Protein AF-A0A1A7KG41-F1 (afdb_monomer)

Mean predicted aligned error: 8.56 Å

Secondary structure (DSSP, 8-state):
-HHHHHH---HHHHHHHTTTT---TTHHHHHHHHHHHHHHHHHTTSSPPPHHHHHHHTT-TTSHHHHHHHHHHHHHHTT---TT-HHHHHHHHHHHTT-HHHHHHHHHHHHTTSTT-GGGHHHHHHHHHHHHHHTT----SSS--GGGT--HHHHHHHTTTS-HHHHHHHHHHHHHHHHHTT----GGGGGGGGGGGGG---GGGTTHHHHHHHHHHTTSS-HHHHHHHHHHHHHH-TT--TTHHHHHHHTS-HHHHHHHHTTS-GGG----GGGS-HHHHTT--HHHHHHHHHHHHHH-TTSEEEGGGTHHHHTSTTHHHHHHHHHHHT-EEEEETT-THHHHTTTS-PEEEEE--SSTTTT---HHHHHHTTB--GGGHHHHHHTT--HHHHTT-B-TT-BBS--GGGGGGS-HHHHHHHHHHHHHHHHH-B-TTSSSBPB-TTHHHHHHHHHHHHS-HHHHHHHHHHHHHHHHHTT-------

Radius of gyration: 28.66 Å; Cα contacts (8 Å, |Δi|>4): 556; chains: 1; bounding box: 69×56×69 Å

Sequence (486 aa):
MLLYVRSNNPILLYNKVSNDNYSTDHFHIRLEGDVNKEEYFFSRNKKAITKTKIVKALKDRRYFSDYLKWIMENLFLHQKRYKGLEELSDSLDIFLDGFESKGAIKLAEFLDKYPDSYYYADWYLNDVKKNLIAAGHEVSNIEKNEYNYLSLEELILKNKETGSFNLGNKIHEYITLALHRKQKIDLASISLFWTKYYNRKDYTLYGLPKALKTIHTNNLLTLEECIFTITKIQNISEKGYRYLLGEFIELYQPSEIMPYIEKLNLSHLSLQWFLLPSKYINSFSDKLYNFAINQLLKVNRSGSIEIDEIRNGLLSTRLKDIELEFSIIKTKIRVEKSDNIIRELKNSKILFQVYVDKEKDRYKETSEERLNKGYIYPSDFDLIKERKISSIDAAKFADSESSSLVFTELFEMYEKEEVTVNFKEILYNAVIGKTWRGEYSFLLYYTSGHILYMIEKYRTKDEFEKAVKSFKKFIQLSLIDINWYR

Structure (mmCIF, N/CA/C/O backbone):
data_AF-A0A1A7KG41-F1
#
_entry.id   AF-A0A1A7KG41-F1
#
loop_
_atom_site.group_PDB
_atom_site.id
_atom_site.type_symbol
_atom_site.label_atom_id
_atom_site.label_alt_id
_atom_site.label_comp_id
_atom_site.label_asym_id
_atom_site.label_entity_id
_atom_site.label_seq_id
_atom_site.pdbx_PDB_ins_code
_atom_site.Cartn_x
_atom_site.Cartn_y
_atom_site.Cartn_z
_atom_site.occupancy
_atom_site.B_iso_or_equiv
_atom_site.auth_seq_id
_atom_site.auth_comp_id
_atom_site.auth_asym_id
_atom_site.auth_atom_id
_atom_site.pdbx_PDB_model_num
ATOM 1 N N . MET A 1 1 ? -13.740 -0.414 -27.783 1.00 48.62 1 MET A N 1
ATOM 2 C CA . MET A 1 1 ? -12.316 -0.729 -28.029 1.00 48.62 1 MET A CA 1
ATOM 3 C C . MET A 1 1 ? -12.152 -1.916 -28.981 1.00 48.62 1 MET A C 1
ATOM 5 O O . MET A 1 1 ? -11.698 -1.688 -30.088 1.00 48.62 1 MET A O 1
ATOM 9 N N . LEU A 1 2 ? -12.607 -3.132 -28.639 1.00 47.62 2 LEU A N 1
ATOM 10 C CA . LEU A 1 2 ? -12.466 -4.327 -29.503 1.00 47.62 2 LEU A CA 1
ATOM 11 C C . LEU A 1 2 ? -13.025 -4.152 -30.932 1.00 47.62 2 LEU A C 1
ATOM 13 O O . LEU A 1 2 ? -12.434 -4.621 -31.896 1.00 47.62 2 LEU A O 1
ATOM 17 N N . LEU A 1 3 ? -14.156 -3.454 -31.071 1.00 54.75 3 LEU A N 1
ATOM 18 C CA . LEU A 1 3 ? -14.755 -3.173 -32.376 1.00 54.75 3 LEU A CA 1
ATOM 19 C C . LEU A 1 3 ? -13.900 -2.203 -33.209 1.00 54.75 3 LEU A C 1
ATOM 21 O O . LEU A 1 3 ? -13.651 -2.488 -34.368 1.00 54.75 3 LEU A O 1
ATOM 25 N N . TYR A 1 4 ? -13.379 -1.129 -32.599 1.00 57.00 4 TYR A N 1
ATOM 26 C CA . TYR A 1 4 ? -12.436 -0.207 -33.247 1.00 57.00 4 TYR A CA 1
ATOM 27 C C . TYR A 1 4 ? -11.179 -0.941 -33.720 1.00 57.00 4 TYR A C 1
ATOM 29 O O . TYR A 1 4 ? -10.803 -0.803 -34.873 1.00 57.00 4 TYR A O 1
ATOM 37 N N . VAL A 1 5 ? -10.590 -1.794 -32.875 1.00 56.84 5 VAL A N 1
ATOM 38 C CA . VAL A 1 5 ? -9.418 -2.605 -33.254 1.00 56.84 5 VAL A CA 1
ATOM 39 C C . VAL A 1 5 ? -9.718 -3.499 -34.464 1.00 56.84 5 VAL A C 1
ATOM 41 O O . VAL A 1 5 ? -8.844 -3.737 -35.287 1.00 56.84 5 VAL A O 1
ATOM 44 N N . ARG A 1 6 ? -10.959 -3.981 -34.604 1.00 58.84 6 ARG A N 1
ATOM 45 C CA . ARG A 1 6 ? -11.372 -4.839 -35.724 1.00 58.84 6 ARG A CA 1
ATOM 46 C C . ARG A 1 6 ? -11.784 -4.082 -36.984 1.00 58.84 6 ARG A C 1
ATOM 48 O O . ARG A 1 6 ? -11.640 -4.628 -38.070 1.00 58.84 6 ARG A O 1
ATOM 55 N N . SER A 1 7 ? -12.346 -2.884 -36.853 1.00 70.44 7 SER A N 1
ATOM 56 C CA . SER A 1 7 ? -12.991 -2.171 -37.963 1.00 70.44 7 SER A CA 1
ATOM 57 C C . SER A 1 7 ? -12.326 -0.845 -38.325 1.00 70.44 7 SER A C 1
ATOM 59 O O . SER A 1 7 ? -12.788 -0.188 -39.253 1.00 70.44 7 SER A O 1
ATOM 61 N N . ASN A 1 8 ? -11.325 -0.410 -37.555 1.00 64.94 8 ASN A N 1
ATOM 62 C CA . ASN A 1 8 ? -10.710 0.919 -37.600 1.00 64.94 8 ASN A CA 1
ATOM 63 C C . ASN A 1 8 ? -11.732 2.076 -37.648 1.00 64.94 8 ASN A C 1
ATOM 65 O O . ASN A 1 8 ? -11.501 3.109 -38.267 1.00 64.94 8 ASN A O 1
ATOM 69 N N . ASN A 1 9 ? -12.912 1.881 -37.043 1.00 71.44 9 ASN A N 1
ATOM 70 C CA . ASN A 1 9 ? -14.021 2.834 -37.096 1.00 71.44 9 ASN A CA 1
ATOM 71 C C . ASN A 1 9 ? -14.277 3.410 -35.692 1.00 71.44 9 ASN A C 1
ATOM 73 O O . ASN A 1 9 ? -14.730 2.671 -34.808 1.00 71.44 9 ASN A O 1
ATOM 77 N N . PRO A 1 10 ? -14.005 4.706 -35.460 1.00 64.44 10 PRO A N 1
ATOM 78 C CA . PRO A 1 10 ? -14.152 5.317 -34.145 1.00 64.44 10 PRO A CA 1
ATOM 79 C C . PRO A 1 10 ? -15.591 5.760 -33.822 1.00 64.44 10 PRO A C 1
ATOM 81 O O . PRO A 1 10 ? -15.864 6.083 -32.670 1.00 64.44 10 PRO A O 1
ATOM 84 N N . ILE A 1 11 ? -16.539 5.717 -34.772 1.00 69.94 11 ILE A N 1
ATOM 85 C CA . ILE A 1 11 ? -17.923 6.226 -34.615 1.00 69.94 11 ILE A CA 1
ATOM 86 C C . ILE A 1 11 ? -18.626 5.649 -33.375 1.00 69.94 11 ILE A C 1
ATOM 88 O O . ILE A 1 11 ? -19.280 6.368 -32.625 1.00 69.94 11 ILE A O 1
ATOM 92 N N . LEU A 1 12 ? -18.447 4.356 -33.096 1.00 61.91 12 LEU A N 1
ATOM 93 C CA . LEU A 1 12 ? -19.073 3.708 -31.937 1.00 61.91 12 LEU A CA 1
ATOM 94 C C . LEU A 1 12 ? -18.364 3.988 -30.604 1.00 61.91 12 LEU A C 1
ATOM 96 O O . LEU A 1 12 ? -18.956 3.748 -29.555 1.00 61.91 12 LEU A O 1
ATOM 100 N N . LEU A 1 13 ? -17.123 4.486 -30.622 1.00 59.28 13 LEU A N 1
ATOM 101 C CA . LEU A 1 13 ? -16.454 4.988 -29.418 1.00 59.28 13 LEU A CA 1
ATOM 102 C C . LEU A 1 13 ? -17.025 6.349 -29.016 1.00 59.28 13 LEU A C 1
ATOM 104 O O . LEU A 1 13 ? -17.248 6.564 -27.833 1.00 59.28 13 LEU A O 1
ATOM 108 N N . TYR A 1 14 ? -17.335 7.212 -29.987 1.00 60.03 14 TYR A N 1
ATOM 109 C CA . TYR A 1 14 ? -17.980 8.504 -29.736 1.00 60.03 14 TYR A CA 1
ATOM 110 C C . TYR A 1 14 ? -19.397 8.342 -29.161 1.00 60.03 14 TYR A C 1
ATOM 112 O O . TYR A 1 14 ? -19.765 9.032 -28.216 1.00 60.03 14 TYR A O 1
ATOM 120 N N . ASN A 1 15 ? -20.162 7.364 -29.658 1.00 58.41 15 ASN A N 1
ATOM 121 C CA . ASN A 1 15 ? -21.561 7.168 -29.260 1.00 58.41 15 ASN A CA 1
ATOM 122 C C . ASN A 1 15 ? -21.764 6.489 -27.890 1.00 58.41 15 ASN A C 1
ATOM 124 O O . ASN A 1 15 ? -22.874 6.525 -27.367 1.00 58.41 15 ASN A O 1
ATOM 128 N N . LYS A 1 16 ? -20.752 5.815 -27.317 1.00 52.75 16 LYS A N 1
ATOM 129 C CA . LYS A 1 16 ? -20.927 4.998 -26.093 1.00 52.75 16 LYS A CA 1
ATOM 130 C C . LYS A 1 16 ? -20.561 5.693 -24.779 1.00 52.75 16 LYS A C 1
ATOM 132 O O . LYS A 1 16 ? -20.873 5.147 -23.730 1.00 52.75 16 LYS A O 1
ATOM 137 N N . VAL A 1 17 ? -19.894 6.843 -24.830 1.00 51.97 17 VAL A N 1
ATOM 138 C CA . VAL A 1 17 ? -19.374 7.567 -23.647 1.00 51.97 17 VAL A CA 1
ATOM 139 C C . VAL A 1 17 ? -19.817 9.032 -23.597 1.00 51.97 17 VAL A C 1
ATOM 141 O O . VAL A 1 17 ? -19.510 9.733 -22.637 1.00 51.97 17 VAL A O 1
ATOM 144 N N . SER A 1 18 ? -20.624 9.478 -24.567 1.00 47.78 18 SER A N 1
ATOM 145 C CA . SER A 1 18 ? -21.244 10.811 -24.578 1.00 47.78 18 SER A CA 1
ATOM 146 C C . SER A 1 18 ? -22.224 11.054 -23.419 1.00 47.78 18 SER A C 1
ATOM 148 O O . SER A 1 18 ? -22.650 12.188 -23.230 1.00 47.78 18 SER A O 1
ATOM 150 N N . ASN A 1 19 ? -22.577 10.019 -22.648 1.00 48.75 19 ASN A N 1
ATOM 151 C CA . ASN A 1 19 ? -23.476 10.123 -21.495 1.00 48.7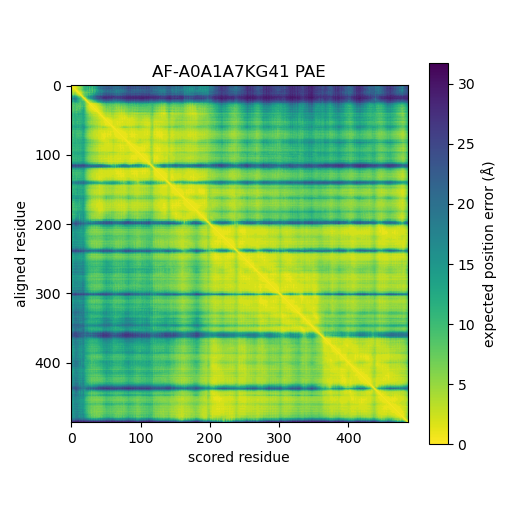5 19 ASN A CA 1
ATOM 152 C C . ASN A 1 19 ? -22.766 10.374 -20.147 1.00 48.75 19 ASN A C 1
ATOM 154 O O . ASN A 1 19 ? -23.457 10.688 -19.184 1.00 48.75 19 ASN A O 1
ATOM 158 N N . ASP A 1 20 ? -21.427 10.314 -20.070 1.00 48.47 20 ASP A N 1
ATOM 159 C CA . ASP A 1 20 ? -20.687 10.350 -18.788 1.00 48.47 20 ASP A CA 1
ATOM 160 C C . ASP A 1 20 ? -19.816 11.612 -18.581 1.00 48.47 20 ASP A C 1
ATOM 162 O O . ASP A 1 20 ? -18.862 11.592 -17.804 1.00 48.47 20 ASP A O 1
ATOM 166 N N . ASN A 1 21 ? -20.089 12.729 -19.273 1.00 52.84 21 ASN A N 1
ATOM 167 C CA . ASN A 1 21 ? -19.282 13.970 -19.212 1.00 52.84 21 ASN A CA 1
ATOM 168 C C . ASN A 1 21 ? -17.776 13.803 -19.550 1.00 52.84 21 ASN A C 1
ATOM 170 O O . ASN A 1 21 ? -16.983 14.722 -19.336 1.00 52.84 21 ASN A O 1
ATOM 174 N N . TYR A 1 22 ? -17.354 12.663 -20.109 1.00 51.22 22 TYR A N 1
ATOM 175 C CA . TYR A 1 22 ? -15.984 12.426 -20.570 1.00 51.22 22 TYR A CA 1
ATOM 176 C C . TYR A 1 22 ? -15.832 12.839 -22.043 1.00 51.22 22 TYR A C 1
ATOM 178 O O . TYR A 1 22 ? -16.388 12.198 -22.933 1.00 51.22 22 TYR A O 1
ATOM 186 N N . SER A 1 23 ? -15.037 13.880 -22.327 1.00 56.78 23 SER A N 1
ATOM 187 C CA . SER A 1 23 ? -14.670 14.229 -23.711 1.00 56.78 23 SER A CA 1
ATOM 188 C C . SER A 1 23 ? -13.804 13.125 -24.330 1.00 56.78 23 SER A C 1
ATOM 190 O O . SER A 1 23 ? -12.722 12.782 -23.840 1.00 56.78 23 SER A O 1
ATOM 192 N N . THR A 1 24 ? -14.281 12.576 -25.445 1.00 57.94 24 THR A N 1
ATOM 193 C CA . THR A 1 24 ? -13.564 11.611 -26.289 1.00 57.94 24 THR A CA 1
ATOM 194 C C . THR A 1 24 ? -12.746 12.261 -27.400 1.00 57.94 24 THR A C 1
ATOM 196 O O . THR A 1 24 ? -12.081 11.545 -28.151 1.00 57.94 24 THR A O 1
ATOM 199 N N . ASP A 1 25 ? -12.757 13.592 -27.505 1.00 63.34 25 ASP A N 1
ATOM 200 C CA . ASP A 1 25 ? -12.192 14.337 -28.642 1.00 63.34 25 ASP A CA 1
ATOM 201 C C . ASP A 1 25 ? -10.700 14.038 -28.846 1.00 63.34 25 ASP A C 1
ATOM 203 O O . ASP A 1 25 ? -10.197 13.994 -29.967 1.00 63.34 25 ASP A O 1
ATOM 207 N N . HIS A 1 26 ? -10.000 13.717 -27.755 1.00 65.94 26 HIS A N 1
ATOM 208 C CA . HIS A 1 26 ? -8.585 13.350 -27.763 1.00 65.94 26 HIS A CA 1
ATOM 209 C C . HIS A 1 26 ? -8.316 11.855 -27.544 1.00 65.94 26 HIS A C 1
ATOM 211 O O . HIS A 1 26 ? -7.155 11.458 -27.465 1.00 65.94 26 HIS A O 1
ATOM 217 N N . PHE A 1 27 ? -9.336 11.005 -27.380 1.00 70.62 27 PHE A N 1
ATOM 218 C CA . PHE A 1 27 ? -9.118 9.565 -27.175 1.00 70.62 27 PHE A CA 1
ATOM 219 C C . PHE A 1 27 ? -8.535 8.913 -28.431 1.00 70.62 27 PHE A C 1
ATOM 221 O O . PHE A 1 27 ? -7.506 8.250 -28.351 1.00 70.62 27 PHE A O 1
ATOM 228 N N . HIS A 1 28 ? -9.155 9.161 -29.587 1.00 71.25 28 HIS A N 1
ATOM 229 C CA . HIS A 1 28 ? -8.702 8.640 -30.877 1.00 71.25 28 HIS A CA 1
ATOM 230 C C . HIS A 1 28 ? -7.269 9.076 -31.202 1.00 71.25 28 HIS A C 1
ATOM 232 O O . HIS A 1 28 ? -6.418 8.235 -31.461 1.00 71.25 28 HIS A O 1
ATOM 238 N N . ILE A 1 29 ? -6.987 10.378 -31.093 1.00 76.25 29 ILE A N 1
ATOM 239 C CA . ILE A 1 29 ? -5.658 10.944 -31.371 1.00 76.25 29 ILE A CA 1
ATOM 240 C C . ILE A 1 29 ? -4.594 10.326 -30.450 1.00 76.25 29 ILE A C 1
ATOM 242 O O . ILE A 1 29 ? -3.487 10.028 -30.894 1.00 76.25 29 ILE A O 1
ATOM 246 N N . ARG A 1 30 ? -4.918 10.104 -29.167 1.00 77.94 30 ARG A N 1
ATOM 247 C CA . ARG A 1 30 ? -4.008 9.426 -28.231 1.00 77.94 30 ARG A CA 1
ATOM 248 C C . ARG A 1 30 ? -3.777 7.971 -28.620 1.00 77.94 30 ARG A C 1
ATOM 250 O O . ARG A 1 30 ? -2.630 7.551 -28.660 1.00 77.94 30 ARG A O 1
ATOM 257 N N . LEU A 1 31 ? -4.838 7.244 -28.964 1.00 77.75 31 LEU A N 1
ATOM 258 C CA . LEU A 1 31 ? -4.746 5.847 -29.378 1.00 77.75 31 LEU A CA 1
ATOM 259 C C . LEU A 1 31 ? -3.918 5.677 -30.658 1.00 77.75 31 LEU A C 1
ATOM 261 O O . LEU A 1 31 ? -3.052 4.812 -30.701 1.00 77.75 31 LEU A O 1
ATOM 265 N N . GLU A 1 32 ? -4.129 6.517 -31.674 1.00 78.38 32 GLU A N 1
ATOM 266 C CA . GLU A 1 32 ? -3.279 6.542 -32.872 1.00 78.38 32 GLU A CA 1
ATOM 267 C C . GLU A 1 32 ? -1.829 6.882 -32.524 1.00 78.38 32 GLU A C 1
ATOM 269 O O . GLU A 1 32 ? -0.902 6.256 -33.032 1.00 78.38 32 GLU A O 1
ATOM 274 N N . GLY A 1 33 ? -1.615 7.857 -31.637 1.00 82.69 33 GLY A N 1
ATOM 275 C CA . GLY A 1 33 ? -0.288 8.198 -31.136 1.00 82.69 33 GLY A CA 1
ATOM 276 C C . GLY A 1 33 ? 0.408 7.014 -30.464 1.00 82.69 33 GLY A C 1
ATOM 277 O O . GLY A 1 33 ? 1.597 6.805 -30.690 1.00 82.69 33 GLY A O 1
ATOM 278 N N . ASP A 1 34 ? -0.319 6.226 -29.678 1.00 80.00 34 ASP A N 1
ATOM 279 C CA . ASP A 1 34 ? 0.219 5.056 -28.990 1.00 80.00 34 ASP A CA 1
ATOM 280 C C . ASP A 1 34 ? 0.505 3.906 -29.966 1.00 80.00 34 ASP A C 1
ATOM 282 O O . ASP A 1 34 ? 1.599 3.350 -29.929 1.00 80.00 34 ASP A O 1
ATOM 286 N N . VAL A 1 35 ? -0.385 3.632 -30.930 1.00 79.81 35 VAL A N 1
ATOM 287 C CA . VAL A 1 35 ? -0.120 2.662 -32.014 1.00 79.81 35 VAL A CA 1
ATOM 288 C C . VAL A 1 35 ? 1.130 3.052 -32.805 1.00 79.81 35 VAL A C 1
ATOM 290 O O . VAL A 1 35 ? 2.019 2.228 -33.010 1.00 79.81 35 VAL A O 1
ATOM 293 N N . ASN A 1 36 ? 1.244 4.325 -33.193 1.00 82.38 36 ASN A N 1
ATOM 294 C CA . ASN A 1 36 ? 2.408 4.826 -33.921 1.00 82.38 36 ASN A CA 1
ATOM 295 C C . ASN A 1 36 ? 3.705 4.676 -33.109 1.00 82.38 36 ASN A C 1
ATOM 297 O O . ASN A 1 36 ? 4.752 4.382 -33.684 1.00 82.38 36 ASN A O 1
ATOM 301 N N . LYS A 1 37 ? 3.666 4.865 -31.783 1.00 83.81 37 LYS A N 1
ATOM 302 C CA . LYS A 1 37 ? 4.834 4.630 -30.917 1.00 83.81 37 LYS A CA 1
ATOM 303 C C . LYS A 1 37 ? 5.242 3.160 -30.913 1.00 83.81 37 LYS A C 1
ATOM 305 O O . LYS A 1 37 ? 6.433 2.897 -31.064 1.00 83.81 37 LYS A O 1
ATOM 310 N N . GLU A 1 38 ? 4.290 2.235 -30.795 1.00 83.19 38 GLU A N 1
ATOM 311 C CA . GLU A 1 38 ? 4.564 0.791 -30.816 1.00 83.19 38 GLU A CA 1
ATOM 312 C C . GLU A 1 38 ? 5.170 0.350 -32.159 1.00 83.19 38 GLU A C 1
ATOM 314 O O . GLU A 1 38 ? 6.193 -0.338 -32.199 1.00 83.19 38 GLU A O 1
ATOM 319 N N . GLU A 1 39 ? 4.614 0.813 -33.283 1.00 79.00 39 GLU A N 1
ATOM 320 C CA . GLU A 1 39 ? 5.159 0.524 -34.618 1.00 79.00 39 GLU A CA 1
ATOM 321 C C . GLU A 1 39 ? 6.550 1.148 -34.834 1.00 79.00 39 GLU A C 1
A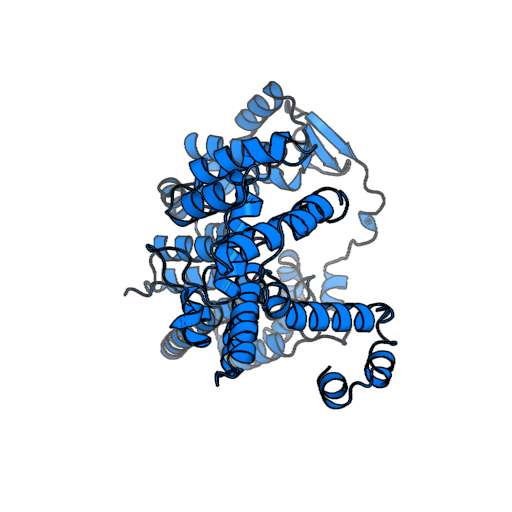TOM 323 O O . GLU A 1 39 ? 7.438 0.571 -35.485 1.00 79.00 39 GLU A O 1
ATOM 328 N N . TYR A 1 40 ? 6.769 2.342 -34.279 1.00 86.81 40 TYR A N 1
ATOM 329 C CA . TYR A 1 40 ? 8.032 3.057 -34.416 1.00 86.81 40 TYR A CA 1
ATOM 330 C C . TYR A 1 40 ? 9.130 2.524 -33.486 1.00 86.81 40 TYR A C 1
ATOM 332 O O . TYR A 1 40 ? 10.312 2.652 -33.817 1.00 86.81 40 TYR A O 1
ATOM 340 N N . PHE A 1 41 ? 8.774 1.885 -32.366 1.00 89.50 41 PHE A N 1
ATOM 341 C CA . PHE A 1 41 ? 9.707 1.443 -31.325 1.00 89.50 41 PHE A CA 1
ATOM 342 C C . PHE A 1 41 ? 10.880 0.621 -31.881 1.00 89.50 41 PHE A C 1
ATOM 344 O O . PHE A 1 41 ? 12.041 0.965 -31.658 1.00 89.50 41 PHE A O 1
ATOM 351 N N . PHE A 1 42 ? 10.598 -0.406 -32.689 1.00 89.62 42 PHE A N 1
ATOM 352 C CA . PHE A 1 42 ? 11.639 -1.228 -33.322 1.00 89.62 42 PHE A CA 1
ATOM 353 C C . PHE A 1 42 ? 12.196 -0.593 -34.601 1.00 89.62 42 PHE A C 1
ATOM 355 O O . PHE A 1 42 ? 13.395 -0.659 -34.887 1.00 89.62 42 PHE A O 1
ATOM 362 N N . SER A 1 43 ? 11.333 0.029 -35.408 1.00 89.81 43 SER A N 1
ATOM 363 C CA . SER A 1 43 ? 11.722 0.503 -36.739 1.00 89.81 43 SER A CA 1
ATOM 364 C C . SER A 1 43 ? 12.655 1.721 -36.699 1.00 89.81 43 SER A C 1
ATOM 366 O O . SER A 1 43 ? 13.513 1.852 -37.581 1.00 89.81 43 SER A O 1
ATOM 368 N N . ARG A 1 44 ? 12.587 2.549 -35.644 1.00 89.44 44 ARG A N 1
ATOM 369 C CA . ARG A 1 44 ? 13.459 3.723 -35.436 1.00 89.44 44 ARG A CA 1
ATOM 370 C C . ARG A 1 44 ? 14.947 3.394 -35.366 1.00 89.44 44 ARG A C 1
ATOM 372 O O . ARG A 1 44 ? 15.781 4.244 -35.682 1.00 89.44 44 ARG A O 1
ATOM 379 N N . ASN A 1 45 ? 15.276 2.162 -34.980 1.00 91.88 45 ASN A N 1
ATOM 380 C CA . ASN A 1 45 ? 16.642 1.677 -34.826 1.00 91.88 45 ASN A CA 1
ATOM 381 C C . ASN A 1 45 ? 17.073 0.708 -35.937 1.00 91.88 45 ASN A C 1
ATOM 383 O O . ASN A 1 45 ? 18.175 0.172 -35.891 1.00 91.88 45 ASN A O 1
ATOM 387 N N . LYS A 1 46 ? 16.270 0.527 -36.996 1.00 91.12 46 LYS A N 1
ATOM 388 C CA . LYS A 1 46 ? 16.569 -0.418 -38.088 1.00 91.12 46 LYS A CA 1
ATOM 389 C C . LYS A 1 46 ? 17.835 -0.076 -38.887 1.00 91.12 46 LYS A C 1
ATOM 391 O O . LYS A 1 46 ? 18.449 -0.960 -39.477 1.00 91.12 46 LYS A O 1
ATOM 396 N N . LYS A 1 47 ? 18.213 1.203 -38.955 1.00 94.12 47 LYS A N 1
ATOM 397 C CA . LYS A 1 47 ? 19.400 1.682 -39.683 1.00 94.12 47 LYS A CA 1
ATOM 398 C C . LYS A 1 47 ? 20.315 2.466 -38.751 1.00 94.12 47 LYS A C 1
ATOM 400 O O . LYS A 1 47 ? 19.824 3.202 -37.895 1.00 94.12 47 LYS A O 1
ATOM 405 N N . ALA A 1 48 ? 21.620 2.358 -38.993 1.00 95.06 48 ALA A N 1
ATOM 406 C CA . ALA A 1 48 ? 22.622 3.152 -38.299 1.00 95.06 48 ALA A CA 1
ATOM 407 C C . ALA A 1 48 ? 22.401 4.650 -38.556 1.00 95.06 48 ALA A C 1
ATOM 409 O O . ALA A 1 48 ? 22.261 5.097 -39.701 1.00 95.06 48 ALA A O 1
ATOM 410 N N . ILE A 1 49 ? 22.374 5.428 -37.481 1.00 95.56 49 ILE A N 1
ATOM 411 C CA . ILE A 1 49 ? 22.291 6.880 -37.516 1.00 95.56 49 ILE A CA 1
ATOM 412 C C . ILE A 1 49 ? 23.628 7.469 -37.975 1.00 95.56 49 ILE A C 1
ATOM 414 O O . ILE A 1 49 ? 24.694 7.008 -37.585 1.00 95.56 49 ILE A O 1
ATOM 418 N N . THR A 1 50 ? 23.592 8.507 -38.808 1.00 96.44 50 THR A N 1
ATOM 419 C CA . THR A 1 50 ? 24.810 9.192 -39.260 1.00 96.44 50 THR A CA 1
ATOM 420 C C . THR A 1 50 ? 25.219 10.292 -38.284 1.00 96.44 50 THR A C 1
ATOM 422 O O . THR A 1 50 ? 24.365 10.940 -37.675 1.00 96.44 50 THR A O 1
ATOM 425 N N . LYS A 1 51 ? 26.523 10.598 -38.211 1.00 95.31 51 LYS A N 1
ATOM 426 C CA . LYS A 1 51 ? 27.047 11.712 -37.399 1.00 95.31 51 LYS A CA 1
ATOM 427 C C . LYS A 1 51 ? 26.330 13.039 -37.683 1.00 95.31 51 LYS A C 1
ATOM 429 O O . LYS A 1 51 ? 25.962 13.751 -36.756 1.00 95.31 51 LYS A O 1
ATOM 434 N N . THR A 1 52 ? 26.073 13.354 -38.954 1.00 95.75 52 THR A N 1
ATOM 435 C CA . THR A 1 52 ? 25.348 14.574 -39.348 1.00 95.75 52 THR A CA 1
ATOM 436 C C . THR A 1 52 ? 23.932 14.609 -38.772 1.00 95.75 52 THR A C 1
ATOM 438 O O . THR A 1 52 ? 23.477 15.659 -38.320 1.00 95.75 52 THR A O 1
ATOM 441 N N . LYS A 1 53 ? 23.236 13.464 -38.750 1.00 95.81 53 LYS A N 1
ATOM 442 C CA . LYS A 1 53 ? 21.886 13.359 -38.185 1.00 95.81 53 LYS A CA 1
ATOM 443 C C . LYS A 1 53 ? 21.904 13.482 -36.659 1.00 95.81 53 LYS A C 1
ATOM 445 O O . LYS A 1 53 ? 21.045 14.182 -36.135 1.00 95.81 53 LYS A O 1
ATOM 450 N N . ILE A 1 54 ? 22.903 12.902 -35.982 1.00 95.31 54 ILE A N 1
ATOM 451 C CA . ILE A 1 54 ? 23.126 13.086 -34.535 1.00 95.31 54 ILE A CA 1
ATOM 452 C C . ILE A 1 54 ? 23.276 14.576 -34.206 1.00 95.31 54 ILE A C 1
ATOM 454 O O . ILE A 1 54 ? 22.499 15.123 -33.430 1.00 95.31 54 ILE A O 1
ATOM 458 N N . VAL A 1 55 ? 24.224 15.257 -34.858 1.00 93.25 55 VAL A N 1
ATOM 459 C CA . VAL A 1 55 ? 24.508 16.681 -34.605 1.00 93.25 55 VAL A CA 1
ATOM 460 C C . VAL A 1 55 ? 23.291 17.563 -34.897 1.00 93.25 55 VAL A C 1
ATOM 462 O O . VAL A 1 55 ? 23.081 18.563 -34.216 1.00 93.25 55 VAL A O 1
ATOM 465 N N . LYS A 1 56 ? 22.473 17.215 -35.900 1.00 94.69 56 LYS A N 1
ATOM 466 C CA . LYS A 1 56 ? 21.223 17.930 -36.184 1.00 94.69 56 LYS A CA 1
ATOM 467 C C . LYS A 1 56 ? 20.176 17.710 -35.086 1.00 94.69 56 LYS A C 1
ATOM 469 O O . LYS A 1 56 ? 19.552 18.679 -34.672 1.00 94.69 56 LYS A O 1
ATOM 474 N N . ALA A 1 57 ? 19.989 16.473 -34.631 1.00 92.75 57 ALA A N 1
ATOM 475 C CA . ALA A 1 57 ? 18.982 16.117 -33.631 1.00 92.75 57 ALA A CA 1
ATOM 476 C C . ALA A 1 57 ? 19.283 16.736 -32.256 1.00 92.75 57 ALA A C 1
ATOM 478 O O . ALA A 1 57 ? 18.392 17.296 -31.629 1.00 92.75 57 ALA A O 1
ATOM 479 N N . LEU A 1 58 ? 20.551 16.750 -31.838 1.00 90.94 58 LEU A N 1
ATOM 480 C CA . LEU A 1 58 ? 20.976 17.339 -30.559 1.00 90.94 58 LEU A CA 1
ATOM 481 C C . LEU A 1 58 ? 20.806 18.868 -30.483 1.00 90.94 58 LEU A C 1
ATOM 483 O O . LEU A 1 58 ? 20.878 19.443 -29.402 1.00 90.94 58 LEU A O 1
ATOM 487 N N . LYS A 1 59 ? 20.573 19.549 -31.614 1.00 90.00 59 LYS A N 1
ATOM 488 C CA . LYS A 1 59 ? 20.252 20.987 -31.633 1.00 90.00 59 LYS A CA 1
ATOM 489 C C . LYS A 1 59 ? 18.785 21.275 -31.312 1.00 90.00 59 LYS A C 1
ATOM 491 O O . LYS A 1 59 ? 18.452 22.421 -31.012 1.00 90.00 59 LYS A O 1
ATOM 496 N N . ASP A 1 60 ? 17.911 20.274 -31.394 1.00 89.12 60 ASP A N 1
ATOM 497 C CA . ASP A 1 60 ? 16.493 20.429 -31.092 1.00 89.12 60 ASP A CA 1
ATOM 498 C C . ASP A 1 60 ? 16.268 20.383 -29.579 1.00 89.12 60 ASP A C 1
ATOM 500 O O . ASP A 1 60 ? 16.150 19.320 -28.972 1.00 89.12 60 ASP A O 1
ATOM 504 N N . ARG A 1 61 ? 16.195 21.568 -28.965 1.00 84.56 61 ARG A N 1
ATOM 505 C CA . ARG A 1 61 ? 15.983 21.707 -27.519 1.00 84.56 61 ARG A CA 1
ATOM 506 C C . ARG A 1 61 ? 14.651 21.126 -27.049 1.00 84.56 61 ARG A C 1
ATOM 508 O O . ARG A 1 61 ? 14.552 20.734 -25.894 1.00 84.56 61 ARG A O 1
ATOM 515 N N . ARG A 1 62 ? 13.629 21.073 -27.912 1.00 86.31 62 ARG A N 1
ATOM 516 C CA . ARG A 1 62 ? 12.287 20.625 -27.519 1.00 86.31 62 ARG A CA 1
ATOM 517 C C . ARG A 1 62 ? 12.233 19.117 -27.303 1.00 86.31 62 ARG A C 1
ATOM 519 O O . ARG A 1 62 ? 11.531 18.664 -26.409 1.00 86.31 62 ARG A O 1
ATOM 526 N N . TYR A 1 63 ? 12.977 18.366 -28.110 1.00 87.81 63 TYR A N 1
ATOM 527 C CA . TYR A 1 63 ? 12.987 16.900 -28.104 1.00 87.81 63 TYR A CA 1
ATOM 528 C C . TYR A 1 63 ? 14.363 16.321 -27.752 1.00 87.81 63 TYR A C 1
ATOM 530 O O . TYR A 1 63 ? 14.648 15.164 -28.055 1.00 87.81 63 TYR A O 1
ATOM 538 N N . PHE A 1 64 ? 15.226 17.115 -27.110 1.00 89.69 64 PHE A N 1
ATOM 539 C CA . PHE A 1 64 ? 16.609 16.740 -26.808 1.00 89.69 64 PHE A CA 1
ATOM 540 C C . PHE A 1 64 ? 16.705 15.408 -26.052 1.00 89.69 64 PHE A C 1
ATOM 542 O O . PHE A 1 64 ? 17.450 14.530 -26.475 1.00 89.69 64 PHE A O 1
ATOM 549 N N . SER A 1 65 ? 15.911 15.238 -24.986 1.00 88.81 65 SER A N 1
ATOM 550 C CA . SER A 1 65 ? 15.864 14.005 -24.183 1.00 88.81 65 SER A CA 1
ATOM 551 C C . SER A 1 65 ? 15.555 12.778 -25.043 1.00 88.81 65 SER A C 1
ATOM 553 O O . SER A 1 65 ? 16.289 11.789 -25.019 1.00 88.81 65 SER A O 1
ATOM 555 N N . ASP A 1 66 ? 14.499 12.849 -25.856 1.00 89.38 66 ASP A N 1
ATOM 556 C CA . ASP A 1 66 ? 14.069 11.732 -26.698 1.00 89.38 66 ASP A CA 1
ATOM 557 C C . ASP A 1 66 ? 15.088 11.410 -27.790 1.00 89.38 66 ASP A C 1
ATOM 559 O O . ASP A 1 66 ? 15.375 10.237 -28.042 1.00 89.38 66 ASP A O 1
ATOM 563 N N . TYR A 1 67 ? 15.692 12.437 -28.395 1.00 93.25 67 TYR A N 1
ATOM 564 C CA . TYR A 1 67 ? 16.755 12.236 -29.369 1.00 93.25 67 TYR A CA 1
ATOM 565 C C . TYR A 1 67 ? 18.010 11.647 -28.743 1.00 93.25 67 TYR A C 1
ATOM 567 O O . TYR A 1 67 ? 18.587 10.749 -29.347 1.00 93.25 67 TYR A O 1
ATOM 575 N N . LEU A 1 68 ? 18.428 12.105 -27.563 1.00 94.38 68 LEU A N 1
ATOM 576 C CA . LEU A 1 68 ? 19.610 11.584 -26.882 1.00 94.38 68 LEU A CA 1
ATOM 577 C C . LEU A 1 68 ? 19.458 10.086 -26.593 1.00 94.38 68 LEU A C 1
ATOM 579 O O . LEU A 1 68 ? 20.330 9.310 -26.984 1.00 94.38 68 LEU A O 1
ATOM 583 N N . LYS A 1 69 ? 18.319 9.678 -26.013 1.00 94.38 69 LYS A N 1
ATOM 584 C CA . LYS A 1 69 ? 17.995 8.263 -25.761 1.00 94.38 69 LYS A CA 1
ATOM 585 C C . LYS A 1 69 ? 18.047 7.447 -27.056 1.00 94.38 69 LYS A C 1
ATOM 587 O O . LYS A 1 69 ? 18.787 6.471 -27.144 1.00 94.38 69 LYS A O 1
ATOM 592 N N . TRP A 1 70 ? 17.352 7.903 -28.102 1.00 94.88 70 TRP A N 1
ATOM 593 C CA . TRP A 1 70 ? 17.356 7.240 -29.411 1.00 94.88 70 TRP A CA 1
ATOM 594 C C . TRP A 1 70 ? 18.757 7.148 -30.038 1.00 94.88 70 TRP A C 1
ATOM 596 O O . TRP A 1 70 ? 19.109 6.116 -30.604 1.00 94.88 70 TRP A O 1
ATOM 606 N N . ILE A 1 71 ? 19.568 8.205 -29.947 1.00 96.38 71 ILE A N 1
ATOM 607 C CA . ILE A 1 71 ? 20.940 8.221 -30.465 1.00 96.38 71 ILE A CA 1
ATOM 608 C C . ILE A 1 71 ? 21.778 7.164 -29.746 1.00 96.38 71 ILE A C 1
ATOM 610 O O . ILE A 1 71 ? 22.419 6.361 -30.417 1.00 96.38 71 ILE A O 1
ATOM 614 N N . MET A 1 72 ? 21.766 7.149 -28.412 1.00 96.94 72 MET A N 1
ATOM 615 C CA . MET A 1 72 ? 22.558 6.211 -27.611 1.00 96.94 72 MET A CA 1
ATOM 616 C C . MET A 1 72 ? 22.140 4.758 -27.864 1.00 96.94 72 MET A C 1
ATOM 618 O O . MET A 1 72 ? 23.001 3.921 -28.131 1.00 96.94 72 MET A O 1
ATOM 622 N N . GLU A 1 73 ? 20.832 4.476 -27.904 1.00 96.19 73 GLU A N 1
ATOM 623 C CA . GLU A 1 73 ? 20.303 3.171 -28.322 1.00 96.19 73 GLU A CA 1
ATOM 624 C C . GLU A 1 73 ? 20.834 2.767 -29.703 1.00 96.19 73 GLU A C 1
ATOM 626 O O . GLU A 1 73 ? 21.325 1.657 -29.894 1.00 96.19 73 GLU A O 1
ATOM 631 N N . ASN A 1 74 ? 20.761 3.667 -30.686 1.00 96.75 74 ASN A N 1
ATOM 632 C CA . ASN A 1 74 ? 21.180 3.368 -32.049 1.00 96.75 74 ASN A CA 1
ATOM 633 C C . ASN A 1 74 ? 22.692 3.115 -32.151 1.00 96.75 74 ASN A C 1
ATOM 635 O O . ASN A 1 74 ? 23.116 2.196 -32.851 1.00 96.75 74 ASN A O 1
ATOM 639 N N . LEU A 1 75 ? 23.509 3.905 -31.448 1.00 96.38 75 LEU A N 1
ATOM 640 C CA . LEU A 1 75 ? 24.959 3.719 -31.409 1.00 96.38 75 LEU A CA 1
ATOM 641 C C . LEU A 1 75 ? 25.327 2.350 -30.829 1.00 96.38 7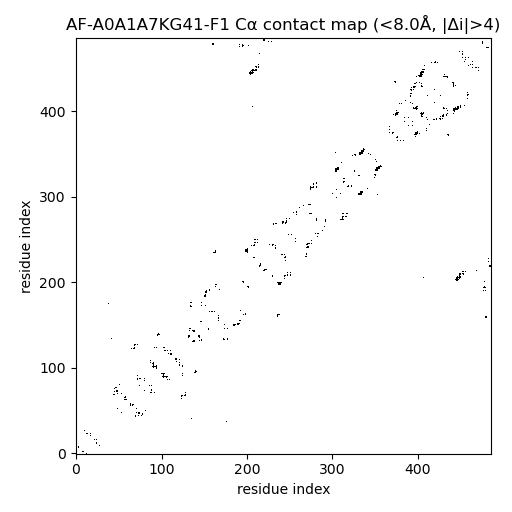5 LEU A C 1
ATOM 643 O O . LEU A 1 75 ? 26.158 1.660 -31.422 1.00 96.38 75 LEU A O 1
ATOM 647 N N . PHE A 1 76 ? 24.660 1.935 -29.748 1.00 95.06 76 PHE A N 1
ATOM 648 C CA . PHE A 1 76 ? 24.826 0.610 -29.149 1.00 95.06 76 PHE A CA 1
ATOM 649 C C . PHE A 1 76 ? 24.424 -0.508 -30.119 1.00 95.06 76 PHE A C 1
ATOM 651 O O . PHE A 1 76 ? 25.212 -1.404 -30.415 1.00 95.06 76 PHE A O 1
ATOM 658 N N . LEU A 1 77 ? 23.221 -0.432 -30.695 1.00 94.00 77 LEU A N 1
ATOM 659 C CA . LEU A 1 77 ? 22.688 -1.480 -31.573 1.00 94.00 77 LEU A CA 1
ATOM 660 C C . LEU A 1 77 ? 23.514 -1.686 -32.847 1.00 94.00 77 LEU A C 1
ATOM 662 O O . LEU A 1 77 ? 23.636 -2.808 -33.333 1.00 94.00 77 LEU A O 1
ATOM 666 N N . HIS A 1 78 ? 24.088 -0.610 -33.390 1.00 95.12 78 HIS A N 1
ATOM 667 C CA . HIS A 1 78 ? 24.899 -0.656 -34.612 1.00 95.12 78 HIS A CA 1
ATOM 668 C C . HIS A 1 78 ? 26.405 -0.700 -34.343 1.00 95.12 78 HIS A C 1
ATOM 670 O O . HIS A 1 78 ? 27.181 -0.648 -35.303 1.00 95.12 78 HIS A O 1
ATOM 676 N N . GLN A 1 79 ? 26.817 -0.771 -33.070 1.00 93.69 79 GLN A N 1
ATOM 677 C CA . GLN A 1 79 ? 28.219 -0.781 -32.639 1.00 93.69 79 GLN A CA 1
ATOM 678 C C . GLN A 1 79 ? 29.014 0.363 -33.295 1.00 93.69 79 GLN A C 1
ATOM 680 O O . GLN A 1 79 ? 30.089 0.182 -33.875 1.00 93.69 79 GLN A O 1
ATOM 685 N N . LYS A 1 80 ? 28.420 1.565 -33.296 1.00 94.75 80 LYS A N 1
ATOM 686 C CA . LYS A 1 80 ? 28.989 2.765 -33.919 1.00 94.75 80 LYS A CA 1
ATOM 687 C C . LYS A 1 80 ? 29.587 3.675 -32.865 1.00 94.75 80 LYS A C 1
ATOM 689 O O . LYS A 1 80 ? 28.941 4.024 -31.888 1.00 94.75 80 LYS A O 1
ATOM 694 N N . ARG A 1 81 ? 30.793 4.152 -33.163 1.00 94.94 81 ARG A N 1
ATOM 695 C CA . ARG A 1 81 ? 31.508 5.160 -32.385 1.00 94.94 81 ARG A CA 1
ATOM 696 C C . ARG A 1 81 ? 31.972 6.263 -33.328 1.00 94.94 81 ARG A C 1
ATOM 698 O O . ARG A 1 81 ? 32.617 5.985 -34.340 1.00 94.94 81 ARG A O 1
ATOM 705 N N . TYR A 1 82 ? 31.603 7.508 -33.040 1.00 94.44 82 TYR A N 1
ATOM 706 C CA . TYR A 1 82 ? 31.922 8.657 -33.888 1.00 94.44 82 TYR A CA 1
ATOM 707 C C . TYR A 1 82 ? 32.899 9.594 -33.193 1.00 94.44 82 TYR A C 1
ATOM 709 O O . TYR A 1 82 ? 32.681 9.970 -32.049 1.00 94.44 82 TYR A O 1
ATOM 717 N N . LYS A 1 83 ? 33.921 10.046 -33.931 1.00 92.62 83 LYS A N 1
ATOM 718 C CA . LYS A 1 83 ? 34.901 11.004 -33.412 1.00 92.62 83 LYS A CA 1
ATOM 719 C C . LYS A 1 83 ? 34.240 12.307 -32.945 1.00 92.62 83 LYS A C 1
ATOM 721 O O . LYS A 1 83 ? 33.530 12.927 -33.746 1.00 92.62 83 LYS A O 1
ATOM 726 N N . GLY A 1 84 ? 34.532 12.756 -31.730 1.00 89.44 84 GLY A N 1
ATOM 727 C CA . GLY A 1 84 ? 33.945 13.919 -31.054 1.00 89.44 84 GLY A CA 1
ATOM 728 C C . GLY A 1 84 ? 32.557 13.687 -30.437 1.00 89.44 84 GLY A C 1
ATOM 729 O O . GLY A 1 84 ? 31.862 14.665 -30.170 1.00 89.44 84 GLY A O 1
ATOM 730 N N . LEU A 1 85 ? 32.126 12.430 -30.317 1.00 93.38 85 LEU A N 1
ATOM 731 C CA . LEU A 1 85 ? 30.865 11.983 -29.703 1.00 93.38 85 LEU A CA 1
ATOM 732 C C . LEU A 1 85 ? 31.060 10.649 -28.951 1.00 93.38 85 LEU A C 1
ATOM 734 O O . LEU A 1 85 ? 30.096 9.922 -28.713 1.00 93.38 85 LEU A O 1
ATOM 738 N N . GLU A 1 86 ? 32.304 10.278 -28.647 1.00 94.81 86 GLU A N 1
ATOM 739 C CA . GLU A 1 86 ? 32.671 9.006 -28.029 1.00 94.81 86 GLU A CA 1
ATOM 740 C C . GLU A 1 86 ? 32.039 8.855 -26.646 1.00 94.81 86 GLU A C 1
ATOM 742 O O . GLU A 1 86 ? 31.663 7.750 -26.267 1.00 94.81 86 GLU A O 1
ATOM 747 N N . GLU A 1 87 ? 31.856 9.964 -25.926 1.00 94.81 87 GLU A N 1
ATOM 74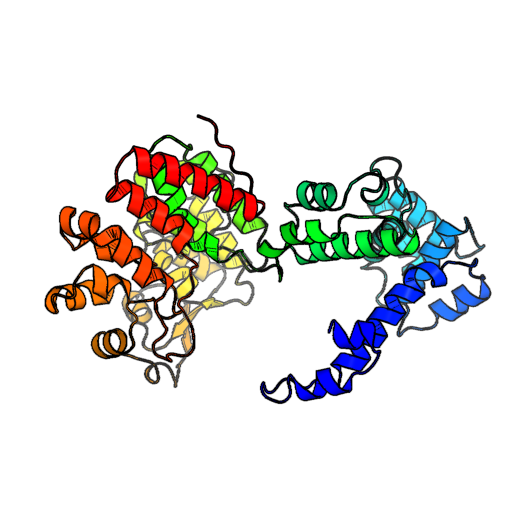8 C CA . GLU A 1 87 ? 31.251 9.996 -24.598 1.00 94.81 87 GLU A CA 1
ATOM 749 C C . GLU A 1 87 ? 29.844 9.375 -24.583 1.00 94.81 87 GLU A C 1
ATOM 751 O O . GLU A 1 87 ? 29.468 8.765 -23.587 1.00 94.81 87 GLU A O 1
ATOM 756 N N . LEU A 1 88 ? 29.088 9.454 -25.687 1.00 95.38 88 LEU A N 1
ATOM 757 C CA . LEU A 1 88 ? 27.747 8.863 -25.796 1.00 95.38 88 LEU A CA 1
ATOM 758 C C . LEU A 1 88 ? 27.759 7.329 -25.787 1.00 95.38 88 LEU A C 1
ATOM 760 O O . LEU A 1 88 ? 26.885 6.721 -25.180 1.00 95.38 88 LEU A O 1
ATOM 764 N N . SER A 1 89 ? 28.724 6.706 -26.467 1.00 95.44 89 SER A N 1
ATOM 765 C CA . SER A 1 89 ? 28.857 5.242 -26.495 1.00 95.44 89 SER A CA 1
ATOM 766 C C . SER A 1 89 ? 29.575 4.749 -25.245 1.00 95.44 89 SER A C 1
ATOM 768 O O . SER A 1 89 ? 29.077 3.877 -24.544 1.00 95.44 89 SER A O 1
ATOM 770 N N . ASP A 1 90 ? 30.706 5.377 -24.916 1.00 95.69 90 ASP A N 1
ATOM 771 C CA . ASP A 1 90 ? 31.554 4.952 -23.808 1.00 95.69 90 ASP A CA 1
ATOM 772 C C . ASP A 1 90 ? 30.826 5.029 -22.454 1.00 95.69 90 ASP A C 1
ATOM 774 O O . ASP A 1 90 ? 31.052 4.190 -21.587 1.00 95.69 90 ASP A O 1
ATOM 778 N N . SER A 1 91 ? 29.992 6.055 -22.235 1.00 96.38 91 SER A N 1
ATOM 779 C CA . SER A 1 91 ? 29.228 6.181 -20.984 1.00 96.38 91 SER A CA 1
ATOM 780 C C . SER A 1 91 ? 28.206 5.061 -20.820 1.00 96.38 91 SER A C 1
ATOM 782 O O . SER A 1 91 ? 28.056 4.540 -19.714 1.00 96.38 91 SER A O 1
ATOM 784 N N . LEU A 1 92 ? 27.543 4.672 -21.912 1.00 95.38 92 LEU A N 1
ATOM 785 C CA . LEU A 1 92 ? 26.574 3.587 -21.924 1.00 95.38 92 LEU A CA 1
ATOM 786 C C . LEU A 1 92 ? 27.247 2.239 -21.676 1.00 95.38 92 LEU A C 1
ATOM 788 O O . LEU A 1 92 ? 26.780 1.505 -20.814 1.00 95.38 92 LEU A O 1
ATOM 792 N N . ASP A 1 93 ? 28.356 1.945 -22.356 1.00 93.75 93 ASP A N 1
ATOM 793 C CA . ASP A 1 93 ? 29.091 0.688 -22.166 1.00 93.75 93 ASP A CA 1
ATOM 794 C C . ASP A 1 93 ? 29.538 0.531 -20.700 1.00 93.75 93 ASP A C 1
ATOM 796 O O . ASP A 1 93 ? 29.243 -0.473 -20.056 1.00 93.75 93 ASP A O 1
ATOM 800 N N . ILE A 1 94 ? 30.136 1.580 -20.116 1.00 94.25 94 ILE A N 1
ATOM 801 C CA . ILE A 1 94 ? 30.545 1.598 -18.699 1.00 94.25 94 ILE A CA 1
ATOM 802 C C . ILE A 1 94 ? 29.345 1.389 -17.763 1.00 94.25 94 ILE A C 1
ATOM 804 O O . ILE A 1 94 ? 29.450 0.676 -16.762 1.00 94.25 94 ILE A O 1
ATOM 808 N N . PHE A 1 95 ? 28.212 2.032 -18.059 1.00 94.00 95 PHE A N 1
ATOM 809 C CA . PHE A 1 95 ? 26.996 1.908 -17.258 1.00 94.00 95 PHE A CA 1
ATOM 810 C C . PHE A 1 95 ? 26.448 0.474 -17.291 1.00 94.00 95 PHE A C 1
ATOM 812 O O . PHE A 1 95 ? 26.110 -0.089 -16.250 1.00 94.00 95 PHE A O 1
ATOM 819 N N . LEU A 1 96 ? 26.397 -0.127 -18.479 1.00 92.12 96 LEU A N 1
ATOM 820 C CA . LEU A 1 96 ? 25.895 -1.478 -18.722 1.00 92.12 96 LEU A CA 1
ATOM 821 C C . LEU A 1 96 ? 26.800 -2.583 -18.142 1.00 92.12 96 LEU A C 1
ATOM 823 O O . LEU A 1 96 ? 26.292 -3.614 -17.691 1.00 92.12 96 LEU A O 1
ATOM 827 N N . ASP A 1 97 ? 28.105 -2.322 -18.037 1.00 90.94 97 ASP A N 1
ATOM 828 C CA . ASP A 1 97 ? 29.090 -3.178 -17.357 1.00 90.94 97 ASP A CA 1
ATOM 829 C C . ASP A 1 97 ? 28.982 -3.155 -15.816 1.00 90.94 97 ASP A C 1
ATOM 831 O O . ASP A 1 97 ? 29.754 -3.815 -15.119 1.00 90.94 97 ASP A O 1
ATOM 835 N N . GLY A 1 98 ? 28.019 -2.412 -15.259 1.00 89.44 98 GLY A N 1
ATOM 836 C CA . GLY A 1 98 ? 27.749 -2.346 -13.819 1.00 89.44 98 GLY A CA 1
ATOM 837 C C . GLY A 1 98 ? 28.460 -1.201 -13.095 1.00 89.44 98 GLY A C 1
ATOM 838 O O . GLY A 1 98 ? 28.353 -1.083 -11.874 1.00 89.44 98 GLY A O 1
ATOM 839 N N . PHE A 1 99 ? 29.153 -0.314 -13.816 1.00 92.19 99 PHE A N 1
ATOM 840 C CA . PHE A 1 99 ? 29.786 0.877 -13.244 1.00 92.19 99 PHE A CA 1
ATOM 841 C C . PHE A 1 99 ? 28.899 2.118 -13.406 1.00 92.19 99 PHE A C 1
ATOM 843 O O . PHE A 1 99 ? 29.336 3.148 -13.924 1.00 92.19 99 PHE A O 1
ATOM 850 N N . GLU A 1 100 ? 27.654 2.030 -12.930 1.00 92.12 100 GLU A N 1
ATOM 851 C CA . GLU A 1 100 ? 26.588 3.010 -13.189 1.00 92.12 100 GLU A CA 1
ATOM 852 C C . GLU A 1 100 ? 27.005 4.462 -12.893 1.00 92.12 100 GLU A C 1
ATOM 854 O O . GLU A 1 100 ? 26.899 5.331 -13.759 1.00 92.12 100 GLU A O 1
ATOM 859 N N . SER A 1 101 ? 27.578 4.733 -11.713 1.00 93.38 101 SER A N 1
ATOM 860 C CA . SER A 1 101 ? 28.017 6.089 -11.348 1.00 93.38 101 SER A CA 1
ATOM 861 C C . SER A 1 101 ? 29.129 6.623 -12.256 1.00 93.38 101 SER A C 1
ATOM 863 O O . SER A 1 101 ? 29.150 7.810 -12.566 1.00 93.38 101 SER A O 1
ATOM 865 N N . LYS A 1 102 ? 30.050 5.762 -12.715 1.00 94.88 102 LYS A N 1
ATOM 866 C CA . LYS A 1 102 ? 31.127 6.173 -13.632 1.00 94.88 102 LYS A CA 1
ATOM 867 C C . LYS A 1 102 ? 30.579 6.474 -15.024 1.00 94.88 102 LYS A C 1
ATOM 869 O O . LYS A 1 102 ? 31.006 7.447 -15.640 1.00 94.88 102 LYS A O 1
ATOM 874 N N . GLY A 1 103 ? 29.626 5.668 -15.495 1.00 94.88 103 GLY A N 1
ATOM 875 C CA . GLY A 1 103 ? 28.914 5.923 -16.745 1.00 94.88 103 GLY A CA 1
ATOM 876 C C . GLY A 1 103 ? 28.184 7.265 -16.702 1.00 94.88 103 GLY A C 1
ATOM 877 O O . GLY A 1 103 ? 28.356 8.086 -17.601 1.00 94.88 103 GLY A O 1
ATOM 878 N N . ALA A 1 104 ? 27.461 7.538 -15.611 1.00 94.38 104 ALA A N 1
ATOM 879 C CA . ALA A 1 104 ? 26.744 8.798 -15.415 1.00 94.38 104 ALA A CA 1
ATOM 880 C C . ALA A 1 104 ? 27.679 10.018 -15.393 1.00 94.38 104 ALA A C 1
ATOM 882 O O . ALA A 1 104 ? 27.402 10.999 -16.079 1.00 94.38 104 ALA A O 1
ATOM 883 N N . ILE A 1 105 ? 28.811 9.946 -14.680 1.00 93.69 105 ILE A N 1
ATOM 884 C CA . ILE A 1 105 ? 29.822 11.021 -14.671 1.00 93.69 105 ILE A CA 1
ATOM 885 C C . ILE A 1 105 ? 30.340 11.287 -16.089 1.00 93.69 105 ILE A C 1
ATOM 887 O O . ILE A 1 105 ? 30.405 12.436 -16.516 1.00 93.69 105 ILE A O 1
ATOM 891 N N . LYS A 1 106 ? 30.649 10.232 -16.852 1.00 94.81 106 LYS A N 1
ATOM 892 C CA . LYS A 1 106 ? 31.155 10.382 -18.220 1.00 94.81 106 LYS A CA 1
ATOM 893 C C . LYS A 1 106 ? 30.118 10.982 -19.172 1.00 94.81 106 LYS A C 1
ATOM 895 O O . LYS A 1 106 ? 30.467 11.776 -20.041 1.00 94.81 106 LYS A O 1
ATOM 900 N N . LEU A 1 107 ? 28.840 10.630 -19.017 1.00 95.12 107 LEU A N 1
ATOM 901 C CA . LEU A 1 107 ? 27.775 11.266 -19.791 1.00 95.12 107 LEU A CA 1
ATOM 902 C C . LEU A 1 107 ? 27.574 12.731 -19.373 1.00 95.12 107 LEU A C 1
ATOM 904 O O . LEU A 1 107 ? 27.308 13.568 -20.233 1.00 95.12 107 LEU A O 1
ATOM 908 N N . ALA A 1 108 ? 27.735 13.064 -18.089 1.00 92.12 108 ALA A N 1
ATOM 909 C CA . ALA A 1 108 ? 27.604 14.436 -17.602 1.00 92.12 108 ALA A CA 1
ATOM 910 C C . ALA A 1 108 ? 28.586 15.395 -18.301 1.00 92.12 108 ALA A C 1
ATOM 912 O O . ALA A 1 108 ? 28.164 16.455 -18.748 1.00 92.12 108 ALA A O 1
ATOM 913 N N . GLU A 1 109 ? 29.836 14.980 -18.539 1.00 90.31 109 GLU A N 1
ATOM 914 C CA . GLU A 1 109 ? 30.829 15.772 -19.296 1.00 90.31 109 GLU A CA 1
ATOM 915 C C . GLU A 1 109 ? 30.357 16.125 -20.721 1.00 90.31 109 GLU A C 1
ATOM 917 O O . GLU A 1 109 ? 30.658 17.191 -21.269 1.00 90.31 109 GLU A O 1
ATOM 922 N N . PHE A 1 110 ? 29.601 15.225 -21.355 1.00 91.31 110 PHE A N 1
ATOM 923 C CA . PHE A 1 110 ? 28.974 15.502 -22.643 1.00 91.31 110 PHE A CA 1
ATOM 924 C C . PHE A 1 110 ? 27.796 16.474 -22.499 1.00 91.31 110 PHE A C 1
ATOM 926 O O . PHE A 1 110 ? 27.631 17.375 -23.327 1.00 91.31 110 PHE A O 1
ATOM 933 N N . LEU A 1 111 ? 26.983 16.282 -21.460 1.00 91.12 111 LEU A N 1
ATOM 934 C CA . LEU A 1 111 ? 25.787 17.069 -21.173 1.00 91.12 111 LEU A CA 1
ATOM 935 C C . LEU A 1 111 ? 26.100 18.498 -20.724 1.00 91.12 111 LEU A C 1
ATOM 937 O O . LEU A 1 111 ? 25.306 19.383 -21.012 1.00 91.12 111 LEU A O 1
ATOM 941 N N . ASP A 1 112 ? 27.277 18.768 -20.158 1.00 87.19 112 ASP A N 1
ATOM 942 C CA . ASP A 1 112 ? 27.730 20.123 -19.796 1.00 87.19 112 ASP A CA 1
ATOM 943 C C . ASP A 1 112 ? 27.727 21.098 -20.986 1.00 87.19 112 ASP A C 1
ATOM 945 O O . ASP A 1 112 ? 27.627 22.316 -20.828 1.00 87.19 112 ASP A O 1
ATOM 949 N N . LYS A 1 113 ? 27.777 20.566 -22.213 1.00 85.69 113 LYS A N 1
ATOM 950 C CA . LYS A 1 113 ? 27.680 21.333 -23.464 1.00 85.69 113 LYS A CA 1
ATOM 951 C C . LYS A 1 113 ? 26.245 21.827 -23.742 1.00 85.69 113 LYS A C 1
ATOM 953 O O . LYS A 1 113 ? 26.046 22.606 -24.677 1.00 85.69 113 LYS A O 1
ATOM 958 N N . TYR A 1 114 ? 25.253 21.388 -22.959 1.00 82.44 114 TYR A N 1
ATOM 959 C CA . TYR A 1 114 ? 23.825 21.660 -23.128 1.00 82.44 114 TYR A CA 1
ATOM 960 C C . TYR A 1 114 ? 23.181 22.133 -21.803 1.00 82.44 114 TYR A C 1
ATOM 962 O O . TYR A 1 114 ? 23.275 21.446 -20.784 1.00 82.44 114 TYR A O 1
ATOM 970 N N . PRO A 1 115 ? 22.474 23.279 -21.792 1.00 68.81 115 PRO A N 1
ATOM 971 C CA . PRO A 1 115 ? 21.832 23.794 -20.580 1.00 68.81 115 PRO A CA 1
ATOM 972 C C . PRO A 1 115 ? 20.776 22.822 -20.023 1.00 68.81 115 PRO A C 1
ATOM 974 O O . PRO A 1 115 ? 20.110 22.125 -20.786 1.00 68.81 115 PRO A O 1
ATOM 977 N N . ASP A 1 116 ? 20.631 22.799 -18.694 1.00 62.00 116 ASP A N 1
ATOM 978 C CA . ASP A 1 116 ? 19.594 22.075 -17.933 1.00 62.00 116 ASP A CA 1
ATOM 979 C C . ASP A 1 116 ? 19.634 20.531 -17.995 1.00 62.00 116 ASP A C 1
ATOM 981 O O . ASP A 1 116 ? 18.652 19.873 -17.650 1.00 62.00 116 ASP A O 1
ATOM 985 N N . SER A 1 117 ? 20.757 19.925 -18.410 1.00 61.69 117 SER A N 1
ATOM 986 C CA . SER A 1 117 ? 20.794 18.485 -18.728 1.00 61.69 117 SER A CA 1
ATOM 987 C C . SER A 1 117 ? 21.681 17.589 -17.845 1.00 61.69 117 SER A C 1
ATOM 989 O O . SER A 1 117 ? 21.410 16.392 -17.764 1.00 61.69 117 SER A O 1
ATOM 991 N N . TYR A 1 118 ? 22.677 18.125 -17.129 1.00 59.00 118 TYR A N 1
ATOM 992 C CA . TYR A 1 118 ? 23.670 17.312 -16.401 1.00 59.00 118 TYR A CA 1
ATOM 993 C C . TYR A 1 118 ? 23.114 16.555 -15.183 1.00 59.00 118 TYR A C 1
ATOM 995 O O . TYR A 1 118 ? 23.591 15.466 -14.870 1.00 59.00 118 TYR A O 1
ATOM 1003 N N . TYR A 1 119 ? 22.069 17.076 -14.529 1.00 65.00 119 TYR A N 1
ATOM 1004 C CA . TYR A 1 119 ? 21.466 16.456 -13.339 1.00 65.00 119 TYR A CA 1
ATOM 1005 C C . TYR A 1 119 ? 20.721 15.139 -13.615 1.00 65.00 119 TYR A C 1
ATOM 1007 O O . TYR A 1 119 ? 20.240 14.520 -12.671 1.00 65.00 119 TYR A O 1
ATOM 1015 N N . TYR A 1 120 ? 20.612 14.722 -14.881 1.00 80.81 120 TYR A N 1
ATOM 1016 C CA . TYR A 1 120 ? 19.782 13.592 -15.309 1.00 80.81 120 TYR A CA 1
ATOM 1017 C C . TYR A 1 120 ? 20.562 12.523 -16.090 1.00 80.81 120 TYR A C 1
ATOM 1019 O O . TYR A 1 120 ? 19.961 11.700 -16.780 1.00 80.81 120 TYR A O 1
ATOM 1027 N N . ALA A 1 121 ? 21.900 12.535 -16.033 1.00 90.75 121 ALA A N 1
ATOM 1028 C CA . ALA A 1 121 ? 22.742 11.590 -16.773 1.00 90.75 121 ALA A CA 1
ATOM 1029 C C . ALA A 1 121 ? 22.415 10.119 -16.447 1.00 90.75 121 ALA A C 1
ATOM 1031 O O . ALA A 1 121 ? 22.299 9.283 -17.343 1.00 90.75 121 ALA A O 1
ATOM 1032 N N . ASP A 1 122 ? 22.212 9.820 -15.166 1.00 91.50 122 ASP A N 1
ATOM 1033 C CA . ASP A 1 122 ? 21.779 8.513 -14.675 1.00 91.50 122 ASP A CA 1
ATOM 1034 C C . ASP A 1 122 ? 20.394 8.128 -15.216 1.00 91.50 122 ASP A C 1
ATOM 1036 O O . ASP A 1 122 ? 20.188 6.988 -15.633 1.00 91.50 122 ASP A O 1
ATOM 1040 N N . TRP A 1 123 ? 19.460 9.082 -15.286 1.00 91.12 123 TRP A N 1
ATOM 1041 C CA . TRP A 1 123 ? 18.117 8.845 -15.819 1.00 91.12 123 TRP A CA 1
ATOM 1042 C C . TRP A 1 123 ? 18.161 8.502 -17.308 1.00 91.12 123 TRP A C 1
ATOM 1044 O O . TRP A 1 123 ? 17.524 7.534 -17.720 1.00 91.12 123 TRP A O 1
ATOM 1054 N N . TYR A 1 124 ? 18.956 9.225 -18.105 1.00 93.44 124 TYR A N 1
ATOM 1055 C CA . TYR A 1 124 ? 19.122 8.924 -19.531 1.00 93.44 124 TYR A CA 1
ATOM 1056 C C . TYR A 1 124 ? 19.702 7.528 -19.762 1.00 93.44 124 TYR A C 1
ATOM 1058 O O . TYR A 1 124 ? 19.170 6.772 -20.574 1.00 93.44 124 TYR A O 1
ATOM 1066 N N . LEU A 1 125 ? 20.764 7.168 -19.038 1.00 95.06 125 LEU A N 1
ATOM 1067 C CA . LEU A 1 125 ? 21.396 5.852 -19.154 1.00 95.06 125 LEU A CA 1
ATOM 1068 C C . LEU A 1 125 ? 20.443 4.727 -18.738 1.00 95.06 125 LEU A C 1
ATOM 1070 O O . LEU A 1 125 ? 20.350 3.710 -19.426 1.00 95.06 125 LEU A O 1
ATOM 1074 N N . ASN A 1 126 ? 19.685 4.928 -17.659 1.00 93.69 126 ASN A N 1
ATOM 1075 C CA . ASN A 1 126 ? 18.692 3.965 -17.198 1.00 93.69 126 ASN A CA 1
ATOM 1076 C C . ASN A 1 126 ? 17.541 3.789 -18.203 1.00 93.69 126 ASN A C 1
ATOM 1078 O O . ASN A 1 126 ? 17.121 2.663 -18.464 1.00 93.69 126 ASN A O 1
ATOM 1082 N N . ASP A 1 127 ? 17.053 4.874 -18.807 1.00 93.44 127 ASP A N 1
ATOM 1083 C CA . ASP A 1 127 ? 16.020 4.809 -19.846 1.00 93.44 127 ASP A CA 1
ATOM 1084 C C . ASP A 1 127 ? 16.523 4.084 -21.102 1.00 93.44 127 ASP A C 1
ATOM 1086 O O . ASP A 1 127 ? 15.812 3.247 -21.658 1.00 93.44 127 ASP A O 1
ATOM 1090 N N . VAL A 1 128 ? 17.766 4.342 -21.524 1.00 95.44 128 VAL A N 1
ATOM 1091 C CA . VAL A 1 128 ? 18.394 3.623 -22.645 1.00 95.44 128 VAL A CA 1
ATOM 1092 C C . VAL A 1 128 ? 18.538 2.134 -22.320 1.00 95.44 128 VAL A C 1
ATOM 1094 O O . VAL A 1 128 ? 18.141 1.299 -23.134 1.00 95.44 128 VAL A O 1
ATOM 1097 N N . LYS A 1 129 ? 19.024 1.781 -21.120 1.00 94.38 129 LYS A N 1
ATOM 1098 C CA . LYS A 1 129 ? 19.102 0.389 -20.641 1.00 94.38 129 LYS A CA 1
ATOM 1099 C C . LYS A 1 129 ? 17.732 -0.294 -20.711 1.00 94.38 129 LYS A C 1
ATOM 1101 O O . LYS A 1 129 ? 17.629 -1.383 -21.273 1.00 94.38 129 LYS A O 1
ATOM 1106 N N . LYS A 1 130 ? 16.676 0.349 -20.200 1.00 93.44 130 LYS A N 1
ATOM 1107 C CA . LYS A 1 130 ? 15.300 -0.178 -20.245 1.00 93.44 130 LYS A CA 1
ATOM 1108 C C . LYS A 1 130 ? 14.801 -0.374 -21.673 1.00 93.44 130 LYS A C 1
ATOM 1110 O O . LYS A 1 130 ? 14.293 -1.446 -21.977 1.00 93.44 130 LYS A O 1
ATOM 1115 N N . ASN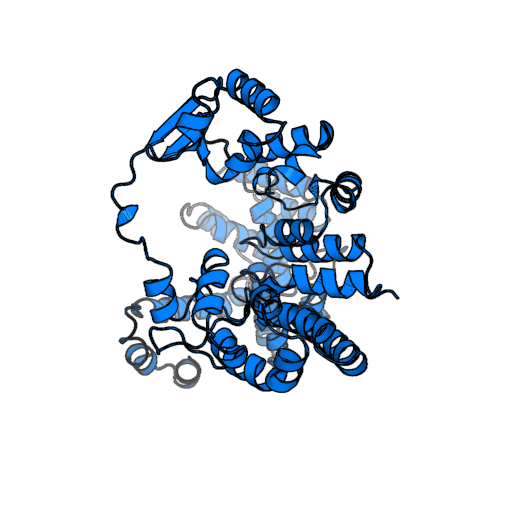 A 1 131 ? 15.003 0.599 -22.562 1.00 94.00 131 ASN A N 1
ATOM 1116 C CA . ASN A 1 131 ? 14.572 0.493 -23.958 1.00 94.00 131 ASN A CA 1
ATOM 1117 C C . ASN A 1 131 ? 15.289 -0.646 -24.699 1.00 94.00 131 ASN A C 1
ATOM 1119 O O . ASN A 1 131 ? 14.663 -1.374 -25.468 1.00 94.00 131 ASN A O 1
ATOM 1123 N N . LEU A 1 132 ? 16.586 -0.840 -24.451 1.00 94.62 132 LEU A N 1
ATOM 1124 C CA . LEU A 1 132 ? 17.347 -1.952 -25.021 1.00 94.62 132 LEU A CA 1
ATOM 1125 C C . LEU A 1 132 ? 16.859 -3.313 -24.488 1.00 94.62 132 LEU A C 1
ATOM 1127 O O . LEU A 1 132 ? 16.703 -4.254 -25.270 1.00 94.62 132 LEU A O 1
ATOM 1131 N N . ILE A 1 133 ? 16.552 -3.411 -23.189 1.00 94.56 133 ILE A N 1
ATOM 1132 C CA . ILE A 1 133 ? 15.938 -4.606 -22.587 1.00 94.56 133 ILE A CA 1
ATOM 1133 C C . ILE A 1 133 ? 14.555 -4.865 -23.201 1.00 94.56 133 ILE A C 1
ATOM 1135 O O . ILE A 1 133 ? 14.292 -5.980 -23.644 1.00 94.56 133 ILE A O 1
ATOM 1139 N N . ALA A 1 134 ? 13.696 -3.852 -23.315 1.00 94.06 134 ALA A N 1
ATOM 1140 C CA . ALA A 1 134 ? 12.376 -3.950 -23.947 1.00 94.06 134 ALA A CA 1
ATOM 1141 C C . ALA A 1 134 ? 12.445 -4.371 -25.424 1.00 94.06 134 ALA A C 1
ATOM 1143 O O . ALA A 1 134 ? 11.597 -5.120 -25.904 1.00 94.06 134 ALA A O 1
ATOM 1144 N N . ALA A 1 135 ? 13.502 -3.977 -26.137 1.00 92.81 135 ALA A N 1
ATOM 1145 C CA . ALA A 1 135 ? 13.785 -4.455 -27.490 1.00 92.81 135 ALA A CA 1
ATOM 1146 C C . ALA A 1 135 ? 14.344 -5.897 -27.542 1.00 92.81 135 ALA A C 1
ATOM 1148 O O . ALA A 1 135 ? 14.524 -6.459 -28.624 1.00 92.81 135 ALA A O 1
ATOM 1149 N N . GLY A 1 136 ? 14.572 -6.528 -26.387 1.00 93.50 136 GLY A N 1
ATOM 1150 C CA . GLY A 1 136 ? 14.975 -7.926 -26.257 1.00 93.50 136 GLY A CA 1
ATOM 1151 C C . GLY A 1 136 ? 16.484 -8.162 -26.248 1.00 93.50 136 GLY A C 1
ATOM 1152 O O . GLY A 1 136 ? 16.913 -9.303 -26.436 1.00 93.50 136 GLY A O 1
ATOM 1153 N N . HIS A 1 137 ? 17.292 -7.117 -26.057 1.00 92.56 137 HIS A N 1
ATOM 1154 C CA . HIS A 1 137 ? 18.748 -7.233 -26.012 1.00 92.56 137 HIS A CA 1
ATOM 1155 C C . HIS A 1 137 ? 19.242 -7.662 -24.629 1.00 92.56 137 HIS A C 1
ATOM 1157 O O . HIS A 1 137 ? 18.685 -7.270 -23.603 1.00 92.56 137 HIS A O 1
ATOM 1163 N N . GLU A 1 138 ? 20.313 -8.451 -24.617 1.00 90.88 138 GLU A N 1
ATOM 1164 C CA . GLU A 1 138 ? 21.108 -8.713 -23.419 1.00 90.88 138 GLU A CA 1
ATOM 1165 C C . GLU A 1 138 ? 22.082 -7.548 -23.249 1.00 90.88 138 GLU A C 1
ATOM 1167 O O . GLU A 1 138 ? 23.014 -7.387 -24.034 1.00 90.88 138 GLU A O 1
ATOM 1172 N N . VAL A 1 139 ? 21.803 -6.687 -22.274 1.00 85.81 139 VAL A N 1
ATOM 1173 C CA . VAL A 1 139 ? 22.555 -5.440 -22.061 1.00 85.81 139 VAL A CA 1
ATOM 1174 C C . VAL A 1 139 ? 23.532 -5.529 -20.900 1.00 85.81 139 VAL A C 1
ATOM 1176 O O . VAL A 1 139 ? 24.310 -4.613 -20.704 1.00 85.81 139 VAL A O 1
ATOM 1179 N N . SER A 1 140 ? 23.483 -6.596 -20.106 1.00 76.56 140 SER A N 1
ATOM 1180 C CA . SER A 1 140 ? 24.390 -6.813 -18.986 1.00 76.56 140 SER A CA 1
ATOM 1181 C C . SER A 1 140 ? 24.829 -8.267 -18.963 1.00 76.56 140 SER A C 1
ATOM 1183 O O . SER A 1 140 ? 24.028 -9.173 -19.176 1.00 76.56 140 SER A O 1
ATOM 1185 N N . ASN A 1 141 ? 26.100 -8.496 -18.642 1.00 69.19 141 ASN A N 1
ATOM 1186 C CA . ASN A 1 141 ? 26.615 -9.843 -18.393 1.00 69.19 141 ASN A CA 1
ATOM 1187 C C . ASN A 1 141 ? 26.203 -10.387 -17.010 1.00 69.19 141 ASN A C 1
ATOM 1189 O O . ASN A 1 141 ? 26.462 -11.551 -16.710 1.00 69.19 141 ASN A O 1
ATOM 1193 N N . ILE A 1 142 ? 25.588 -9.550 -16.167 1.00 70.31 142 ILE A N 1
ATOM 1194 C CA . ILE A 1 142 ? 25.188 -9.884 -14.795 1.00 70.31 142 ILE A CA 1
ATOM 1195 C C . ILE A 1 142 ? 23.724 -10.337 -14.760 1.00 70.31 142 ILE A C 1
ATOM 1197 O O . ILE A 1 142 ? 23.402 -11.363 -14.163 1.00 70.31 142 ILE A O 1
ATOM 1201 N N . GLU A 1 143 ? 22.837 -9.600 -15.430 1.00 78.31 143 GLU A N 1
ATOM 1202 C CA . GLU A 1 143 ? 21.398 -9.870 -15.445 1.00 78.31 143 GLU A CA 1
ATOM 1203 C C . GLU A 1 143 ? 20.923 -10.225 -16.851 1.00 78.31 143 GLU A C 1
ATOM 1205 O O . GLU A 1 143 ? 20.978 -9.402 -17.765 1.00 78.31 143 GLU A O 1
ATOM 1210 N N . LYS A 1 144 ? 20.402 -11.447 -17.003 1.00 88.25 144 LYS A N 1
ATOM 1211 C CA . LYS A 1 144 ? 19.747 -11.869 -18.243 1.00 88.25 144 LYS A CA 1
ATOM 1212 C C . LYS A 1 144 ? 18.415 -11.153 -18.417 1.00 88.25 144 LYS A C 1
ATOM 1214 O O . LYS A 1 144 ? 17.623 -11.073 -17.472 1.00 88.25 144 LYS A O 1
ATOM 1219 N N . ASN A 1 145 ? 18.122 -10.747 -19.643 1.00 93.06 145 ASN A N 1
ATOM 1220 C CA . ASN A 1 145 ? 16.864 -10.136 -20.025 1.00 93.06 145 ASN A CA 1
ATOM 1221 C C . ASN A 1 145 ? 15.700 -11.120 -19.840 1.00 93.06 145 ASN A C 1
ATOM 1223 O O . ASN A 1 145 ? 15.550 -12.103 -20.566 1.00 93.06 145 ASN A O 1
ATOM 1227 N N . GLU A 1 146 ? 14.857 -10.829 -18.853 1.00 94.19 146 GLU A N 1
ATOM 1228 C CA . GLU A 1 146 ? 13.707 -11.645 -18.452 1.00 94.19 146 GLU A CA 1
ATOM 1229 C C . GLU A 1 146 ? 12.748 -11.938 -19.610 1.00 94.19 146 GLU A C 1
ATOM 1231 O O . GLU A 1 146 ? 12.171 -13.023 -19.672 1.00 94.19 146 GLU A O 1
ATOM 1236 N N . TYR A 1 147 ? 12.625 -11.012 -20.565 1.00 95.44 147 TYR A N 1
ATOM 1237 C CA . TYR A 1 147 ? 11.730 -11.152 -21.713 1.00 95.44 147 TYR A CA 1
ATOM 1238 C C . TYR A 1 147 ? 12.182 -12.236 -22.702 1.00 95.44 147 TYR A C 1
ATOM 1240 O O . TYR A 1 147 ? 11.398 -12.662 -23.547 1.00 95.44 147 TYR A O 1
ATOM 1248 N N . ASN A 1 148 ? 13.436 -12.694 -22.612 1.00 94.06 148 ASN A N 1
ATOM 1249 C CA . ASN A 1 148 ? 13.986 -13.716 -23.500 1.00 94.06 148 ASN A CA 1
ATOM 1250 C C . ASN A 1 148 ? 13.764 -15.151 -23.004 1.00 94.06 148 ASN A C 1
ATOM 1252 O O . ASN A 1 148 ? 13.845 -16.071 -23.817 1.00 94.06 148 ASN A O 1
ATOM 1256 N N . TYR A 1 149 ? 13.513 -15.364 -21.708 1.00 92.94 149 TYR A N 1
ATOM 1257 C CA . TYR A 1 149 ? 13.460 -16.716 -21.133 1.00 92.94 149 TYR A CA 1
ATOM 1258 C C . TYR A 1 149 ? 12.272 -16.990 -20.206 1.00 92.94 149 TYR A C 1
ATOM 1260 O O . TYR A 1 149 ? 12.043 -18.155 -19.893 1.00 92.94 149 TYR A O 1
ATOM 1268 N N . LEU A 1 150 ? 11.520 -15.973 -19.774 1.00 96.69 150 LEU A N 1
ATOM 1269 C CA . LEU A 1 150 ? 10.301 -16.171 -18.987 1.00 96.69 150 LEU A CA 1
ATOM 1270 C C . LEU A 1 150 ? 9.054 -16.216 -19.879 1.00 96.69 150 LEU A C 1
ATOM 1272 O O . LEU A 1 150 ? 8.940 -15.508 -20.886 1.00 96.69 150 LEU A O 1
ATOM 1276 N N . SER A 1 151 ? 8.071 -17.011 -19.471 1.00 96.94 151 SER A N 1
ATOM 1277 C CA . SER A 1 151 ? 6.679 -16.837 -19.887 1.00 96.94 151 SER A CA 1
ATOM 1278 C C . SER A 1 151 ? 6.080 -15.562 -19.276 1.00 96.94 151 SER A C 1
ATOM 1280 O O . SER A 1 151 ? 6.609 -15.002 -18.314 1.00 96.94 151 SER A O 1
ATOM 1282 N N . LEU A 1 152 ? 4.947 -15.100 -19.816 1.00 96.06 152 LEU A N 1
ATOM 1283 C CA . LEU A 1 152 ? 4.244 -13.938 -19.267 1.00 96.06 152 LEU A CA 1
ATOM 1284 C C . LEU A 1 152 ? 3.815 -14.165 -17.807 1.00 96.06 152 LEU A C 1
ATOM 1286 O O . LEU A 1 152 ? 3.951 -13.266 -16.980 1.00 96.06 152 LEU A O 1
ATOM 1290 N N . GLU A 1 153 ? 3.343 -15.369 -17.481 1.00 95.19 153 GLU A N 1
ATOM 1291 C CA . GLU A 1 153 ? 3.013 -15.767 -16.110 1.00 95.19 153 GLU A CA 1
ATOM 1292 C C . GLU A 1 153 ? 4.232 -15.672 -15.183 1.00 95.19 153 GLU A C 1
ATOM 1294 O O . GLU A 1 153 ? 4.175 -14.992 -14.156 1.00 95.19 153 GLU A O 1
ATOM 1299 N N . GLU A 1 154 ? 5.357 -16.285 -15.560 1.00 96.44 154 GLU A N 1
ATOM 1300 C CA . GLU A 1 154 ? 6.578 -16.260 -14.748 1.00 96.44 154 GLU A CA 1
ATOM 1301 C C . GLU A 1 154 ? 7.127 -14.839 -14.583 1.00 96.44 154 GLU A C 1
ATOM 1303 O O . GLU A 1 154 ? 7.575 -14.482 -13.493 1.00 96.44 154 GLU A O 1
ATOM 1308 N N . LEU A 1 155 ? 7.054 -14.004 -15.627 1.00 95.75 155 LEU A N 1
ATOM 1309 C CA . LEU A 1 155 ? 7.452 -12.599 -15.560 1.00 95.75 155 LEU A CA 1
ATOM 1310 C C . LEU A 1 155 ? 6.631 -11.841 -14.509 1.00 95.75 155 LEU A C 1
ATOM 1312 O O . LEU A 1 155 ? 7.205 -11.112 -13.693 1.00 95.75 155 LEU A O 1
ATOM 1316 N N . ILE A 1 156 ? 5.305 -12.027 -14.513 1.00 92.75 156 ILE A N 1
ATOM 1317 C CA . ILE A 1 156 ? 4.389 -11.379 -13.566 1.00 92.75 156 ILE A CA 1
ATOM 1318 C C . ILE A 1 156 ? 4.665 -11.856 -12.139 1.00 92.75 156 ILE A C 1
ATOM 1320 O O . ILE A 1 156 ? 4.808 -11.032 -11.235 1.00 92.75 156 ILE A O 1
ATOM 1324 N N . LEU A 1 157 ? 4.785 -13.169 -11.934 1.00 91.25 157 LEU A N 1
ATOM 1325 C CA . LEU A 1 157 ? 5.017 -13.756 -10.614 1.00 91.25 157 LEU A CA 1
ATOM 1326 C C . LEU A 1 157 ? 6.391 -13.385 -10.044 1.00 91.25 157 LEU A C 1
ATOM 1328 O O . LEU A 1 157 ? 6.487 -13.070 -8.857 1.00 91.25 157 LEU A O 1
ATOM 1332 N N . LYS A 1 158 ? 7.442 -13.356 -10.875 1.00 92.50 158 LYS A N 1
ATOM 1333 C CA . LYS A 1 158 ? 8.791 -12.931 -10.468 1.00 92.50 158 LYS A CA 1
ATOM 1334 C C . LYS A 1 158 ? 8.820 -11.463 -10.041 1.00 92.50 158 LYS A C 1
ATOM 1336 O O . LYS A 1 158 ? 9.507 -11.113 -9.087 1.00 92.50 158 LYS A O 1
ATOM 1341 N N . ASN A 1 159 ? 8.051 -10.609 -10.716 1.00 89.50 159 ASN A N 1
ATOM 1342 C CA . ASN A 1 159 ? 8.019 -9.167 -10.473 1.00 89.50 159 ASN A CA 1
ATOM 1343 C C . ASN A 1 159 ? 6.842 -8.721 -9.579 1.00 89.50 159 ASN A C 1
ATOM 1345 O O . ASN A 1 159 ? 6.542 -7.529 -9.517 1.00 89.50 159 ASN A O 1
ATOM 1349 N N . LYS A 1 160 ? 6.178 -9.634 -8.861 1.00 85.62 160 LYS A N 1
ATOM 1350 C CA . LYS A 1 160 ? 4.938 -9.350 -8.114 1.00 85.62 160 LYS A CA 1
ATOM 1351 C C . LYS A 1 160 ? 5.052 -8.318 -6.987 1.00 85.62 160 LYS A C 1
ATOM 1353 O O . LYS A 1 160 ? 4.055 -7.701 -6.621 1.00 85.62 160 LYS A O 1
ATOM 1358 N N . GLU A 1 161 ? 6.250 -8.106 -6.456 1.00 82.50 161 GLU A N 1
ATOM 1359 C CA . GLU A 1 161 ? 6.526 -7.084 -5.434 1.00 82.50 161 GLU A CA 1
ATOM 1360 C C . GLU A 1 161 ? 6.629 -5.672 -6.037 1.00 82.50 161 GLU A C 1
ATOM 1362 O O . GLU A 1 161 ? 6.648 -4.670 -5.326 1.00 82.50 161 GLU A O 1
ATOM 1367 N N . THR A 1 162 ? 6.676 -5.577 -7.367 1.00 83.06 162 THR A N 1
ATOM 1368 C CA . THR A 1 162 ? 6.744 -4.310 -8.090 1.00 83.06 162 THR A CA 1
ATOM 1369 C C . THR A 1 162 ? 5.368 -3.643 -8.120 1.00 83.06 162 THR A C 1
ATOM 1371 O O . THR A 1 162 ? 4.345 -4.286 -8.378 1.00 83.06 162 THR A O 1
ATOM 1374 N N . GLY A 1 163 ? 5.341 -2.327 -7.895 1.00 78.44 163 GLY A N 1
ATOM 1375 C CA . GLY A 1 163 ? 4.134 -1.515 -8.052 1.00 78.44 163 GLY A CA 1
ATOM 1376 C C . GLY A 1 163 ? 3.541 -1.642 -9.459 1.00 78.44 163 GLY A C 1
ATOM 1377 O O . GLY A 1 163 ? 4.251 -1.861 -10.444 1.00 78.44 163 GLY A O 1
ATOM 1378 N N . SER A 1 164 ? 2.224 -1.504 -9.575 1.00 80.56 164 SER A N 1
ATOM 1379 C CA . SER A 1 164 ? 1.521 -1.880 -10.801 1.00 80.56 164 SER A CA 1
ATOM 1380 C C . SER A 1 164 ? 1.901 -1.056 -12.026 1.00 80.56 164 SER A C 1
ATOM 1382 O O . SER A 1 164 ? 1.814 -1.568 -13.131 1.00 80.56 164 SER A O 1
ATOM 1384 N N . PHE A 1 165 ? 2.320 0.203 -11.864 1.00 82.44 165 PHE A N 1
ATOM 1385 C CA . PHE A 1 165 ? 2.732 1.011 -13.014 1.00 82.44 165 PHE A CA 1
ATOM 1386 C C . PHE A 1 165 ? 3.986 0.425 -13.661 1.00 82.44 165 PHE A C 1
ATOM 1388 O O . PHE A 1 165 ? 4.035 0.228 -14.870 1.00 82.44 165 PHE A O 1
ATOM 1395 N N . ASN A 1 166 ? 4.963 0.053 -12.837 1.00 86.62 166 ASN A N 1
ATOM 1396 C CA . ASN A 1 166 ? 6.203 -0.554 -13.300 1.00 86.62 166 ASN A CA 1
ATOM 1397 C C . ASN A 1 166 ? 5.970 -1.983 -13.817 1.00 86.62 166 ASN A C 1
ATOM 1399 O O . ASN A 1 166 ? 6.494 -2.344 -14.868 1.00 86.62 166 ASN A O 1
ATOM 1403 N N . LEU A 1 167 ? 5.150 -2.783 -13.124 1.00 88.81 167 LEU A N 1
ATOM 1404 C CA . LEU A 1 167 ? 4.805 -4.132 -13.585 1.00 88.81 167 LEU A CA 1
ATOM 1405 C C . LEU A 1 167 ? 3.958 -4.103 -14.869 1.00 88.81 167 LEU A C 1
ATOM 1407 O O . LEU A 1 167 ? 4.188 -4.899 -15.771 1.00 88.81 167 LEU A O 1
ATOM 1411 N N . GLY A 1 168 ? 3.027 -3.158 -14.985 1.00 89.69 168 GLY A N 1
ATOM 1412 C CA . GLY A 1 168 ? 2.224 -2.931 -16.183 1.00 89.69 168 GLY A CA 1
ATOM 1413 C C . GLY A 1 168 ? 3.083 -2.554 -17.387 1.00 89.69 168 GLY A C 1
ATOM 1414 O O . GLY A 1 168 ? 2.889 -3.118 -18.459 1.00 89.69 168 GLY A O 1
ATOM 1415 N N . ASN A 1 169 ? 4.086 -1.689 -17.198 1.00 90.44 169 ASN A N 1
ATOM 1416 C CA . ASN A 1 169 ? 5.069 -1.380 -18.240 1.00 90.44 169 ASN A CA 1
ATOM 1417 C C . ASN A 1 169 ? 5.864 -2.628 -18.654 1.00 90.44 169 ASN A C 1
ATOM 1419 O O . ASN A 1 169 ? 5.955 -2.906 -19.844 1.00 90.44 169 ASN A O 1
ATOM 1423 N N . LYS A 1 170 ? 6.347 -3.437 -17.698 1.00 93.19 170 LYS A N 1
ATOM 1424 C CA . LYS A 1 170 ? 7.029 -4.712 -18.000 1.00 93.19 170 LYS A CA 1
ATOM 1425 C C . LYS A 1 170 ? 6.149 -5.677 -18.807 1.00 93.19 170 LYS A C 1
ATOM 1427 O O . LYS A 1 170 ? 6.616 -6.279 -19.769 1.00 93.19 170 LYS A O 1
ATOM 1432 N N . ILE A 1 171 ? 4.876 -5.827 -18.427 1.00 94.38 171 ILE A N 1
ATOM 1433 C CA . ILE A 1 171 ? 3.900 -6.658 -19.154 1.00 94.38 171 ILE A CA 1
ATOM 1434 C C . ILE A 1 171 ? 3.706 -6.126 -20.577 1.00 94.38 171 ILE A C 1
ATOM 1436 O O . ILE A 1 171 ? 3.695 -6.905 -21.527 1.00 94.38 171 ILE A O 1
ATOM 1440 N N . HIS A 1 172 ? 3.566 -4.808 -20.726 1.00 92.62 172 HIS A N 1
ATOM 1441 C CA . HIS A 1 172 ? 3.403 -4.172 -22.027 1.00 92.62 172 HIS A CA 1
ATOM 1442 C C . HIS A 1 172 ? 4.621 -4.419 -22.926 1.00 92.62 172 HIS A C 1
ATOM 1444 O O . HIS A 1 172 ? 4.459 -4.946 -24.022 1.00 92.62 172 HIS A O 1
ATOM 1450 N N . GLU A 1 173 ? 5.830 -4.151 -22.430 1.00 94.06 173 GLU A N 1
ATOM 1451 C CA . GLU A 1 173 ? 7.091 -4.383 -23.147 1.00 94.06 173 GLU A CA 1
ATOM 1452 C C . GLU A 1 173 ? 7.248 -5.850 -23.580 1.00 94.06 173 GLU A C 1
ATOM 1454 O O . GLU A 1 173 ? 7.621 -6.122 -24.723 1.00 94.06 173 GLU A O 1
ATOM 1459 N N . TYR A 1 174 ? 6.894 -6.805 -22.710 1.00 96.25 174 TYR A N 1
ATOM 1460 C CA . TYR A 1 174 ? 6.898 -8.232 -23.042 1.00 96.25 174 TYR A CA 1
ATOM 1461 C C . TYR A 1 174 ? 5.974 -8.554 -24.224 1.00 96.25 174 TYR A C 1
ATOM 1463 O O . TYR A 1 174 ? 6.369 -9.254 -25.159 1.00 96.25 174 TYR A O 1
ATOM 1471 N N . ILE A 1 175 ? 4.741 -8.036 -24.201 1.00 94.62 175 ILE A N 1
ATOM 1472 C CA . ILE A 1 175 ? 3.754 -8.254 -25.267 1.00 94.62 175 ILE A CA 1
ATOM 1473 C C . ILE A 1 175 ? 4.232 -7.608 -26.569 1.00 94.62 175 ILE A C 1
ATOM 1475 O O . ILE A 1 175 ? 4.181 -8.251 -27.619 1.00 94.62 175 ILE A O 1
ATOM 1479 N N . THR A 1 176 ? 4.746 -6.380 -26.507 1.00 92.06 176 THR A N 1
ATOM 1480 C CA . THR A 1 176 ? 5.314 -5.657 -27.652 1.00 92.06 176 THR A CA 1
ATOM 1481 C C . THR A 1 176 ? 6.450 -6.452 -28.302 1.00 92.06 176 THR A C 1
ATOM 1483 O O . THR A 1 176 ? 6.454 -6.653 -29.522 1.00 92.06 176 THR A O 1
ATOM 1486 N N . LEU A 1 177 ? 7.372 -6.999 -27.505 1.00 94.19 177 LEU A N 1
ATOM 1487 C CA . LEU A 1 177 ? 8.463 -7.838 -28.001 1.00 94.19 177 LEU A CA 1
ATOM 1488 C C . LEU A 1 177 ? 7.969 -9.161 -28.600 1.00 94.19 177 LEU A C 1
ATOM 1490 O O . LEU A 1 177 ? 8.431 -9.565 -29.672 1.00 94.19 177 LEU A O 1
ATOM 1494 N N . ALA A 1 178 ? 7.013 -9.827 -27.949 1.00 94.50 178 ALA A N 1
ATOM 1495 C CA . ALA A 1 178 ? 6.422 -11.065 -28.448 1.00 94.50 178 ALA A CA 1
ATOM 1496 C C . ALA A 1 178 ? 5.718 -10.854 -29.798 1.00 94.50 178 ALA A C 1
ATOM 1498 O O . ALA A 1 178 ? 5.917 -11.640 -30.728 1.00 94.50 178 ALA A O 1
ATOM 1499 N N . LEU A 1 179 ? 4.959 -9.761 -29.943 1.00 91.56 179 LEU A N 1
ATOM 1500 C CA . LEU A 1 179 ? 4.317 -9.374 -31.200 1.00 91.56 179 LEU A CA 1
ATOM 1501 C C . LEU A 1 179 ? 5.351 -9.115 -32.300 1.00 91.56 179 LEU A C 1
ATOM 1503 O O . LEU A 1 179 ? 5.217 -9.652 -33.402 1.00 91.56 179 LEU A O 1
ATOM 1507 N N . HIS A 1 180 ? 6.414 -8.365 -31.995 1.00 91.00 180 HIS A N 1
ATOM 1508 C CA . HIS A 1 180 ? 7.499 -8.097 -32.941 1.00 91.00 180 HIS A CA 1
ATOM 1509 C C . HIS A 1 180 ? 8.174 -9.382 -33.439 1.00 91.00 180 HIS A C 1
ATOM 1511 O O . HIS A 1 180 ? 8.413 -9.547 -34.637 1.00 91.00 180 HIS A O 1
ATOM 1517 N N . ARG A 1 181 ? 8.427 -10.325 -32.526 1.00 92.62 181 ARG A N 1
ATOM 1518 C CA . ARG A 1 181 ? 9.027 -11.635 -32.822 1.00 92.62 181 ARG A CA 1
ATOM 1519 C C . ARG A 1 181 ? 8.044 -12.641 -33.425 1.00 92.62 181 ARG A C 1
ATOM 1521 O O . ARG A 1 181 ? 8.466 -13.730 -33.806 1.00 92.62 181 ARG A O 1
ATOM 1528 N N . LYS A 1 182 ? 6.752 -12.301 -33.523 1.00 94.06 182 LYS A N 1
ATOM 1529 C CA . LYS A 1 182 ? 5.662 -13.224 -33.893 1.00 94.06 182 LYS A CA 1
ATOM 1530 C C . LYS A 1 182 ? 5.634 -14.478 -33.005 1.00 94.06 182 LYS A C 1
ATOM 1532 O O . LYS A 1 182 ? 5.333 -15.577 -33.468 1.00 94.06 182 LYS A O 1
ATOM 1537 N N . GLN A 1 183 ? 5.975 -14.309 -31.731 1.00 93.81 183 GLN A N 1
ATOM 1538 C CA . GLN A 1 183 ? 5.996 -15.370 -30.734 1.00 93.81 183 GLN A CA 1
ATOM 1539 C C . GLN A 1 183 ? 4.579 -15.654 -30.228 1.00 93.81 183 GLN A C 1
ATOM 1541 O O . GLN A 1 183 ? 3.800 -14.739 -29.960 1.00 93.81 183 GLN A O 1
ATOM 1546 N N . LYS A 1 184 ? 4.249 -16.937 -30.055 1.00 95.06 184 LYS A N 1
ATOM 1547 C CA . LYS A 1 184 ? 3.010 -17.347 -29.390 1.00 95.06 184 LYS A CA 1
ATOM 1548 C C . LYS A 1 184 ? 3.191 -17.233 -27.876 1.00 95.06 184 LYS A C 1
ATOM 1550 O O . LYS A 1 184 ? 4.103 -17.842 -27.325 1.00 95.06 184 LYS A O 1
ATOM 1555 N N . ILE A 1 185 ? 2.307 -16.485 -27.228 1.00 95.62 185 ILE A N 1
ATOM 1556 C CA . ILE A 1 185 ? 2.266 -16.313 -25.772 1.00 95.62 185 ILE A CA 1
ATOM 1557 C C . ILE A 1 185 ? 0.870 -16.656 -25.251 1.00 95.62 185 ILE A C 1
ATOM 1559 O O . ILE A 1 185 ? -0.106 -16.580 -26.003 1.00 95.62 185 ILE A O 1
ATOM 1563 N N . ASP A 1 186 ? 0.769 -17.010 -23.971 1.00 95.31 186 ASP A N 1
ATOM 1564 C CA . ASP A 1 186 ? -0.518 -17.048 -23.281 1.00 95.31 186 ASP A CA 1
ATOM 1565 C C . ASP A 1 186 ? -0.883 -15.637 -22.803 1.00 95.31 186 ASP A C 1
ATOM 1567 O O . ASP A 1 186 ? -0.381 -15.145 -21.795 1.00 95.31 186 ASP A O 1
ATOM 1571 N N . LEU A 1 187 ? -1.741 -14.954 -23.561 1.00 91.12 187 LEU A N 1
ATOM 1572 C CA . LEU A 1 187 ? -2.203 -13.613 -23.202 1.00 91.12 187 LEU A CA 1
ATOM 1573 C C . LEU A 1 187 ? -3.141 -13.635 -21.982 1.00 91.12 187 LEU A C 1
ATOM 1575 O O . LEU A 1 187 ? -3.280 -12.619 -21.301 1.00 91.12 187 LEU A O 1
ATOM 1579 N N . ALA A 1 188 ? -3.788 -14.771 -21.690 1.00 90.88 188 ALA A N 1
ATOM 1580 C CA . ALA A 1 188 ? -4.720 -14.867 -20.573 1.00 90.88 188 ALA A CA 1
ATOM 1581 C C . ALA A 1 188 ? -4.014 -14.682 -19.221 1.00 90.88 188 ALA A C 1
ATOM 1583 O O . ALA A 1 188 ? -4.639 -14.176 -18.290 1.00 90.88 188 ALA A O 1
ATOM 1584 N N . SER A 1 189 ? -2.706 -14.964 -19.134 1.00 92.06 189 SER A N 1
ATOM 1585 C CA . SER A 1 189 ? -1.894 -14.761 -17.925 1.00 92.06 189 SER A CA 1
ATOM 1586 C C . SER A 1 189 ? -1.898 -13.314 -17.407 1.00 92.06 189 SER A C 1
ATOM 1588 O O . SER A 1 189 ? -1.623 -13.092 -16.228 1.00 92.06 189 SER A O 1
ATOM 1590 N N . ILE A 1 190 ? -2.278 -12.319 -18.227 1.00 89.69 190 ILE A N 1
ATOM 1591 C CA . ILE A 1 190 ? -2.485 -10.927 -17.778 1.00 89.69 190 ILE A CA 1
ATOM 1592 C C . ILE A 1 190 ? -3.518 -10.843 -16.644 1.00 89.69 190 ILE A C 1
ATOM 1594 O O . ILE A 1 190 ? -3.458 -9.916 -15.838 1.00 89.69 190 ILE A O 1
ATOM 1598 N N . SER A 1 191 ? -4.437 -11.807 -16.510 1.00 86.31 191 SER A N 1
ATOM 1599 C CA . SER A 1 191 ? -5.412 -11.820 -15.413 1.00 86.31 191 SER A CA 1
ATOM 1600 C C . SER A 1 191 ? -4.762 -11.787 -14.025 1.00 86.31 191 SER A C 1
ATOM 1602 O O . SER A 1 191 ? -5.361 -11.251 -13.097 1.00 86.31 191 SER A O 1
ATOM 1604 N N . LEU A 1 192 ? -3.530 -12.293 -13.880 1.00 85.75 192 LEU A N 1
ATOM 1605 C CA . LEU A 1 192 ? -2.755 -12.220 -12.634 1.00 85.75 192 LEU A CA 1
ATOM 1606 C C . LEU A 1 192 ? -2.462 -10.775 -12.203 1.00 85.75 192 LEU A C 1
ATOM 1608 O O . LEU A 1 192 ? -2.324 -10.495 -11.019 1.00 85.75 192 LEU A O 1
ATOM 1612 N N . PHE A 1 193 ? -2.393 -9.843 -13.154 1.00 84.25 193 PHE A N 1
ATOM 1613 C CA . PHE A 1 193 ? -2.145 -8.425 -12.899 1.00 84.25 193 PHE A CA 1
ATOM 1614 C C . PHE A 1 193 ? -3.408 -7.650 -12.483 1.00 84.25 193 PHE A C 1
ATOM 1616 O O . PHE A 1 193 ? -3.303 -6.534 -11.974 1.00 84.25 193 PHE A O 1
ATOM 1623 N N . TRP A 1 194 ? -4.605 -8.223 -12.664 1.00 78.12 194 TRP A N 1
ATOM 1624 C CA . TRP A 1 194 ? -5.880 -7.533 -12.433 1.00 78.12 194 TRP A CA 1
ATOM 1625 C C . TRP A 1 194 ? -6.001 -6.945 -11.020 1.00 78.12 194 TRP A C 1
ATOM 1627 O O . TRP A 1 194 ? -6.453 -5.813 -10.856 1.00 78.12 194 TRP A O 1
ATOM 1637 N N . THR A 1 195 ? -5.522 -7.670 -10.006 1.00 73.25 195 THR A N 1
ATOM 1638 C CA . THR A 1 195 ? -5.568 -7.253 -8.593 1.00 73.25 195 THR A CA 1
ATOM 1639 C C . THR A 1 195 ? -4.624 -6.094 -8.259 1.00 73.25 195 THR A C 1
ATOM 1641 O O . THR A 1 195 ? -4.707 -5.531 -7.172 1.00 73.25 195 THR A O 1
ATOM 1644 N N . LYS A 1 196 ? -3.749 -5.688 -9.191 1.00 74.31 196 LYS A N 1
ATOM 1645 C CA . LYS A 1 196 ? -2.799 -4.582 -9.008 1.00 74.31 196 LYS A CA 1
ATOM 1646 C C . LYS A 1 196 ? -3.184 -3.293 -9.743 1.00 74.31 196 LYS A C 1
ATOM 1648 O O . LYS A 1 196 ? -2.505 -2.289 -9.560 1.00 74.31 196 LYS A O 1
ATOM 1653 N N . TYR A 1 197 ? -4.225 -3.285 -10.575 1.00 62.16 197 TYR A N 1
ATOM 1654 C CA . TYR A 1 197 ? -4.513 -2.175 -11.496 1.00 62.16 197 TYR A CA 1
ATOM 1655 C C . TYR A 1 197 ? -4.571 -0.781 -10.809 1.00 62.16 197 TYR A C 1
ATOM 1657 O O . TYR A 1 197 ? -5.102 -0.628 -9.711 1.00 62.16 197 TYR A O 1
ATOM 1665 N N . TYR A 1 198 ? -4.024 0.253 -11.474 1.00 57.88 198 TYR A N 1
ATOM 1666 C CA . TYR A 1 198 ? -3.874 1.662 -11.030 1.00 57.88 198 TYR A CA 1
ATOM 1667 C C . TYR A 1 198 ? -2.828 2.004 -9.955 1.00 57.88 198 TYR A C 1
ATOM 1669 O O . TYR A 1 198 ? -2.807 3.140 -9.486 1.00 57.88 198 TYR A O 1
ATOM 1677 N N . ASN A 1 199 ? -1.957 1.079 -9.555 1.00 56.84 199 ASN A N 1
ATOM 1678 C CA . ASN A 1 199 ? -0.931 1.272 -8.506 1.00 56.84 199 ASN A CA 1
ATOM 1679 C C . ASN A 1 199 ? -1.553 1.635 -7.151 1.00 56.84 199 ASN A C 1
ATOM 1681 O O . ASN A 1 199 ? -0.892 2.061 -6.203 1.00 56.84 199 ASN A O 1
ATOM 1685 N N . ARG A 1 200 ? -2.871 1.456 -7.082 1.00 58.38 200 ARG A N 1
ATOM 1686 C CA . ARG A 1 200 ? -3.697 1.632 -5.914 1.00 58.38 200 ARG A CA 1
ATOM 1687 C C . ARG A 1 200 ? -3.785 0.265 -5.249 1.00 58.38 200 ARG A C 1
ATOM 1689 O O . ARG A 1 200 ? -3.936 -0.749 -5.920 1.00 58.38 200 ARG A O 1
ATOM 1696 N N . LYS A 1 201 ? -3.652 0.285 -3.926 1.00 66.19 201 LYS A N 1
ATOM 1697 C CA . LYS A 1 201 ? -4.067 -0.750 -2.977 1.00 66.19 201 LYS A CA 1
ATOM 1698 C C . LYS A 1 201 ? -5.165 -1.679 -3.522 1.00 66.19 201 LYS A C 1
ATOM 1700 O O . LYS A 1 201 ? -6.182 -1.190 -4.005 1.00 66.19 201 LYS A O 1
ATOM 1705 N N . ASP A 1 202 ? -4.995 -2.992 -3.369 1.00 74.25 202 ASP A N 1
ATOM 1706 C CA . ASP A 1 202 ? -6.101 -3.953 -3.481 1.00 74.25 202 ASP A CA 1
ATOM 1707 C C . ASP A 1 202 ? -7.062 -3.753 -2.305 1.00 74.25 202 ASP A C 1
ATOM 1709 O O . ASP A 1 202 ? -6.924 -4.430 -1.290 1.00 74.25 202 ASP A O 1
ATOM 1713 N N . TYR A 1 203 ? -7.991 -2.800 -2.426 1.00 76.69 203 TYR A N 1
ATOM 1714 C CA . TYR A 1 203 ? -8.881 -2.321 -1.359 1.00 76.69 203 TYR A CA 1
ATOM 1715 C C . TYR A 1 203 ? -9.571 -3.434 -0.554 1.00 76.69 203 TYR A C 1
ATOM 1717 O O . TYR A 1 203 ? -9.991 -3.197 0.571 1.00 76.69 203 TYR A O 1
ATOM 1725 N N . THR A 1 204 ? -9.661 -4.655 -1.077 1.00 79.19 204 THR A N 1
ATOM 1726 C CA . THR A 1 204 ? -10.166 -5.816 -0.339 1.00 79.19 204 THR A CA 1
ATOM 1727 C C . THR A 1 204 ? -9.265 -6.271 0.821 1.00 79.19 204 THR A C 1
ATOM 1729 O O . THR A 1 204 ? -9.662 -7.141 1.594 1.00 79.19 204 THR A O 1
ATOM 1732 N N . LEU A 1 205 ? -8.072 -5.687 0.986 1.00 86.94 205 LEU A N 1
ATOM 1733 C CA . LEU A 1 205 ? -7.158 -5.930 2.109 1.00 86.94 205 LEU A CA 1
ATOM 1734 C C . LEU A 1 205 ? -7.398 -4.996 3.305 1.00 86.94 205 LEU A C 1
ATOM 1736 O O . LEU A 1 205 ? -6.656 -5.065 4.282 1.00 86.94 205 LEU A O 1
ATOM 1740 N N . TYR A 1 206 ? -8.419 -4.137 3.279 1.00 88.62 206 TYR A N 1
ATOM 1741 C CA . TYR A 1 206 ? -8.733 -3.285 4.430 1.00 88.62 206 TYR A CA 1
ATOM 1742 C C . TYR A 1 206 ? -9.125 -4.083 5.681 1.00 88.62 206 TYR A C 1
ATOM 1744 O O . TYR A 1 206 ? -8.796 -3.687 6.791 1.00 88.62 206 TYR A O 1
ATOM 1752 N N . GLY A 1 207 ? -9.730 -5.263 5.516 1.00 91.06 207 GLY A N 1
ATOM 1753 C CA . GLY A 1 207 ? -10.039 -6.168 6.632 1.00 91.06 207 GLY A CA 1
ATOM 1754 C C . GLY A 1 207 ? -8.843 -6.969 7.169 1.00 91.06 207 GLY A C 1
ATOM 1755 O O . GLY A 1 207 ? -9.012 -7.803 8.064 1.00 91.06 207 GLY A O 1
ATOM 1756 N N . LEU A 1 208 ? -7.639 -6.773 6.618 1.00 93.12 208 LEU A N 1
ATOM 1757 C CA . LEU A 1 208 ? -6.445 -7.546 6.964 1.00 93.12 208 LEU A CA 1
ATOM 1758 C C . LEU A 1 208 ? -6.060 -7.493 8.455 1.00 93.12 208 LEU A C 1
ATOM 1760 O O . LEU A 1 208 ? -5.687 -8.547 8.972 1.00 93.12 208 LEU A O 1
ATOM 1764 N N . PRO A 1 209 ? -6.150 -6.355 9.176 1.00 95.38 209 PRO A N 1
ATOM 1765 C CA . PRO A 1 209 ? -5.753 -6.289 10.579 1.00 95.38 209 PRO A CA 1
ATOM 1766 C C . PRO A 1 209 ? -6.506 -7.304 11.442 1.00 95.38 209 PRO A C 1
ATOM 1768 O O . PRO A 1 209 ? -5.888 -8.099 12.154 1.00 95.38 209 PRO A O 1
ATOM 1771 N N . LYS A 1 210 ? -7.838 -7.368 11.307 1.00 95.62 210 LYS A N 1
ATOM 1772 C CA . LYS A 1 210 ? -8.659 -8.355 12.024 1.00 95.62 210 LYS A CA 1
ATOM 1773 C C . LYS A 1 210 ? -8.376 -9.782 11.568 1.00 95.62 210 LYS A C 1
ATOM 1775 O O . LYS A 1 210 ? -8.309 -10.679 12.408 1.00 95.62 210 LYS A O 1
ATOM 1780 N N . ALA A 1 211 ? -8.148 -10.005 10.273 1.00 96.00 211 ALA A N 1
ATOM 1781 C CA . ALA A 1 211 ? -7.784 -11.327 9.764 1.00 96.00 211 ALA A CA 1
ATOM 1782 C C . ALA A 1 211 ? -6.481 -11.838 10.394 1.00 96.00 211 ALA A C 1
ATOM 1784 O O . ALA A 1 211 ? -6.445 -12.939 10.938 1.00 96.00 211 ALA A O 1
ATOM 1785 N N . LEU A 1 212 ? -5.425 -11.021 10.379 1.00 96.44 212 LEU A N 1
ATOM 1786 C CA . LEU A 1 212 ? -4.125 -11.375 10.946 1.00 96.44 212 LEU A CA 1
ATOM 1787 C C . LEU A 1 212 ? -4.191 -11.540 12.461 1.00 96.44 212 LEU A C 1
ATOM 1789 O O . LEU A 1 212 ? -3.602 -12.483 12.981 1.00 96.44 212 LEU A O 1
ATOM 1793 N N . LYS A 1 213 ? -4.965 -10.702 13.165 1.00 96.88 213 LYS A N 1
ATOM 1794 C CA . LYS A 1 213 ? -5.227 -10.894 14.597 1.00 96.88 213 LYS A CA 1
ATOM 1795 C C . LYS A 1 213 ? -5.853 -12.263 14.853 1.00 96.88 213 LYS A C 1
ATOM 1797 O O . LYS A 1 213 ? -5.363 -12.982 15.715 1.00 96.88 213 LYS A O 1
ATOM 1802 N N . THR A 1 214 ? -6.875 -12.630 14.080 1.00 96.56 214 THR A N 1
ATOM 1803 C CA . THR A 1 214 ? -7.585 -13.919 14.187 1.00 96.56 214 THR A CA 1
ATOM 1804 C C . THR A 1 214 ? -6.653 -15.104 13.921 1.00 96.56 214 THR A C 1
ATOM 1806 O O . THR A 1 214 ? -6.673 -16.108 14.628 1.00 96.56 214 THR A O 1
ATOM 1809 N N . ILE A 1 215 ? -5.797 -14.991 12.906 1.00 95.88 215 ILE A N 1
ATOM 1810 C CA . ILE A 1 215 ? -4.806 -16.014 12.554 1.00 95.88 215 ILE A CA 1
ATOM 1811 C C . ILE A 1 215 ? -3.750 -16.149 13.664 1.00 95.88 215 ILE A C 1
ATOM 1813 O O . ILE A 1 215 ? -3.413 -17.264 14.065 1.00 95.88 215 ILE A O 1
ATOM 1817 N N . HIS A 1 216 ? -3.264 -15.025 14.195 1.00 95.69 216 HIS A N 1
ATOM 1818 C CA . HIS A 1 216 ? -2.302 -14.984 15.293 1.00 95.69 216 HIS A CA 1
ATOM 1819 C C . HIS A 1 216 ? -2.863 -15.595 16.581 1.00 95.69 216 HIS A C 1
ATOM 1821 O O . HIS A 1 216 ? -2.204 -16.427 17.199 1.00 95.69 216 HIS A O 1
ATOM 1827 N N . THR A 1 217 ? -4.087 -15.234 16.986 1.00 95.50 217 THR A N 1
ATOM 1828 C CA . THR A 1 217 ? -4.722 -15.795 18.194 1.00 95.50 217 THR A CA 1
ATOM 1829 C C . THR A 1 217 ? -4.952 -17.300 18.088 1.00 95.50 217 THR A C 1
ATOM 1831 O O . THR A 1 217 ? -4.957 -17.990 19.103 1.00 95.50 217 THR A O 1
ATOM 1834 N N . ASN A 1 218 ? -5.060 -17.821 16.865 1.00 95.44 218 ASN A N 1
ATOM 1835 C CA . ASN A 1 218 ? -5.153 -19.248 16.575 1.00 95.44 218 ASN A CA 1
ATOM 1836 C C . ASN A 1 218 ? -3.783 -19.925 16.346 1.00 95.44 218 ASN A C 1
ATOM 1838 O O . ASN A 1 218 ? -3.734 -21.072 15.909 1.00 95.44 218 ASN A O 1
ATOM 1842 N N . ASN A 1 219 ? -2.668 -19.255 16.670 1.00 94.19 219 ASN A N 1
ATOM 1843 C CA . ASN A 1 219 ? -1.289 -19.763 16.574 1.00 94.19 219 ASN A CA 1
ATOM 1844 C C . ASN A 1 219 ? -0.831 -20.174 15.162 1.00 94.19 219 ASN A C 1
ATOM 1846 O O . ASN A 1 219 ? 0.134 -20.928 15.025 1.00 94.19 219 ASN A O 1
ATOM 1850 N N . LEU A 1 220 ? -1.501 -19.672 14.123 1.00 93.94 220 LEU A N 1
ATOM 1851 C CA . LEU A 1 220 ? -1.199 -19.978 12.721 1.00 93.94 220 LEU A CA 1
ATOM 1852 C C . LEU A 1 220 ? -0.127 -19.057 12.120 1.00 93.94 220 LEU A C 1
ATOM 1854 O O . LEU A 1 220 ? 0.447 -19.390 11.087 1.00 93.94 220 LEU A O 1
ATOM 1858 N N . LEU A 1 221 ? 0.103 -17.900 12.745 1.00 94.19 221 LEU A N 1
ATOM 1859 C CA . LEU A 1 221 ? 1.197 -16.974 12.459 1.00 94.19 221 LEU A CA 1
ATOM 1860 C C . LEU A 1 221 ? 1.695 -16.370 13.769 1.00 94.19 221 LEU A C 1
ATOM 1862 O O . LEU A 1 221 ? 0.931 -16.172 14.716 1.00 94.19 221 LEU A O 1
ATOM 1866 N N . THR A 1 222 ? 2.974 -16.030 13.806 1.00 93.06 222 THR A N 1
ATOM 1867 C CA . THR A 1 222 ? 3.561 -15.212 14.866 1.00 93.06 222 THR A CA 1
ATOM 1868 C C . THR A 1 222 ? 3.202 -13.735 14.691 1.00 93.06 222 THR A C 1
ATOM 1870 O O . THR A 1 222 ? 2.798 -13.282 13.615 1.00 93.06 222 THR A O 1
ATOM 1873 N N . LEU A 1 223 ? 3.366 -12.951 15.760 1.00 93.06 223 LEU A N 1
ATOM 1874 C CA . LEU A 1 223 ? 3.166 -11.502 15.705 1.00 93.06 223 LEU A CA 1
ATOM 1875 C C . LEU A 1 223 ? 4.131 -10.828 14.710 1.00 93.06 223 LEU A C 1
ATOM 1877 O O . LEU A 1 223 ? 3.733 -9.894 14.014 1.00 93.06 223 LEU A O 1
ATOM 1881 N N . GLU A 1 224 ? 5.360 -11.347 14.593 1.00 91.88 224 GLU A N 1
ATOM 1882 C CA . GLU A 1 224 ? 6.363 -10.892 13.621 1.00 91.88 224 GLU A CA 1
ATOM 1883 C C . GLU A 1 224 ? 5.860 -11.008 12.190 1.00 91.88 224 GLU A C 1
ATOM 1885 O O . GLU A 1 224 ? 5.870 -10.041 11.432 1.00 91.88 224 GLU A O 1
ATOM 1890 N N . GLU A 1 225 ? 5.381 -12.201 11.839 1.00 92.50 225 GLU A N 1
ATOM 1891 C CA . GLU A 1 225 ? 4.918 -12.524 10.494 1.00 92.50 225 GLU A CA 1
ATOM 1892 C C . GLU A 1 225 ? 3.701 -11.679 10.118 1.00 92.50 225 GLU A C 1
ATOM 1894 O O . GLU A 1 225 ? 3.589 -11.236 8.972 1.00 92.50 225 GLU A O 1
ATOM 1899 N N . CYS A 1 226 ? 2.825 -11.383 11.082 1.00 94.38 226 CYS A N 1
ATOM 1900 C CA . CYS A 1 226 ? 1.693 -10.482 10.878 1.00 94.38 226 CYS A CA 1
ATOM 1901 C C . CYS A 1 226 ? 2.158 -9.053 10.553 1.00 94.38 226 CYS A C 1
ATOM 1903 O O . CYS A 1 226 ? 1.734 -8.480 9.547 1.00 94.38 226 CYS A O 1
ATOM 1905 N N . ILE A 1 227 ? 3.064 -8.484 11.356 1.00 93.38 227 ILE A N 1
ATOM 1906 C CA . ILE A 1 227 ? 3.572 -7.117 11.147 1.00 93.38 227 ILE A CA 1
ATOM 1907 C C . ILE A 1 227 ? 4.373 -7.022 9.844 1.00 93.38 227 ILE A C 1
ATOM 1909 O O . ILE A 1 227 ? 4.211 -6.060 9.086 1.00 93.38 227 ILE A O 1
ATOM 1913 N N . PHE A 1 228 ? 5.193 -8.031 9.540 1.00 90.38 228 PHE A N 1
ATOM 1914 C CA . PHE A 1 228 ? 5.948 -8.100 8.291 1.00 90.38 228 PHE A CA 1
ATOM 1915 C C . PHE A 1 228 ? 5.018 -8.160 7.075 1.00 90.38 228 PHE A C 1
ATOM 1917 O O . PHE A 1 228 ? 5.229 -7.434 6.103 1.00 90.38 228 PHE A O 1
ATOM 1924 N N . THR A 1 229 ? 3.946 -8.953 7.152 1.00 90.50 229 THR A N 1
ATOM 1925 C CA . THR A 1 229 ? 2.919 -9.032 6.103 1.00 90.50 229 THR A CA 1
ATOM 1926 C C . THR A 1 229 ? 2.272 -7.670 5.849 1.00 90.50 229 THR A C 1
ATOM 1928 O O . THR A 1 229 ? 2.206 -7.228 4.702 1.00 90.50 229 THR A O 1
ATOM 1931 N N . ILE A 1 230 ? 1.841 -6.968 6.904 1.00 91.94 230 ILE A N 1
ATOM 1932 C CA . ILE A 1 230 ? 1.248 -5.626 6.780 1.00 91.94 230 ILE A CA 1
ATOM 1933 C C . ILE A 1 230 ? 2.248 -4.652 6.150 1.00 91.94 230 ILE A C 1
ATOM 1935 O O . ILE A 1 230 ? 1.910 -3.945 5.201 1.00 91.94 230 ILE A O 1
ATOM 1939 N N . THR A 1 231 ? 3.489 -4.656 6.634 1.00 88.94 231 THR A N 1
ATOM 1940 C CA . THR A 1 231 ? 4.557 -3.772 6.147 1.00 88.94 231 THR A CA 1
ATOM 1941 C C . THR A 1 231 ? 4.835 -3.999 4.660 1.00 88.94 231 THR A C 1
ATOM 1943 O O . THR A 1 231 ? 4.927 -3.050 3.880 1.00 88.94 231 THR A O 1
ATOM 1946 N N . LYS A 1 232 ? 4.907 -5.264 4.236 1.00 85.88 232 LYS A N 1
ATOM 1947 C CA . LYS A 1 232 ? 5.081 -5.651 2.833 1.00 85.88 232 LYS A CA 1
ATOM 1948 C C . LYS A 1 232 ? 3.962 -5.085 1.954 1.00 85.88 232 LYS A C 1
ATOM 1950 O O . LYS A 1 232 ? 4.231 -4.456 0.935 1.00 85.88 232 LYS A O 1
ATOM 1955 N N . ILE A 1 233 ? 2.712 -5.232 2.386 1.00 85.50 233 ILE A N 1
ATOM 1956 C CA . ILE A 1 233 ? 1.531 -4.722 1.675 1.00 85.50 233 ILE A CA 1
ATOM 1957 C C . ILE A 1 233 ? 1.532 -3.192 1.596 1.00 85.50 233 ILE A C 1
ATOM 1959 O O . ILE A 1 233 ? 1.225 -2.621 0.546 1.00 85.50 233 ILE A O 1
ATOM 1963 N N . GLN A 1 234 ? 1.913 -2.516 2.681 1.00 86.00 234 GLN A N 1
ATOM 1964 C CA . GLN A 1 234 ? 2.063 -1.062 2.707 1.00 86.00 234 GLN A CA 1
ATOM 1965 C C . GLN A 1 234 ? 3.113 -0.573 1.700 1.00 86.00 234 GLN A C 1
ATOM 1967 O O . GLN A 1 234 ? 2.855 0.416 1.014 1.00 86.00 234 GLN A O 1
ATOM 1972 N N . ASN A 1 235 ? 4.238 -1.281 1.558 1.00 81.44 235 ASN A N 1
ATOM 1973 C CA . ASN A 1 235 ? 5.342 -0.901 0.667 1.00 81.44 235 ASN A CA 1
ATOM 1974 C C . ASN A 1 235 ? 5.035 -1.083 -0.829 1.00 81.44 235 ASN A C 1
ATOM 1976 O O . ASN A 1 235 ? 5.574 -0.348 -1.652 1.00 81.44 235 ASN A O 1
ATOM 1980 N N . ILE A 1 236 ? 4.155 -2.022 -1.194 1.00 77.31 236 ILE A N 1
ATOM 1981 C CA . ILE A 1 236 ? 3.736 -2.232 -2.594 1.00 77.31 236 ILE A CA 1
ATOM 1982 C C . ILE A 1 236 ? 2.765 -1.126 -3.065 1.00 77.31 236 ILE A C 1
ATOM 1984 O O . ILE A 1 236 ? 2.670 -0.843 -4.260 1.00 77.31 236 ILE A O 1
ATOM 1988 N N . SER A 1 237 ? 2.023 -0.494 -2.149 1.00 73.56 237 SER A N 1
ATOM 1989 C CA . SER A 1 237 ? 0.943 0.450 -2.473 1.00 73.56 237 SER A CA 1
ATOM 1990 C C . SER A 1 237 ? 1.408 1.914 -2.495 1.00 73.56 237 SER A C 1
ATOM 1992 O O . SER A 1 237 ? 1.696 2.489 -1.448 1.00 73.56 237 SER A O 1
ATOM 1994 N N . GLU A 1 238 ? 1.303 2.591 -3.645 1.00 64.88 238 GLU A N 1
ATOM 1995 C CA . GLU A 1 238 ? 1.660 4.017 -3.802 1.00 64.88 238 GLU A CA 1
ATOM 1996 C C . GLU A 1 238 ? 0.845 4.948 -2.889 1.00 64.88 238 GLU A C 1
ATOM 1998 O O . GLU A 1 238 ? 1.383 5.850 -2.247 1.00 64.88 238 GLU A O 1
ATOM 2003 N N . LYS A 1 239 ? -0.470 4.713 -2.788 1.00 61.25 239 LYS A N 1
ATOM 2004 C CA . LYS A 1 239 ? -1.377 5.528 -1.956 1.00 61.25 239 LYS A CA 1
ATOM 2005 C C . LYS A 1 239 ? -1.496 5.056 -0.507 1.00 61.25 239 LYS A C 1
ATOM 2007 O O . LYS A 1 239 ? -2.340 5.572 0.214 1.00 61.25 239 LYS A O 1
ATOM 2012 N N . GLY A 1 240 ? -0.634 4.126 -0.090 1.00 58.56 240 GLY A N 1
ATOM 2013 C CA . GLY A 1 240 ? -0.394 3.779 1.306 1.00 58.56 240 GLY A CA 1
ATOM 2014 C C . GLY A 1 240 ? -1.593 3.220 2.075 1.00 58.56 240 GLY A C 1
ATOM 2015 O O . GLY A 1 240 ? -2.505 3.931 2.488 1.00 58.56 240 GLY A O 1
ATOM 2016 N N . TYR A 1 241 ? -1.493 1.948 2.426 1.00 71.00 241 TYR A N 1
ATOM 2017 C CA . TYR A 1 241 ? -2.206 1.331 3.543 1.00 71.00 241 TYR A CA 1
ATOM 2018 C C . TYR A 1 241 ? -1.755 1.887 4.908 1.00 71.00 241 TYR A C 1
ATOM 2020 O O . TYR A 1 241 ? -1.527 1.133 5.847 1.00 71.00 241 TYR A O 1
ATOM 2028 N N . ARG A 1 242 ? -1.561 3.207 5.031 1.00 75.62 242 ARG A N 1
ATOM 2029 C CA . ARG A 1 242 ? -0.862 3.847 6.163 1.00 75.62 242 ARG A CA 1
ATOM 2030 C C . ARG A 1 242 ? -1.511 3.542 7.514 1.00 75.62 242 ARG A C 1
ATOM 2032 O O . ARG A 1 242 ? -0.816 3.497 8.520 1.00 75.62 242 ARG A O 1
ATOM 2039 N N . TYR A 1 243 ? -2.814 3.275 7.500 1.00 84.94 243 TYR A N 1
ATOM 2040 C CA . TYR A 1 243 ? -3.606 2.963 8.684 1.00 84.94 243 TYR A CA 1
ATOM 2041 C C . TYR A 1 243 ? -3.564 1.483 9.091 1.00 84.94 243 TYR A C 1
ATOM 2043 O O . TYR A 1 243 ? -3.752 1.210 10.267 1.00 84.94 243 TYR A O 1
ATOM 2051 N N . LEU A 1 244 ? -3.244 0.534 8.191 1.00 91.62 244 LEU A N 1
ATOM 2052 C CA . LEU A 1 244 ? -3.351 -0.908 8.490 1.00 91.62 244 LEU A CA 1
ATOM 2053 C C . LEU A 1 244 ? -2.533 -1.334 9.710 1.00 91.62 244 LEU A C 1
ATOM 2055 O O . LEU A 1 244 ? -3.007 -2.116 10.530 1.00 91.62 244 LEU A O 1
ATOM 2059 N N . LEU A 1 245 ? -1.296 -0.842 9.828 1.00 94.31 245 LEU A N 1
ATOM 2060 C CA . LEU A 1 245 ? -0.456 -1.180 10.974 1.00 94.31 245 LEU A CA 1
ATOM 2061 C C . LEU A 1 245 ? -0.991 -0.545 12.266 1.00 94.31 245 LEU A C 1
ATOM 2063 O O . LEU A 1 245 ? -0.928 -1.181 13.311 1.00 94.31 245 LEU A O 1
ATOM 2067 N N . GLY A 1 246 ? -1.551 0.666 12.191 1.00 94.75 246 GLY A N 1
ATOM 2068 C CA . GLY A 1 246 ? -2.192 1.326 13.331 1.00 94.75 246 GLY A CA 1
ATOM 2069 C C . GLY A 1 246 ? -3.424 0.561 13.803 1.00 94.75 246 GLY A C 1
ATOM 2070 O O . GLY A 1 246 ? -3.486 0.161 14.960 1.00 94.75 246 GLY A O 1
ATOM 2071 N N . GLU A 1 247 ? -4.327 0.237 12.876 1.00 93.69 247 GLU A N 1
ATOM 2072 C CA . GLU A 1 247 ? -5.511 -0.589 13.135 1.00 93.69 247 GLU A CA 1
ATOM 2073 C C . GLU A 1 247 ? -5.130 -1.947 13.736 1.00 93.69 247 GLU A C 1
ATOM 2075 O O . GLU A 1 247 ? -5.747 -2.391 14.698 1.00 93.69 247 GLU A O 1
ATOM 2080 N N . PHE A 1 248 ? -4.080 -2.601 13.227 1.00 96.50 248 PHE A N 1
ATOM 2081 C CA . PHE A 1 248 ? -3.600 -3.869 13.781 1.00 96.50 248 PHE A CA 1
ATOM 2082 C C . PHE A 1 248 ? -3.045 -3.720 15.200 1.00 96.50 248 PHE A C 1
ATOM 2084 O O . PHE A 1 248 ? -3.324 -4.563 16.051 1.00 96.50 248 PHE A O 1
ATOM 2091 N N . ILE A 1 249 ? -2.289 -2.650 15.470 1.00 96.81 249 ILE A N 1
ATOM 2092 C CA . ILE A 1 249 ? -1.761 -2.348 16.806 1.00 96.81 249 ILE A CA 1
ATOM 2093 C C . ILE A 1 249 ? -2.899 -2.153 17.813 1.00 96.81 249 ILE A C 1
ATOM 2095 O O . ILE A 1 249 ? -2.828 -2.654 18.937 1.00 96.81 249 ILE A O 1
ATOM 2099 N N . GLU A 1 250 ? -3.972 -1.481 17.397 1.00 95.81 250 GLU A N 1
ATOM 2100 C CA . GLU A 1 250 ? -5.131 -1.193 18.241 1.00 95.81 250 GLU A CA 1
ATOM 2101 C C . GLU A 1 250 ? -5.934 -2.443 18.648 1.00 95.81 250 GLU A C 1
ATOM 2103 O O . GLU A 1 250 ? -6.654 -2.412 19.647 1.00 95.81 250 GLU A O 1
ATOM 2108 N N . LEU A 1 251 ? -5.739 -3.579 17.964 1.00 95.62 251 LEU A N 1
ATOM 2109 C CA . LEU A 1 251 ? -6.321 -4.881 18.330 1.00 95.62 251 LEU A CA 1
ATOM 2110 C C . LEU A 1 251 ? -5.599 -5.583 19.501 1.00 95.62 251 LEU A C 1
ATOM 2112 O O . LEU A 1 251 ? -5.951 -6.713 19.862 1.00 95.62 251 LEU A O 1
ATOM 2116 N N . TYR A 1 252 ? -4.567 -4.970 20.083 1.00 97.00 252 TYR A N 1
ATOM 2117 C CA . TYR A 1 252 ? -3.809 -5.488 21.229 1.00 97.00 252 TYR A CA 1
ATOM 2118 C C . TYR A 1 252 ? -3.743 -4.454 22.350 1.00 97.00 252 TYR A C 1
ATOM 2120 O O . TYR A 1 252 ? -3.890 -3.251 22.119 1.00 97.00 252 TYR A O 1
ATOM 2128 N N . GLN A 1 253 ? -3.478 -4.902 23.579 1.00 95.81 253 GLN A N 1
ATOM 2129 C CA . GLN A 1 253 ? -3.200 -3.964 24.664 1.00 95.81 253 GLN A CA 1
ATOM 2130 C C . GLN A 1 253 ? -1.824 -3.304 24.465 1.00 95.81 253 GLN A C 1
ATOM 2132 O O . GLN A 1 253 ? -0.888 -3.979 24.023 1.00 95.81 253 GLN A O 1
ATOM 2137 N N . PRO A 1 254 ? -1.646 -2.012 24.818 1.00 96.12 254 PRO A N 1
ATOM 2138 C CA . PRO A 1 254 ? -0.364 -1.323 24.651 1.00 96.12 254 PRO A CA 1
ATOM 2139 C C . PRO A 1 254 ? 0.815 -2.071 25.289 1.00 96.12 254 PRO A C 1
ATOM 2141 O O . PRO A 1 254 ? 1.879 -2.183 24.683 1.00 96.12 254 PRO A O 1
ATOM 2144 N N . SER A 1 255 ? 0.599 -2.651 26.473 1.00 94.19 255 SER A N 1
ATOM 2145 C CA . SER A 1 255 ? 1.603 -3.424 27.215 1.00 94.19 255 SER A CA 1
ATOM 2146 C C . SER A 1 255 ? 2.055 -4.706 26.511 1.00 94.19 255 SER A C 1
ATOM 2148 O O . SER A 1 255 ? 3.139 -5.201 26.804 1.00 94.19 255 SER A O 1
ATOM 2150 N N . GLU A 1 256 ? 1.246 -5.247 25.599 1.00 93.31 256 GLU A N 1
ATOM 2151 C CA . GLU A 1 256 ? 1.551 -6.464 24.843 1.00 93.31 256 GLU A CA 1
ATOM 2152 C C . GLU A 1 256 ? 2.322 -6.142 23.559 1.00 93.31 256 GLU A C 1
ATOM 2154 O O . GLU A 1 256 ? 3.336 -6.773 23.264 1.00 93.31 256 GLU A O 1
ATOM 2159 N N . ILE A 1 257 ? 1.849 -5.157 22.788 1.00 95.69 257 ILE A N 1
ATOM 2160 C CA . ILE A 1 257 ? 2.337 -4.924 21.422 1.00 95.69 257 ILE A CA 1
ATOM 2161 C C . ILE A 1 257 ? 3.464 -3.895 21.329 1.00 95.69 257 ILE A C 1
ATOM 2163 O O . ILE A 1 257 ? 4.385 -4.077 20.533 1.00 95.69 257 ILE A O 1
ATOM 2167 N N . MET A 1 258 ? 3.453 -2.840 22.150 1.00 94.75 258 MET A N 1
ATOM 2168 C CA . MET A 1 258 ? 4.456 -1.772 22.045 1.00 94.75 258 MET A CA 1
ATOM 2169 C C . MET A 1 258 ? 5.886 -2.266 22.319 1.00 94.75 258 MET A C 1
ATOM 2171 O O . MET A 1 258 ? 6.767 -1.962 21.510 1.00 94.75 258 MET A O 1
ATOM 2175 N N . PRO A 1 259 ? 6.148 -3.108 23.346 1.00 92.44 259 PRO A N 1
ATOM 2176 C CA . PRO A 1 259 ? 7.486 -3.663 23.567 1.00 92.44 259 PRO A CA 1
ATOM 2177 C C . PRO A 1 259 ? 7.987 -4.533 22.410 1.00 92.44 259 PRO A C 1
ATOM 2179 O O . PRO A 1 259 ? 9.193 -4.708 22.243 1.00 92.44 259 PRO A O 1
ATOM 2182 N N . TYR A 1 260 ? 7.071 -5.116 21.633 1.00 92.25 260 TYR A N 1
ATOM 2183 C CA . TYR A 1 260 ? 7.408 -5.899 20.453 1.00 92.25 260 TYR A CA 1
ATOM 2184 C C . TYR A 1 260 ? 7.764 -4.988 19.270 1.00 92.25 260 TYR A C 1
ATOM 2186 O O . TYR A 1 260 ? 8.823 -5.153 18.668 1.00 92.25 260 TYR A O 1
ATOM 2194 N N . ILE A 1 261 ? 6.936 -3.972 18.998 1.00 93.19 261 ILE A N 1
ATOM 2195 C CA . ILE A 1 261 ? 7.162 -2.980 17.934 1.00 93.19 261 ILE A CA 1
ATOM 2196 C C . ILE A 1 261 ? 8.514 -2.274 18.097 1.00 93.19 261 ILE A C 1
ATOM 2198 O O . ILE A 1 261 ? 9.241 -2.110 17.121 1.00 93.19 261 ILE A O 1
ATOM 2202 N N . GLU A 1 262 ? 8.898 -1.907 19.322 1.00 91.88 262 GLU A N 1
ATOM 2203 C CA . GLU A 1 262 ? 10.160 -1.197 19.578 1.00 91.88 262 GLU A CA 1
ATOM 2204 C C . GLU A 1 262 ? 11.431 -2.024 19.319 1.00 91.88 262 GLU A C 1
ATOM 2206 O O . GLU A 1 262 ? 12.515 -1.454 19.132 1.00 91.88 262 GLU A O 1
ATOM 2211 N N . LYS A 1 263 ? 11.309 -3.358 19.295 1.00 92.12 263 LYS A N 1
ATOM 2212 C CA . LYS A 1 263 ? 12.408 -4.272 18.944 1.00 92.12 263 LYS A CA 1
ATOM 2213 C C . LYS A 1 263 ? 12.615 -4.378 17.435 1.00 92.12 263 LYS A C 1
ATOM 2215 O O . LYS A 1 263 ? 13.698 -4.772 17.007 1.00 92.12 263 LYS A O 1
ATOM 2220 N N . LEU A 1 264 ? 11.606 -4.029 16.639 1.00 92.00 264 LEU A N 1
ATOM 2221 C CA . LEU A 1 264 ? 11.692 -4.042 15.185 1.00 92.00 264 LEU A CA 1
ATOM 2222 C C . LEU A 1 264 ? 12.487 -2.839 14.668 1.00 92.00 264 LEU A C 1
ATOM 2224 O O . LEU A 1 264 ? 12.702 -1.836 15.357 1.00 92.00 264 LEU A O 1
ATOM 2228 N N . ASN A 1 265 ? 12.903 -2.917 13.404 1.00 91.19 265 ASN A N 1
ATOM 2229 C CA . ASN A 1 265 ? 13.485 -1.765 12.737 1.00 91.19 265 ASN A CA 1
ATOM 2230 C C . ASN A 1 265 ? 12.392 -0.742 12.395 1.00 91.19 265 ASN A C 1
ATOM 2232 O O . ASN A 1 265 ? 11.698 -0.874 11.388 1.00 91.19 265 ASN A O 1
ATOM 2236 N N . LEU A 1 266 ? 12.273 0.299 13.222 1.00 91.00 266 LEU A N 1
ATOM 2237 C CA . LEU A 1 266 ? 11.256 1.344 13.083 1.00 91.00 266 LEU A CA 1
ATOM 2238 C C . LEU A 1 266 ? 11.268 2.026 11.706 1.00 91.00 266 LEU A C 1
ATOM 2240 O O . LEU A 1 266 ? 10.214 2.441 11.233 1.00 91.00 266 LEU A O 1
ATOM 2244 N N . SER A 1 267 ? 12.425 2.117 11.033 1.00 88.81 267 SER A N 1
ATOM 2245 C CA . SER A 1 267 ? 12.517 2.725 9.696 1.00 88.81 267 SER A CA 1
ATOM 2246 C C . SER A 1 267 ? 11.851 1.897 8.598 1.00 88.81 267 SER A C 1
ATOM 2248 O O . SER A 1 267 ? 11.551 2.437 7.536 1.00 88.81 267 SER A O 1
ATOM 2250 N N . HIS A 1 268 ? 11.609 0.609 8.850 1.00 88.06 268 HIS A N 1
ATOM 2251 C CA . HIS A 1 268 ? 10.889 -0.269 7.935 1.00 88.06 268 HIS A CA 1
ATOM 2252 C C . HIS A 1 268 ? 9.372 -0.217 8.154 1.00 88.06 268 HIS A C 1
ATOM 2254 O O . HIS A 1 268 ? 8.636 -0.702 7.303 1.00 88.06 268 HIS A O 1
ATOM 2260 N N . LEU A 1 269 ? 8.892 0.362 9.261 1.00 90.31 269 LEU A N 1
ATOM 2261 C CA . LEU A 1 269 ? 7.469 0.415 9.588 1.00 90.31 269 LEU A CA 1
ATOM 2262 C C . LEU A 1 269 ? 6.818 1.667 8.992 1.00 90.31 269 LEU A C 1
ATOM 2264 O O . LEU A 1 269 ? 7.288 2.789 9.193 1.00 90.31 269 LEU A O 1
ATOM 2268 N N . SER A 1 270 ? 5.691 1.485 8.302 1.00 87.62 270 SER A N 1
ATOM 2269 C CA . SER A 1 270 ? 4.870 2.591 7.809 1.00 87.62 270 SER A CA 1
ATOM 2270 C C . SER A 1 270 ? 3.725 2.855 8.786 1.00 87.62 270 SER A C 1
ATOM 2272 O O . SER A 1 270 ? 2.683 2.201 8.739 1.00 87.62 270 SER A O 1
ATOM 2274 N N . LEU A 1 271 ? 3.934 3.798 9.707 1.00 90.06 271 LEU A N 1
ATOM 2275 C CA . LEU A 1 271 ? 2.954 4.147 10.732 1.00 90.06 271 LEU A CA 1
ATOM 2276 C C . LEU A 1 271 ? 2.927 5.651 10.999 1.00 90.06 271 LEU A C 1
ATOM 2278 O O . LEU A 1 271 ? 3.966 6.292 11.163 1.00 90.06 271 LEU A O 1
ATOM 2282 N N . GLN A 1 272 ? 1.721 6.206 11.090 1.00 90.81 272 GLN A N 1
ATOM 2283 C CA . GLN A 1 272 ? 1.503 7.557 11.598 1.00 90.81 272 GLN A CA 1
ATOM 2284 C C . GLN A 1 272 ? 1.389 7.491 13.125 1.00 90.81 272 GLN A C 1
ATOM 2286 O O . GLN A 1 272 ? 0.305 7.370 13.682 1.00 90.81 272 GLN A O 1
ATOM 2291 N N . TRP A 1 273 ? 2.538 7.522 13.801 1.00 94.69 273 TRP A N 1
ATOM 2292 C CA . TRP A 1 273 ? 2.673 7.228 15.234 1.00 94.69 273 TRP A CA 1
ATOM 2293 C C . TRP A 1 273 ? 1.732 8.016 16.150 1.00 94.69 273 TRP A C 1
ATOM 2295 O O . TRP A 1 273 ? 1.204 7.453 17.103 1.00 94.69 273 TRP A O 1
ATOM 2305 N N . PHE A 1 274 ? 1.499 9.297 15.859 1.00 96.06 274 PHE A N 1
ATOM 2306 C CA . PHE A 1 274 ? 0.638 10.158 16.674 1.00 96.06 274 PHE A CA 1
ATOM 2307 C C . PHE A 1 274 ? -0.852 10.083 16.317 1.00 96.06 274 PHE A C 1
ATOM 2309 O O . PHE A 1 274 ? -1.652 10.751 16.967 1.00 96.06 274 PHE A O 1
ATOM 2316 N N . LEU A 1 275 ? -1.235 9.252 15.339 1.00 95.00 275 LEU A N 1
ATOM 2317 C CA . LEU A 1 275 ? -2.634 8.868 15.131 1.00 95.00 275 LEU A CA 1
ATOM 2318 C C . LEU A 1 275 ? -3.066 7.720 16.042 1.00 95.00 275 LEU A C 1
ATOM 2320 O O . LEU A 1 275 ? -4.261 7.559 16.265 1.00 95.00 275 LEU A O 1
ATOM 2324 N N . LEU A 1 276 ? -2.124 6.965 16.620 1.00 96.19 276 LEU A N 1
ATOM 2325 C CA . LEU A 1 276 ? -2.465 5.969 17.633 1.00 96.19 276 LEU A CA 1
ATOM 2326 C C . LEU A 1 276 ? -3.170 6.643 18.825 1.00 96.19 276 LEU A C 1
ATOM 2328 O O . LEU A 1 276 ? -2.815 7.769 19.186 1.00 96.19 276 LEU A O 1
ATOM 2332 N N . PRO A 1 277 ? -4.121 5.972 19.493 1.00 96.50 277 PRO A N 1
ATOM 2333 C CA . PRO A 1 277 ? -4.748 6.501 20.697 1.00 96.50 277 PRO A CA 1
ATOM 2334 C C . PRO A 1 277 ? -3.720 6.828 21.786 1.00 96.50 277 PRO A C 1
ATOM 2336 O O . PRO A 1 277 ? -2.726 6.114 21.953 1.00 96.50 277 PRO A O 1
ATOM 2339 N N . SER A 1 278 ? -3.988 7.856 22.601 1.00 96.81 278 SER A N 1
ATOM 2340 C CA . SER A 1 278 ? -3.040 8.352 23.613 1.00 96.81 278 SER A CA 1
ATOM 2341 C C . SER A 1 278 ? -2.538 7.264 24.568 1.00 96.81 278 SER A C 1
ATOM 2343 O O . SER A 1 278 ? -1.383 7.306 24.972 1.00 96.81 278 SER A O 1
ATOM 2345 N N . LYS A 1 279 ? -3.340 6.228 24.866 1.00 96.94 279 LYS A N 1
ATOM 2346 C CA . LYS A 1 279 ? -2.910 5.080 25.689 1.00 96.94 279 LYS A CA 1
ATOM 2347 C C . LYS A 1 279 ? -1.682 4.338 25.126 1.00 96.94 279 LYS A C 1
ATOM 2349 O O . LYS A 1 279 ? -0.868 3.853 25.907 1.00 96.94 279 LYS A O 1
ATOM 2354 N N . TYR A 1 280 ? -1.522 4.276 23.801 1.00 97.69 280 TYR A N 1
ATOM 2355 C CA . TYR A 1 280 ? -0.341 3.690 23.153 1.00 97.69 280 TYR A CA 1
ATOM 2356 C C . TYR A 1 280 ? 0.831 4.668 23.151 1.00 97.69 280 TYR A C 1
ATOM 2358 O O . TYR A 1 280 ? 1.947 4.280 23.484 1.00 97.69 280 TYR A O 1
ATOM 2366 N N . ILE A 1 281 ? 0.570 5.945 22.849 1.00 97.62 281 ILE A N 1
ATOM 2367 C CA . ILE A 1 281 ? 1.594 7.003 22.855 1.00 97.62 281 ILE A CA 1
ATOM 2368 C C . ILE A 1 281 ? 2.218 7.150 24.248 1.00 97.62 281 ILE A C 1
ATOM 2370 O O . ILE A 1 281 ? 3.429 7.312 24.377 1.00 97.62 281 ILE A O 1
ATOM 2374 N N . ASN A 1 282 ? 1.412 6.991 25.301 1.00 97.06 282 ASN A N 1
ATOM 2375 C CA . ASN A 1 282 ? 1.870 6.990 26.690 1.00 97.06 282 ASN A CA 1
ATOM 2376 C C . ASN A 1 282 ? 2.897 5.887 26.992 1.00 97.06 282 ASN A C 1
ATOM 2378 O O . ASN A 1 282 ? 3.626 5.994 27.973 1.00 97.06 282 ASN A O 1
ATOM 2382 N N . SER A 1 283 ? 2.940 4.831 26.173 1.00 96.06 283 SER A N 1
ATOM 2383 C CA . SER A 1 283 ? 3.863 3.701 26.312 1.00 96.06 283 SER A CA 1
ATOM 2384 C C . SER A 1 283 ? 5.119 3.840 25.446 1.00 96.06 283 SER A C 1
ATOM 2386 O O . SER A 1 283 ? 5.948 2.936 25.460 1.00 96.06 283 SER A O 1
ATOM 2388 N N . PHE A 1 284 ? 5.276 4.928 24.681 1.00 96.12 284 PHE A N 1
ATOM 2389 C CA . PHE A 1 284 ? 6.476 5.139 23.869 1.00 96.12 284 PHE A CA 1
ATOM 2390 C C . PHE A 1 284 ? 7.701 5.250 24.768 1.00 96.12 284 PHE A C 1
ATOM 2392 O O . PHE A 1 284 ? 7.707 6.063 25.694 1.00 96.12 284 PHE A O 1
ATOM 2399 N N . SER A 1 285 ? 8.770 4.522 24.454 1.00 95.19 285 SER A N 1
ATOM 2400 C CA . SER A 1 285 ? 10.097 4.866 24.961 1.00 95.19 285 SER A CA 1
ATOM 2401 C C . SER A 1 285 ? 10.600 6.171 24.345 1.00 95.19 285 SER A C 1
ATOM 2403 O O . SER A 1 285 ? 10.112 6.620 23.305 1.00 95.19 285 SER A O 1
ATOM 2405 N N . ASP A 1 286 ? 11.624 6.778 24.946 1.00 95.75 286 ASP A N 1
ATOM 2406 C CA . ASP A 1 286 ? 12.223 8.003 24.401 1.00 95.75 286 ASP A CA 1
ATOM 24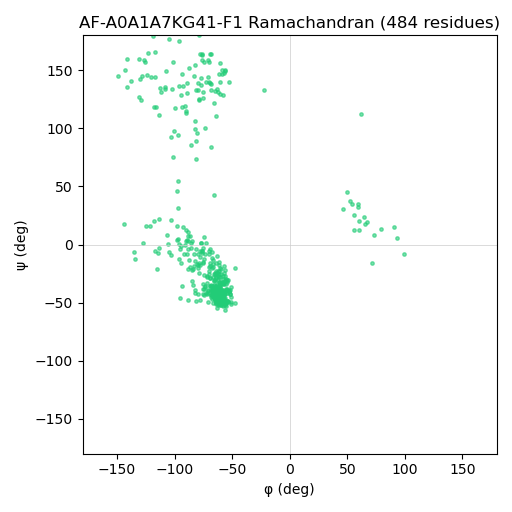07 C C . ASP A 1 286 ? 12.790 7.774 22.994 1.00 95.75 286 ASP A C 1
ATOM 2409 O O . ASP A 1 286 ? 12.683 8.634 22.123 1.00 95.75 286 ASP A O 1
ATOM 2413 N N . LYS A 1 287 ? 13.324 6.573 22.728 1.00 94.81 287 LYS A N 1
ATOM 2414 C CA . LYS A 1 287 ? 13.776 6.166 21.391 1.00 94.81 287 LYS A CA 1
ATOM 2415 C C . LYS A 1 287 ? 12.626 6.215 20.384 1.00 94.81 287 LYS A C 1
ATOM 2417 O O . LYS A 1 287 ? 12.794 6.777 19.300 1.00 94.81 287 LYS A O 1
ATOM 2422 N N . LEU A 1 288 ? 11.480 5.621 20.723 1.00 95.94 288 LEU A N 1
ATOM 2423 C CA . LEU A 1 288 ? 10.327 5.586 19.830 1.00 95.94 288 LEU A CA 1
ATOM 2424 C C . LEU A 1 288 ? 9.715 6.978 19.645 1.00 95.94 288 LEU A C 1
ATOM 2426 O O . LEU A 1 288 ? 9.444 7.374 18.513 1.00 95.94 288 LEU A O 1
ATOM 2430 N N . TYR A 1 289 ? 9.564 7.741 20.728 1.00 97.19 289 TYR A N 1
ATOM 2431 C CA . TYR A 1 289 ? 9.105 9.127 20.676 1.00 97.19 289 TYR A CA 1
ATOM 2432 C C . TYR A 1 289 ? 9.978 9.976 19.740 1.00 97.19 289 TYR A C 1
ATOM 2434 O O . TYR A 1 289 ? 9.461 10.609 18.818 1.00 97.19 289 TYR A O 1
ATOM 2442 N N . ASN A 1 290 ? 11.303 9.915 19.904 1.00 96.00 290 ASN A N 1
ATOM 2443 C CA . ASN A 1 290 ? 12.246 10.655 19.067 1.00 96.00 290 ASN A CA 1
ATOM 2444 C C . ASN A 1 290 ? 12.160 10.234 17.594 1.00 96.00 290 ASN A C 1
ATOM 2446 O O . ASN A 1 290 ? 12.258 11.069 16.695 1.00 96.00 290 ASN A O 1
ATOM 2450 N N . PHE A 1 291 ? 11.950 8.947 17.308 1.00 96.31 291 PHE A N 1
ATOM 2451 C CA . PHE A 1 291 ? 11.708 8.494 15.940 1.00 96.31 291 PHE A CA 1
ATOM 2452 C C . PHE A 1 291 ? 10.396 9.068 15.377 1.00 96.31 291 PHE A C 1
ATOM 2454 O O . PHE A 1 291 ? 10.384 9.622 14.276 1.00 96.31 291 PHE A O 1
ATOM 2461 N N . ALA A 1 292 ? 9.307 8.977 16.143 1.00 95.94 292 ALA A N 1
ATOM 2462 C CA . ALA A 1 292 ? 7.977 9.428 15.754 1.00 95.94 292 ALA A CA 1
ATOM 2463 C C . ALA A 1 292 ? 7.922 10.939 15.474 1.00 95.94 292 ALA A C 1
ATOM 2465 O O . ALA A 1 292 ? 7.403 11.350 14.432 1.00 95.94 292 ALA A O 1
ATOM 2466 N N . ILE A 1 293 ? 8.493 11.766 16.357 1.00 95.81 293 ILE A N 1
ATOM 2467 C CA . ILE A 1 293 ? 8.493 13.229 16.203 1.00 95.81 293 ILE A CA 1
ATOM 2468 C C . ILE A 1 293 ? 9.321 13.667 14.992 1.00 95.81 293 ILE A C 1
ATOM 2470 O O . ILE A 1 293 ? 8.866 14.489 14.198 1.00 95.81 293 ILE A O 1
ATOM 2474 N N . ASN A 1 294 ? 10.476 13.038 14.757 1.00 94.19 294 ASN A N 1
ATOM 2475 C CA . ASN A 1 294 ? 11.303 13.322 13.585 1.00 94.19 294 ASN A CA 1
ATOM 2476 C C . ASN A 1 294 ? 10.593 12.968 12.272 1.00 94.19 294 ASN A C 1
ATOM 2478 O O . ASN A 1 294 ? 10.702 13.711 11.294 1.00 94.19 294 ASN A O 1
ATOM 2482 N N . GLN A 1 295 ? 9.842 11.863 12.236 1.00 93.12 295 GLN A N 1
ATOM 2483 C CA . GLN A 1 295 ? 9.034 11.506 11.066 1.00 93.12 295 GLN A CA 1
ATOM 2484 C C . GLN A 1 295 ? 7.925 12.534 10.814 1.00 93.12 295 GLN A C 1
ATOM 2486 O O . GLN A 1 295 ? 7.787 13.006 9.685 1.00 93.12 295 GLN A O 1
ATOM 2491 N N . LEU A 1 296 ? 7.189 12.936 11.856 1.00 93.75 296 LEU A N 1
ATOM 2492 C CA . LEU A 1 296 ? 6.135 13.949 11.749 1.00 93.75 296 LEU A CA 1
ATOM 2493 C C . LEU A 1 296 ? 6.673 15.273 11.183 1.00 93.75 296 LEU A C 1
ATOM 2495 O O . LEU A 1 296 ? 6.104 15.831 10.243 1.00 93.75 296 LEU A O 1
ATOM 2499 N N . LEU A 1 297 ? 7.806 15.744 11.709 1.00 91.88 297 LEU A N 1
ATOM 2500 C CA . LEU A 1 297 ? 8.451 16.984 11.269 1.00 91.88 297 LEU A CA 1
ATOM 2501 C C . LEU A 1 297 ? 9.022 16.882 9.849 1.00 91.88 297 LEU A C 1
ATOM 2503 O O . LEU A 1 297 ? 8.974 17.847 9.086 1.00 91.88 297 LEU A O 1
ATOM 2507 N N . LYS A 1 298 ? 9.526 15.707 9.453 1.00 90.19 298 LYS A N 1
ATOM 2508 C CA . LYS A 1 298 ? 10.024 15.466 8.092 1.00 90.19 298 LYS A CA 1
ATOM 2509 C C . LYS A 1 298 ? 8.910 15.539 7.048 1.00 90.19 298 LYS A C 1
ATOM 2511 O O . LYS A 1 298 ? 9.183 15.980 5.931 1.00 90.19 298 LYS A O 1
ATOM 2516 N N . VAL A 1 299 ? 7.698 15.100 7.388 1.00 86.00 299 VAL A N 1
ATOM 2517 C CA . VAL A 1 299 ? 6.523 15.187 6.506 1.00 86.00 299 VAL A CA 1
ATOM 2518 C C . VAL A 1 299 ? 5.996 16.624 6.448 1.00 86.00 299 VAL A C 1
ATOM 2520 O O . VAL A 1 299 ? 5.673 17.114 5.370 1.00 86.00 299 VAL A O 1
ATOM 2523 N N . ASN A 1 300 ? 6.022 17.342 7.572 1.00 86.50 300 ASN A N 1
ATOM 2524 C CA . ASN A 1 300 ? 5.495 18.702 7.706 1.00 86.50 300 ASN A CA 1
ATOM 2525 C C . ASN A 1 300 ? 6.568 19.803 7.588 1.00 86.50 300 ASN A C 1
ATOM 2527 O O . ASN A 1 300 ? 6.601 20.766 8.357 1.00 86.50 300 ASN A O 1
ATOM 2531 N N . ARG A 1 301 ? 7.443 19.702 6.577 1.00 79.19 301 ARG A N 1
ATOM 2532 C CA . ARG A 1 301 ? 8.504 20.703 6.311 1.00 79.19 301 ARG A CA 1
ATOM 2533 C C . ARG A 1 301 ? 7.976 22.104 5.986 1.00 79.19 301 ARG A C 1
ATOM 2535 O O . ARG A 1 301 ? 8.734 23.065 6.061 1.00 79.19 301 ARG A O 1
ATOM 2542 N N . SER A 1 302 ? 6.699 22.222 5.622 1.00 68.81 302 SER A N 1
ATOM 2543 C CA . SER A 1 302 ? 6.009 23.482 5.319 1.00 68.81 302 SER A CA 1
ATOM 2544 C C . SER A 1 302 ? 5.765 24.371 6.550 1.00 68.81 302 SER A C 1
ATOM 2546 O O . SER A 1 302 ? 5.340 25.512 6.389 1.00 68.81 302 SER A O 1
ATOM 2548 N N . GLY A 1 303 ? 6.073 23.893 7.764 1.00 76.50 303 GLY A N 1
ATOM 2549 C CA . GLY A 1 303 ? 6.163 24.709 8.984 1.00 76.50 303 GLY A CA 1
ATOM 2550 C C . GLY A 1 303 ? 4.930 24.675 9.896 1.00 76.50 303 GLY A C 1
ATOM 2551 O O . GLY A 1 303 ? 4.998 25.160 11.029 1.00 76.50 303 GLY A O 1
ATOM 2552 N N . SER A 1 304 ? 3.828 24.068 9.450 1.00 89.69 304 SER A N 1
ATOM 2553 C CA . SER A 1 304 ? 2.644 23.806 10.276 1.00 89.69 304 SER A CA 1
ATOM 2554 C C . SER A 1 304 ? 2.228 22.343 10.196 1.00 89.69 304 SER A C 1
ATOM 2556 O O . SER A 1 304 ? 2.314 21.752 9.124 1.00 89.69 304 SER A O 1
ATOM 2558 N N . ILE A 1 305 ? 1.731 21.798 11.303 1.00 94.62 305 ILE A N 1
ATOM 2559 C CA . ILE A 1 305 ? 1.168 20.444 11.397 1.00 94.62 305 ILE A CA 1
ATOM 2560 C C . ILE A 1 305 ? -0.350 20.558 11.551 1.00 94.62 305 ILE A C 1
ATOM 2562 O O . ILE A 1 305 ? -0.815 21.369 12.354 1.00 94.62 305 ILE A O 1
ATOM 2566 N N . GLU A 1 306 ? -1.124 19.772 10.804 1.00 94.50 306 GLU A N 1
ATOM 2567 C CA . GLU A 1 306 ? -2.582 19.713 10.987 1.00 94.50 306 GLU A CA 1
ATOM 2568 C C . GLU A 1 306 ? -2.918 19.049 12.329 1.00 94.50 306 GLU A C 1
ATOM 2570 O O . GLU A 1 306 ? -2.305 18.049 12.706 1.00 94.50 306 GLU A O 1
ATOM 2575 N N . ILE A 1 307 ? -3.894 19.594 13.064 1.00 95.00 307 ILE A N 1
ATOM 2576 C CA . ILE A 1 307 ? -4.248 19.104 14.406 1.00 95.00 307 ILE A CA 1
ATOM 2577 C C . ILE A 1 307 ? -4.518 17.596 14.432 1.00 95.00 307 ILE A C 1
ATOM 2579 O O . ILE A 1 307 ? -4.069 16.910 15.350 1.00 95.00 307 ILE A O 1
ATOM 2583 N N . ASP A 1 308 ? -5.184 17.067 13.408 1.00 92.81 308 ASP A N 1
ATOM 2584 C CA . ASP A 1 308 ? -5.566 15.658 13.360 1.00 92.81 308 ASP A CA 1
ATOM 2585 C C . ASP A 1 308 ? -4.358 14.721 13.246 1.00 92.81 308 ASP A C 1
ATOM 2587 O O . ASP A 1 308 ? -4.463 13.568 13.640 1.00 92.81 308 ASP A O 1
ATOM 2591 N N . GLU A 1 309 ? -3.188 15.207 12.814 1.00 94.25 309 GLU A N 1
ATOM 2592 C CA . GLU A 1 309 ? -1.959 14.406 12.750 1.00 94.25 309 GLU A CA 1
ATOM 2593 C C . GLU A 1 309 ? -1.251 14.243 14.105 1.00 94.25 309 GLU A C 1
ATOM 2595 O O . GLU A 1 309 ? -0.392 13.371 14.240 1.00 94.25 309 GLU A O 1
ATOM 2600 N N . ILE A 1 310 ? -1.568 15.082 15.100 1.00 96.06 310 ILE A N 1
ATOM 2601 C CA . ILE A 1 310 ? -0.823 15.154 16.372 1.00 96.06 310 ILE A CA 1
ATOM 2602 C C . ILE A 1 310 ? -1.709 15.207 17.621 1.00 96.06 310 ILE A C 1
ATOM 2604 O O . ILE A 1 310 ? -1.191 15.114 18.736 1.00 96.06 310 ILE A O 1
ATOM 2608 N N . ARG A 1 311 ? -3.037 15.315 17.471 1.00 97.00 311 ARG A N 1
ATOM 2609 C CA . ARG A 1 311 ? -3.998 15.464 18.579 1.00 97.00 311 ARG A CA 1
ATOM 2610 C C . ARG A 1 311 ? -3.760 14.461 19.704 1.00 97.00 311 ARG A C 1
ATOM 2612 O O . ARG A 1 311 ? -3.630 14.869 20.856 1.00 97.00 311 ARG A O 1
ATOM 2619 N N . ASN A 1 312 ? -3.647 13.171 19.386 1.00 97.44 312 ASN A N 1
ATOM 2620 C CA . ASN A 1 312 ? -3.475 12.143 20.415 1.00 97.44 312 ASN A CA 1
ATOM 2621 C C . ASN A 1 312 ? -2.138 12.287 21.153 1.00 97.44 312 ASN A C 1
ATOM 2623 O O . ASN A 1 312 ? -2.075 11.984 22.344 1.00 97.44 312 ASN A O 1
ATOM 2627 N N . GLY A 1 313 ? -1.096 12.791 20.481 1.00 97.25 313 GLY A N 1
ATOM 2628 C CA . GLY A 1 313 ? 0.187 13.129 21.096 1.00 97.25 313 GLY A CA 1
ATOM 2629 C C . GLY A 1 313 ? 0.074 14.294 22.077 1.00 97.25 313 GLY A C 1
ATOM 2630 O O . GLY A 1 313 ? 0.589 14.205 23.190 1.00 97.25 313 GLY A O 1
ATOM 2631 N N . LEU A 1 314 ? -0.667 15.344 21.720 1.00 97.06 314 LEU A N 1
ATOM 2632 C CA . LEU A 1 314 ? -0.916 16.481 22.614 1.00 97.06 314 LEU A CA 1
ATOM 2633 C C . LEU A 1 314 ? -1.761 16.110 23.842 1.00 97.06 314 LEU A C 1
ATOM 2635 O O . LEU A 1 314 ? -1.631 16.736 24.888 1.00 97.06 314 LEU A O 1
ATOM 2639 N N . LEU A 1 315 ? -2.616 15.095 23.717 1.00 96.38 315 LEU A N 1
ATOM 2640 C CA . LEU A 1 315 ? -3.435 14.559 24.810 1.00 96.38 315 LEU A CA 1
ATOM 2641 C C . LEU A 1 315 ? -2.745 13.421 25.587 1.00 96.38 315 LEU A C 1
ATOM 2643 O O . LEU A 1 315 ? -3.342 12.823 26.481 1.00 96.38 315 LEU A O 1
ATOM 2647 N N . SER A 1 316 ? -1.496 13.099 25.244 1.00 97.12 316 SER A N 1
ATOM 2648 C CA . SER A 1 316 ? -0.711 12.037 25.879 1.00 97.12 316 SER A CA 1
ATOM 2649 C C . SER A 1 316 ? 0.219 12.571 26.974 1.00 97.12 316 SER A C 1
ATOM 2651 O O . SER A 1 316 ? 0.411 13.778 27.138 1.00 97.12 316 SER A O 1
ATOM 2653 N N . THR A 1 317 ? 0.892 11.660 27.678 1.00 96.50 317 THR A N 1
ATOM 2654 C CA . THR A 1 317 ? 1.975 11.985 28.619 1.00 96.50 317 THR A CA 1
ATOM 2655 C C . THR A 1 317 ? 3.172 12.668 27.946 1.00 96.50 317 THR A C 1
ATOM 2657 O O . THR A 1 317 ? 3.978 13.282 28.640 1.00 96.50 317 THR A O 1
ATOM 2660 N N . ARG A 1 318 ? 3.269 12.631 26.607 1.00 96.88 318 ARG A N 1
ATOM 2661 C CA . ARG A 1 318 ? 4.326 13.275 25.807 1.00 96.88 318 ARG A CA 1
ATOM 2662 C C . ARG A 1 318 ? 4.062 14.747 25.477 1.00 96.88 318 ARG A C 1
ATOM 2664 O O . ARG A 1 318 ? 4.885 15.364 24.808 1.00 96.88 318 ARG A O 1
ATOM 2671 N N . LEU A 1 319 ? 2.968 15.351 25.961 1.00 96.50 319 LEU A N 1
ATOM 2672 C CA . LEU A 1 319 ? 2.652 16.767 25.709 1.00 96.50 319 LEU A CA 1
ATOM 2673 C C . LEU A 1 319 ? 3.828 17.705 26.024 1.00 96.50 319 LEU A C 1
ATOM 2675 O O . LEU A 1 319 ? 4.121 18.596 25.234 1.00 96.50 319 LEU A O 1
ATOM 2679 N N . LYS A 1 320 ? 4.505 17.520 27.166 1.00 95.81 320 LYS A N 1
ATOM 2680 C CA . LYS A 1 320 ? 5.609 18.403 27.582 1.00 95.81 320 LYS A CA 1
ATOM 2681 C C . LYS A 1 320 ? 6.831 18.288 26.674 1.00 95.81 320 LYS A C 1
ATOM 2683 O O . LYS A 1 320 ? 7.454 19.307 26.382 1.00 95.81 320 LYS A O 1
ATOM 2688 N N . ASP A 1 321 ? 7.116 17.083 26.192 1.00 96.31 321 ASP A N 1
ATOM 2689 C CA . ASP A 1 321 ? 8.186 16.842 25.226 1.00 96.31 321 ASP A CA 1
ATOM 2690 C C . ASP A 1 321 ? 7.846 17.516 23.887 1.00 96.31 321 ASP A C 1
ATOM 2692 O O . ASP A 1 321 ? 8.673 18.227 23.317 1.00 96.31 321 ASP A O 1
ATOM 2696 N N . ILE A 1 322 ? 6.596 17.384 23.425 1.00 96.56 322 ILE A N 1
ATOM 2697 C CA . ILE A 1 322 ? 6.120 18.009 22.181 1.00 96.56 322 ILE A CA 1
ATOM 2698 C C . ILE A 1 322 ? 6.135 19.541 22.292 1.00 96.56 322 ILE A C 1
ATOM 2700 O O . ILE A 1 322 ? 6.575 20.224 21.368 1.00 96.56 322 ILE A O 1
ATOM 2704 N N . GLU A 1 323 ? 5.685 20.094 23.424 1.00 95.44 323 GLU A N 1
ATOM 2705 C CA . GLU A 1 323 ? 5.744 21.531 23.718 1.00 95.44 323 GLU A CA 1
ATOM 2706 C C . GLU A 1 323 ? 7.175 22.067 23.616 1.00 95.44 323 GLU A C 1
ATOM 2708 O O . GLU A 1 323 ? 7.392 23.126 23.021 1.00 95.44 323 GLU A O 1
ATOM 2713 N N . LEU A 1 324 ? 8.143 21.353 24.201 1.00 94.56 324 LEU A N 1
ATOM 2714 C CA . LEU A 1 324 ? 9.547 21.741 24.167 1.00 94.56 324 LEU A CA 1
ATOM 2715 C C . LEU A 1 324 ? 10.074 21.743 22.731 1.00 94.56 324 LEU A C 1
ATOM 2717 O O . LEU A 1 324 ? 10.551 22.782 22.272 1.00 94.56 324 LEU A O 1
ATOM 2721 N N . GLU A 1 325 ? 9.923 20.629 22.015 1.00 93.62 325 GLU A N 1
ATOM 2722 C CA . GLU A 1 325 ? 10.376 20.487 20.629 1.00 93.62 325 GLU A CA 1
ATOM 2723 C C . GLU A 1 325 ? 9.788 21.586 19.741 1.00 93.62 325 GLU A C 1
ATOM 2725 O O . GLU A 1 325 ? 10.525 22.354 19.119 1.00 93.62 325 GLU A O 1
ATOM 2730 N N . PHE A 1 326 ? 8.461 21.751 19.750 1.00 93.81 326 PHE A N 1
ATOM 2731 C CA . PHE A 1 326 ? 7.786 22.732 18.895 1.00 93.81 326 PHE A CA 1
ATOM 2732 C C . PHE A 1 326 ? 8.161 24.170 19.254 1.00 93.81 326 PHE A C 1
ATOM 2734 O O . PHE A 1 326 ? 8.211 25.019 18.362 1.00 93.81 326 PHE A O 1
ATOM 2741 N N . SER A 1 327 ? 8.477 24.457 20.521 1.00 91.06 327 SER A N 1
ATOM 2742 C CA . SER A 1 327 ? 8.952 25.782 20.928 1.00 91.06 327 SER A CA 1
ATOM 2743 C C . SER A 1 327 ? 10.340 26.116 20.368 1.00 91.06 327 SER A C 1
ATOM 2745 O O . SER A 1 327 ? 10.578 27.265 19.988 1.00 91.06 327 SER A O 1
ATOM 2747 N N . ILE A 1 328 ? 11.229 25.122 20.254 1.00 90.56 328 ILE A N 1
ATOM 2748 C CA . ILE A 1 328 ? 12.595 25.291 19.740 1.00 90.56 328 ILE A CA 1
ATOM 2749 C C . ILE A 1 328 ? 12.560 25.565 18.235 1.00 90.56 328 ILE A C 1
ATOM 2751 O O . ILE A 1 328 ? 13.146 26.539 17.761 1.00 90.56 328 ILE A O 1
ATOM 2755 N N . ILE A 1 329 ? 11.830 24.739 17.483 1.00 89.81 329 ILE A N 1
ATOM 2756 C CA . ILE A 1 329 ? 11.763 24.831 16.014 1.00 89.81 329 ILE A CA 1
ATOM 2757 C C . ILE A 1 329 ? 10.668 25.783 15.507 1.00 89.81 329 ILE A C 1
ATOM 2759 O O . ILE A 1 329 ? 10.572 26.032 14.307 1.00 89.81 329 ILE A O 1
ATOM 2763 N N . LYS A 1 330 ? 9.860 26.347 16.417 1.00 89.62 330 LYS A N 1
ATOM 2764 C CA . LYS A 1 330 ? 8.752 27.281 16.144 1.00 89.62 330 LYS A CA 1
ATOM 2765 C C . LYS A 1 330 ? 7.656 26.709 15.232 1.00 89.62 330 LYS A C 1
ATOM 2767 O O . LYS A 1 330 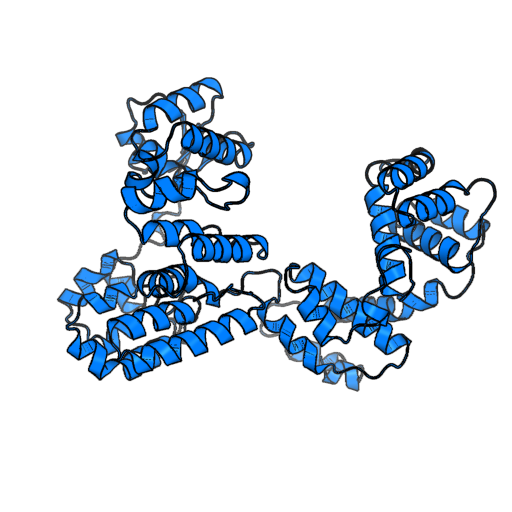? 7.024 27.456 14.479 1.00 89.62 330 LYS A O 1
ATOM 2772 N N . THR A 1 331 ? 7.409 25.404 15.315 1.00 92.75 331 THR A N 1
ATOM 2773 C CA . THR A 1 331 ? 6.325 24.738 14.580 1.00 92.75 331 THR A CA 1
ATOM 2774 C C . THR A 1 331 ? 4.966 25.150 15.135 1.00 92.75 331 THR A C 1
ATOM 2776 O O . THR A 1 331 ? 4.780 25.262 16.348 1.00 92.75 331 THR A O 1
ATOM 2779 N N . LYS A 1 332 ? 4.002 25.374 14.239 1.00 94.12 332 LYS A N 1
ATOM 2780 C CA . LYS A 1 332 ? 2.623 25.728 14.598 1.00 94.12 332 LYS A CA 1
ATOM 2781 C C . LYS A 1 332 ? 1.675 24.568 14.337 1.00 94.12 332 LYS A C 1
ATOM 2783 O O . LYS A 1 332 ? 1.867 23.814 13.388 1.00 94.12 332 LYS A O 1
ATOM 2788 N N . ILE A 1 333 ? 0.615 24.474 15.129 1.00 95.94 333 ILE A N 1
ATOM 2789 C CA . ILE A 1 333 ? -0.469 23.516 14.905 1.00 95.94 333 ILE A CA 1
ATOM 2790 C C . ILE A 1 333 ? -1.627 24.240 14.236 1.00 95.94 333 ILE A C 1
ATOM 2792 O O . ILE A 1 333 ? -2.188 25.184 14.799 1.00 95.94 333 ILE A O 1
ATOM 2796 N N . ARG A 1 334 ? -1.968 23.823 13.021 1.00 95.50 334 ARG A N 1
ATOM 2797 C CA . ARG A 1 334 ? -3.119 24.341 12.296 1.00 95.50 334 ARG A CA 1
ATOM 2798 C C . ARG A 1 334 ? -4.386 23.685 12.829 1.00 95.50 334 ARG A C 1
ATOM 2800 O O . ARG A 1 334 ? -4.483 22.466 12.903 1.00 95.50 334 ARG A O 1
ATOM 2807 N N . VAL A 1 335 ? -5.340 24.512 13.243 1.00 95.50 335 VAL A N 1
ATOM 2808 C CA . VAL A 1 335 ? -6.535 24.059 13.962 1.00 95.50 335 VAL A CA 1
ATOM 2809 C C . VAL A 1 335 ? -7.722 24.967 13.659 1.00 95.50 335 VAL A C 1
ATOM 2811 O O . VAL A 1 335 ? -7.565 26.175 13.468 1.00 95.50 335 VAL A O 1
ATOM 2814 N N . GLU A 1 336 ? -8.918 24.394 13.592 1.00 93.75 336 GLU A N 1
ATOM 2815 C CA . GLU A 1 336 ? -10.143 25.163 13.396 1.00 93.75 336 GLU A CA 1
ATOM 2816 C C . GLU A 1 336 ? -10.557 25.854 14.709 1.00 93.75 336 GLU A C 1
ATOM 2818 O O . GLU A 1 336 ? -10.384 25.318 15.801 1.00 93.75 336 GLU A O 1
ATOM 2823 N N . LYS A 1 337 ? -11.089 27.076 14.625 1.00 92.06 337 LYS A N 1
ATOM 2824 C CA . LYS A 1 337 ? -11.380 27.933 15.784 1.00 92.06 337 LYS A CA 1
ATOM 2825 C C . LYS A 1 337 ? -12.322 27.305 16.816 1.00 92.06 337 LYS A C 1
ATOM 2827 O O . LYS A 1 337 ? -12.186 27.615 17.999 1.00 92.06 337 LYS A O 1
ATOM 2832 N N . SER A 1 338 ? -13.288 26.491 16.391 1.00 90.06 338 SER A N 1
ATOM 2833 C CA . SER A 1 338 ? -14.242 25.828 17.291 1.00 90.06 338 SER A CA 1
ATOM 2834 C C . SER A 1 338 ? -13.702 24.553 17.947 1.00 90.06 338 SER A C 1
ATOM 2836 O O . SER A 1 338 ? -14.391 23.975 18.787 1.00 90.06 338 SER A O 1
ATOM 2838 N N . ASP A 1 339 ? -12.489 24.115 17.602 1.00 92.06 339 ASP A N 1
ATOM 2839 C CA . ASP A 1 339 ? -11.891 22.912 18.174 1.00 92.06 339 ASP A CA 1
ATOM 2840 C C . ASP A 1 339 ? -11.627 23.055 19.683 1.00 92.06 339 ASP A C 1
ATOM 2842 O O . ASP A 1 339 ? -11.049 24.043 20.154 1.00 92.06 339 ASP A O 1
ATOM 2846 N N . ASN A 1 340 ? -12.037 22.050 20.460 1.00 93.88 340 ASN A N 1
ATOM 2847 C CA . ASN A 1 340 ? -11.894 22.039 21.915 1.00 93.88 340 ASN A CA 1
ATOM 2848 C C . ASN A 1 340 ? -10.431 22.018 22.369 1.00 93.88 340 ASN A C 1
ATOM 2850 O O . ASN A 1 340 ? -10.140 22.529 23.454 1.00 93.88 340 ASN A O 1
ATOM 2854 N N . ILE A 1 341 ? -9.507 21.517 21.540 1.00 94.50 341 ILE A N 1
ATOM 2855 C CA . ILE A 1 341 ? -8.091 21.409 21.903 1.00 94.50 341 ILE A CA 1
ATOM 2856 C C . ILE A 1 341 ? -7.476 22.770 22.256 1.00 94.50 341 ILE A C 1
ATOM 2858 O O . ILE A 1 341 ? -6.631 22.863 23.143 1.00 94.50 341 ILE A O 1
ATOM 2862 N N . ILE A 1 342 ? -7.943 23.856 21.626 1.00 93.62 342 ILE A N 1
ATOM 2863 C CA . ILE A 1 342 ? -7.467 25.220 21.900 1.00 93.62 342 ILE A CA 1
ATOM 2864 C C . ILE A 1 342 ? -7.758 25.598 23.358 1.00 93.62 342 ILE A C 1
ATOM 2866 O O . ILE A 1 342 ? -6.949 26.251 24.020 1.00 93.62 342 ILE A O 1
ATOM 2870 N N . ARG A 1 343 ? -8.922 25.185 23.874 1.00 93.12 343 ARG A N 1
ATOM 2871 C CA . ARG A 1 343 ? -9.307 25.415 25.269 1.00 93.12 343 ARG A CA 1
ATOM 2872 C C . ARG A 1 343 ? -8.547 24.497 26.216 1.00 93.12 343 ARG A C 1
ATOM 2874 O O . ARG A 1 343 ? -8.089 24.972 27.252 1.00 93.12 343 ARG A O 1
ATOM 2881 N N . GLU A 1 344 ? -8.419 23.221 25.866 1.00 93.94 344 GLU A N 1
ATOM 2882 C CA . GLU A 1 344 ? -7.715 22.215 26.674 1.00 93.94 344 GLU A CA 1
ATOM 2883 C C . GLU A 1 344 ? -6.236 22.573 26.857 1.00 93.94 344 GLU A C 1
ATOM 2885 O O . GLU A 1 344 ? -5.689 22.441 27.950 1.00 93.94 344 GLU A O 1
ATOM 2890 N N . LEU A 1 345 ? -5.612 23.135 25.820 1.00 93.81 345 LEU A N 1
ATOM 2891 C CA . LEU A 1 345 ? -4.199 23.502 25.799 1.00 93.81 345 LEU A CA 1
ATOM 2892 C C . LEU A 1 345 ? -3.959 25.007 25.985 1.00 93.81 345 LEU A C 1
ATOM 2894 O O . LEU A 1 345 ? -2.883 25.503 25.653 1.00 93.81 345 LEU A O 1
ATOM 2898 N N . LYS A 1 346 ? -4.912 25.750 26.563 1.00 89.06 346 LYS A N 1
ATOM 2899 C CA . LYS A 1 346 ? -4.798 27.209 26.768 1.00 89.06 346 LYS A CA 1
ATOM 2900 C C . LYS A 1 346 ? -3.549 27.625 27.561 1.00 89.06 346 LYS A C 1
ATOM 2902 O O . LYS A 1 346 ? -3.018 28.708 27.338 1.00 89.06 346 LYS A O 1
ATOM 2907 N N . ASN A 1 347 ? -3.091 26.773 28.480 1.00 88.88 347 ASN A N 1
ATOM 2908 C CA . ASN A 1 347 ? -1.910 27.014 29.318 1.00 88.88 347 ASN A CA 1
ATOM 2909 C C . ASN A 1 347 ? -0.632 26.341 28.775 1.00 88.88 347 ASN A C 1
ATOM 2911 O O . ASN A 1 347 ? 0.399 26.346 29.449 1.00 88.88 347 ASN A O 1
ATOM 2915 N N . SER A 1 348 ? -0.703 25.722 27.594 1.00 91.19 348 SER A N 1
ATOM 2916 C CA . SER A 1 348 ? 0.451 25.120 26.922 1.00 91.19 348 SER A CA 1
ATOM 2917 C C . SER A 1 348 ? 1.321 26.184 26.250 1.00 91.19 348 SER A C 1
ATOM 2919 O O . SER A 1 348 ? 0.887 27.312 26.010 1.00 91.19 348 SER A O 1
ATOM 2921 N N . LYS A 1 349 ? 2.553 25.811 25.891 1.00 90.94 349 LYS A N 1
ATOM 2922 C CA . LYS A 1 349 ? 3.427 26.632 25.031 1.00 90.94 349 LYS A CA 1
ATOM 2923 C C . LYS A 1 349 ? 3.199 26.386 23.533 1.00 90.94 349 LYS A C 1
ATOM 2925 O O . LYS A 1 349 ? 3.964 26.890 22.712 1.00 90.94 349 LYS A O 1
ATOM 2930 N N . ILE A 1 350 ? 2.181 25.605 23.172 1.00 94.31 350 ILE A N 1
ATOM 2931 C CA . ILE A 1 350 ? 1.880 25.273 21.780 1.00 94.31 350 ILE A CA 1
ATOM 2932 C C . ILE A 1 350 ? 1.399 26.520 21.039 1.00 94.31 350 ILE A C 1
ATOM 2934 O O . ILE A 1 350 ? 0.522 27.253 21.496 1.00 94.31 350 ILE A O 1
ATOM 2938 N N . LEU A 1 351 ? 1.965 26.743 19.855 1.00 93.56 351 LEU A N 1
ATOM 2939 C CA . LEU A 1 351 ? 1.552 27.817 18.964 1.00 93.56 351 LEU A CA 1
ATOM 2940 C C . LEU A 1 351 ? 0.470 27.308 18.013 1.00 93.56 351 LEU A C 1
ATOM 2942 O O . LEU A 1 351 ? 0.722 26.423 17.197 1.00 93.56 351 LEU A O 1
ATOM 2946 N N . PHE A 1 352 ? -0.717 27.904 18.073 1.00 94.62 352 PHE A N 1
ATOM 2947 C CA . PHE A 1 352 ? -1.814 27.575 17.164 1.00 94.62 352 PHE A CA 1
ATOM 2948 C C . PHE A 1 352 ? -1.885 28.538 15.977 1.00 94.62 352 PHE A C 1
ATOM 2950 O O . PHE A 1 352 ? -1.806 29.758 16.128 1.00 94.62 352 PHE A O 1
ATOM 2957 N N . GLN A 1 353 ? -2.096 27.982 14.787 1.00 94.75 353 GLN A N 1
ATOM 2958 C CA . GLN A 1 353 ? -2.506 28.698 13.587 1.00 94.75 353 GLN A CA 1
ATOM 2959 C C . GLN A 1 353 ? -3.997 28.439 13.360 1.00 94.75 353 GLN A C 1
ATOM 2961 O O . GLN A 1 353 ? -4.395 27.453 12.741 1.00 94.75 353 GLN A O 1
ATOM 2966 N N . VAL A 1 354 ? -4.821 29.330 13.904 1.00 94.19 354 VAL A N 1
ATOM 2967 C CA . VAL A 1 354 ? -6.275 29.164 13.913 1.00 94.19 354 VAL A CA 1
ATOM 2968 C C . VAL A 1 354 ? -6.884 29.562 12.566 1.00 94.19 354 VAL A C 1
ATOM 2970 O O . VAL A 1 354 ? -6.586 30.639 12.049 1.00 94.19 354 VAL A O 1
ATOM 2973 N N . TYR A 1 355 ? -7.771 28.727 12.023 1.00 93.06 355 TYR A N 1
ATOM 2974 C CA . TYR A 1 355 ? -8.590 29.042 10.846 1.00 93.06 355 TYR A CA 1
ATOM 2975 C C . TYR A 1 355 ? -10.090 28.896 11.140 1.00 93.06 355 TYR A C 1
ATOM 2977 O O . TYR A 1 355 ? -10.484 28.322 12.152 1.00 93.06 355 TYR A O 1
ATOM 2985 N N . VAL A 1 356 ? -10.936 29.448 10.267 1.00 90.19 356 VAL A N 1
ATOM 2986 C CA . VAL A 1 356 ? -12.400 29.325 10.350 1.00 90.19 356 VAL A CA 1
ATOM 2987 C C . VAL A 1 356 ? -12.884 28.610 9.101 1.00 90.19 356 VAL A C 1
ATOM 2989 O O . VAL A 1 356 ? -12.708 29.123 7.995 1.00 90.19 356 VAL A O 1
ATOM 2992 N N . ASP A 1 357 ? -13.496 27.445 9.284 1.00 82.81 357 ASP A N 1
ATOM 2993 C CA . ASP A 1 357 ? -14.175 26.730 8.211 1.00 82.81 357 ASP A CA 1
ATOM 2994 C C . ASP A 1 357 ? -15.644 27.168 8.149 1.00 82.81 357 ASP A C 1
ATOM 2996 O O . ASP A 1 357 ? -16.415 26.959 9.084 1.00 82.81 357 ASP A O 1
ATOM 3000 N N . LYS A 1 358 ? -16.024 27.812 7.043 1.00 78.19 358 LYS A N 1
ATOM 3001 C CA . LYS A 1 358 ? -17.378 28.343 6.830 1.00 78.19 358 LYS A CA 1
ATOM 3002 C C . LYS A 1 358 ? -18.383 27.272 6.389 1.00 78.19 358 LYS A C 1
ATOM 3004 O O . LYS A 1 358 ? -19.569 27.582 6.294 1.00 78.19 358 LYS A O 1
ATOM 3009 N N . GLU A 1 359 ? -17.936 26.054 6.082 1.00 75.31 359 GLU A N 1
ATOM 3010 C CA . GLU A 1 359 ? -18.794 24.976 5.573 1.00 75.31 359 GLU A CA 1
ATOM 3011 C C . GLU A 1 359 ? -18.939 23.793 6.539 1.00 75.31 359 GLU A C 1
ATOM 3013 O O . GLU A 1 359 ? -19.741 22.899 6.275 1.00 75.31 359 GLU A O 1
ATOM 3018 N N . LYS A 1 360 ? -18.248 23.822 7.687 1.00 69.00 360 LYS A N 1
ATOM 3019 C CA . LYS A 1 360 ? -18.195 22.730 8.677 1.00 69.00 360 LYS A CA 1
ATOM 3020 C C . LYS A 1 360 ? -19.568 22.196 9.106 1.00 69.00 360 LYS A C 1
ATOM 3022 O O . LYS A 1 360 ? -19.723 20.998 9.323 1.00 69.00 360 LYS A O 1
ATOM 3027 N N . ASP A 1 361 ? -20.570 23.067 9.216 1.00 67.06 361 ASP A N 1
ATOM 3028 C CA . ASP A 1 361 ? -21.916 22.684 9.663 1.00 67.06 361 ASP A CA 1
ATOM 3029 C C . ASP A 1 361 ? -22.859 22.256 8.524 1.00 67.06 361 ASP A C 1
ATOM 3031 O O . ASP A 1 361 ? -23.937 21.740 8.804 1.00 67.06 361 ASP A O 1
ATOM 3035 N N . ARG A 1 362 ? -22.480 22.407 7.242 1.00 66.25 362 ARG A N 1
ATOM 3036 C CA . ARG A 1 362 ? -23.362 22.047 6.109 1.00 66.25 362 ARG A CA 1
ATOM 3037 C C . ARG A 1 362 ? -23.580 20.543 5.940 1.00 66.25 362 ARG A C 1
ATOM 3039 O O . ARG A 1 362 ? -24.532 20.154 5.273 1.00 66.25 362 ARG A O 1
ATOM 3046 N N . TYR A 1 363 ? -22.708 19.722 6.519 1.00 67.88 363 TYR A N 1
ATOM 3047 C CA . TYR A 1 363 ? -22.704 18.267 6.341 1.00 67.88 363 TYR A CA 1
ATOM 3048 C C . TYR A 1 363 ? -22.851 17.502 7.663 1.00 67.88 363 TYR A C 1
ATOM 3050 O O . TYR A 1 363 ? -22.555 16.312 7.722 1.00 67.88 363 TYR A O 1
ATOM 3058 N N . LYS A 1 364 ? -23.276 18.168 8.747 1.00 76.00 364 LYS A N 1
ATOM 3059 C CA . LYS A 1 364 ? -23.556 17.474 10.007 1.00 76.00 364 LYS A CA 1
ATOM 3060 C C . LYS A 1 364 ? -24.872 16.724 9.905 1.00 76.00 364 LYS A C 1
ATOM 3062 O O . LYS A 1 364 ? -25.907 17.316 9.624 1.00 76.00 364 LYS A O 1
ATOM 3067 N N . GLU A 1 365 ? -24.809 15.438 10.206 1.00 83.81 365 GLU A N 1
ATOM 3068 C CA . GLU A 1 365 ? -25.964 14.553 10.247 1.00 83.81 365 GLU A CA 1
ATOM 3069 C C . GLU A 1 365 ? -26.092 13.960 11.647 1.00 83.81 365 GLU A C 1
ATOM 3071 O O . GLU A 1 365 ? -25.102 13.667 12.325 1.00 83.81 365 GLU A O 1
ATOM 3076 N N . THR A 1 366 ? -27.325 13.781 12.088 1.00 90.00 366 THR A N 1
ATOM 3077 C CA . THR A 1 366 ? -27.671 13.052 13.307 1.00 90.00 366 THR A CA 1
ATOM 3078 C C . THR A 1 366 ? -27.555 11.543 13.078 1.00 90.00 366 THR A C 1
ATOM 3080 O O . THR A 1 366 ? -27.619 11.073 11.943 1.00 90.00 366 THR A O 1
ATOM 3083 N N . SER A 1 367 ? -27.407 10.756 14.149 1.00 89.19 367 SER A N 1
ATOM 3084 C CA . SER A 1 367 ? -27.445 9.284 14.066 1.00 89.19 367 SER A CA 1
ATOM 3085 C C . SER A 1 367 ? -28.713 8.788 13.372 1.00 89.19 367 SER A C 1
ATOM 3087 O O . SER A 1 367 ? -28.658 7.898 12.533 1.00 89.19 367 SER A O 1
ATOM 3089 N N . GLU A 1 368 ? -29.843 9.433 13.655 1.00 90.88 368 GLU A N 1
ATOM 3090 C CA . GLU A 1 368 ? -31.134 9.129 13.047 1.00 90.88 368 GLU A CA 1
ATOM 3091 C C . GLU A 1 368 ? -31.125 9.303 11.523 1.00 90.88 368 GLU A C 1
ATOM 3093 O O . GLU A 1 368 ? -31.544 8.416 10.780 1.00 90.88 368 GLU A O 1
ATOM 3098 N N . GLU A 1 369 ? -30.615 10.437 11.040 1.00 90.62 369 GLU A N 1
ATOM 3099 C CA . GLU A 1 369 ? -30.502 10.710 9.607 1.00 90.62 369 GLU A CA 1
ATOM 3100 C C . GLU A 1 369 ? -29.571 9.714 8.914 1.00 90.62 369 GLU A C 1
ATOM 3102 O O . GLU A 1 369 ? -29.891 9.261 7.815 1.00 90.62 369 GLU A O 1
ATOM 3107 N N . ARG A 1 370 ? -28.462 9.330 9.560 1.00 90.69 370 ARG A N 1
ATOM 3108 C CA . ARG A 1 370 ? -27.532 8.320 9.031 1.00 90.69 370 ARG A CA 1
ATOM 3109 C C . ARG A 1 370 ? -28.181 6.946 8.906 1.00 90.69 370 ARG A C 1
ATOM 3111 O O . ARG A 1 370 ? -28.147 6.358 7.826 1.00 90.69 370 ARG A O 1
ATOM 3118 N N . LEU A 1 371 ? -28.845 6.477 9.966 1.00 90.31 371 LEU A N 1
ATOM 3119 C CA . LEU A 1 371 ? -29.552 5.192 9.970 1.00 90.31 371 LEU A CA 1
ATOM 3120 C C . LEU A 1 371 ? -30.617 5.139 8.868 1.00 90.31 371 LEU A C 1
ATOM 3122 O O . LEU A 1 371 ? -30.702 4.152 8.139 1.00 90.31 371 LEU A O 1
ATOM 3126 N N . ASN A 1 372 ? -31.388 6.217 8.697 1.00 88.06 372 ASN A N 1
ATOM 3127 C CA . ASN A 1 372 ? -32.396 6.318 7.636 1.00 88.06 372 ASN A CA 1
ATOM 3128 C C . ASN A 1 372 ? -31.777 6.333 6.228 1.00 88.06 372 ASN A C 1
ATOM 3130 O O . ASN A 1 372 ? -32.412 5.912 5.262 1.00 88.06 372 ASN A O 1
ATOM 3134 N N . LYS A 1 373 ? -30.520 6.768 6.112 1.00 88.12 373 LYS A N 1
ATOM 3135 C CA . LYS A 1 373 ? -29.691 6.669 4.907 1.00 88.12 373 LYS A CA 1
ATOM 3136 C C . LYS A 1 373 ? -28.832 5.396 4.879 1.00 88.12 373 LYS A C 1
ATOM 3138 O O . LYS A 1 373 ? -27.901 5.314 4.090 1.00 88.12 373 LYS A O 1
ATOM 3143 N N . GLY A 1 374 ? -29.097 4.392 5.710 1.00 88.19 374 GLY A N 1
ATOM 3144 C CA . GLY A 1 374 ? -28.460 3.079 5.587 1.00 88.19 374 GLY A CA 1
ATOM 3145 C C . GLY A 1 374 ? -26.949 3.029 5.865 1.00 88.19 374 GLY A C 1
ATOM 3146 O O . GLY A 1 374 ? -26.306 2.062 5.452 1.00 88.19 374 GLY A O 1
ATOM 3147 N N . TYR A 1 375 ? -26.369 4.012 6.561 1.00 91.19 375 TYR A N 1
ATOM 3148 C CA . TYR A 1 375 ? -24.995 3.919 7.073 1.00 91.19 375 TYR A CA 1
ATOM 3149 C C . TYR A 1 375 ? -24.906 4.298 8.548 1.00 91.19 375 TYR A C 1
ATOM 3151 O O . TYR A 1 375 ? -25.800 4.940 9.096 1.00 91.19 375 TYR A O 1
ATOM 3159 N N . ILE A 1 376 ? -23.829 3.859 9.197 1.00 93.25 376 ILE A N 1
ATOM 3160 C CA . ILE A 1 376 ? -23.646 3.969 10.645 1.00 93.25 376 ILE A CA 1
ATOM 3161 C C . ILE A 1 376 ? -22.201 4.313 11.011 1.00 93.25 376 ILE A C 1
ATOM 3163 O O . ILE A 1 376 ? -21.266 4.071 10.246 1.00 93.25 376 ILE A O 1
ATOM 3167 N N . TYR A 1 377 ? -22.025 4.834 12.221 1.00 93.25 377 TYR A N 1
ATOM 3168 C CA . TYR A 1 377 ? -20.749 4.908 12.928 1.00 93.25 377 TYR A CA 1
ATOM 3169 C C . TYR A 1 377 ? -20.798 4.078 14.219 1.00 93.25 377 TYR A C 1
ATOM 3171 O O . TYR A 1 377 ? -21.889 3.759 14.695 1.00 93.25 377 TYR A O 1
ATOM 3179 N N . PRO A 1 378 ? -19.647 3.780 14.856 1.00 92.75 378 PRO A N 1
ATOM 3180 C CA . PRO A 1 378 ? -19.623 3.103 16.155 1.00 92.75 378 PRO A CA 1
ATOM 3181 C C . PRO A 1 378 ? -20.463 3.800 17.237 1.00 92.75 378 PRO A C 1
ATOM 3183 O O . PRO A 1 378 ? -21.043 3.140 18.091 1.00 92.75 378 PRO A O 1
ATOM 3186 N N . SER A 1 379 ? -20.590 5.131 17.172 1.00 92.25 379 SER A N 1
ATOM 3187 C CA . SER A 1 379 ? -21.451 5.918 18.068 1.00 92.25 379 SER A CA 1
ATOM 3188 C C . SER A 1 379 ? -22.946 5.612 17.938 1.00 92.25 379 SER A C 1
ATOM 3190 O O . SER A 1 379 ? -23.721 6.018 18.795 1.00 92.25 379 SER A O 1
ATOM 3192 N N . ASP A 1 380 ? -23.365 4.947 16.862 1.00 94.12 380 ASP A N 1
ATOM 3193 C CA . ASP A 1 380 ? -24.772 4.689 16.557 1.00 94.12 380 ASP A CA 1
ATOM 3194 C C . ASP A 1 380 ? -25.238 3.310 17.063 1.00 94.12 380 ASP A C 1
ATOM 3196 O O . ASP A 1 380 ? -26.410 2.964 16.932 1.00 94.12 380 ASP A O 1
ATOM 3200 N N . PHE A 1 381 ? -24.345 2.518 17.669 1.00 94.69 381 PHE A N 1
ATOM 3201 C CA . PHE A 1 381 ? -24.645 1.163 18.148 1.00 94.69 381 PHE A CA 1
ATOM 3202 C C . PHE A 1 381 ? -25.724 1.141 19.235 1.00 94.69 381 PHE A C 1
ATOM 3204 O O . PHE A 1 381 ? -26.617 0.293 19.194 1.00 94.69 381 PHE A O 1
ATOM 3211 N N . ASP A 1 382 ? -25.698 2.096 20.165 1.00 93.25 382 ASP A N 1
ATOM 3212 C CA . ASP A 1 382 ? -26.721 2.193 21.211 1.00 93.25 382 ASP A CA 1
ATOM 3213 C C . ASP A 1 382 ? -28.109 2.436 20.603 1.00 93.25 382 ASP A C 1
ATOM 3215 O O . ASP A 1 382 ? -29.069 1.754 20.958 1.00 93.25 382 ASP A O 1
ATOM 3219 N N . LEU A 1 383 ? -28.204 3.304 19.590 1.00 94.25 383 LEU A N 1
ATOM 3220 C CA . LEU A 1 383 ? -29.455 3.566 18.875 1.00 94.25 383 LEU A CA 1
ATOM 3221 C C . LEU A 1 383 ? -29.969 2.321 18.129 1.00 94.25 383 LEU A C 1
ATOM 3223 O O . LEU A 1 383 ? -31.172 2.057 18.115 1.00 94.25 383 LEU A O 1
ATOM 3227 N N . ILE A 1 384 ? -29.074 1.527 17.531 1.00 94.19 384 ILE A N 1
ATOM 3228 C CA . ILE A 1 384 ? -29.433 0.254 16.881 1.00 94.19 384 ILE A CA 1
ATOM 3229 C C . ILE A 1 384 ? -30.036 -0.715 17.906 1.00 94.19 384 ILE A C 1
ATOM 3231 O O . ILE A 1 384 ? -31.068 -1.342 17.639 1.00 94.19 384 ILE A O 1
ATOM 3235 N N . LYS A 1 385 ? -29.429 -0.791 19.097 1.00 93.25 385 LYS A N 1
ATOM 3236 C CA . LYS A 1 385 ? -29.906 -1.619 20.209 1.00 93.25 385 LYS A CA 1
ATOM 3237 C C . LYS A 1 385 ? -31.273 -1.164 20.713 1.00 93.25 385 LYS A C 1
ATOM 3239 O O . LYS A 1 385 ? -32.171 -1.988 20.875 1.00 93.25 385 LYS A O 1
ATOM 3244 N N . GLU A 1 386 ? -31.449 0.138 20.930 1.00 94.19 386 GLU A N 1
ATOM 3245 C CA . GLU A 1 386 ? -32.711 0.742 21.376 1.00 94.19 386 GLU A CA 1
ATOM 3246 C C . GLU A 1 386 ? -33.854 0.468 20.395 1.00 94.19 386 GLU A C 1
ATOM 3248 O O . GLU A 1 386 ? -34.973 0.148 20.804 1.00 94.19 386 GLU A O 1
ATOM 3253 N N . ARG A 1 387 ? -33.558 0.522 19.091 1.00 94.12 387 ARG A N 1
ATOM 3254 C CA . ARG A 1 387 ? -34.514 0.231 18.014 1.00 94.12 387 ARG A CA 1
ATOM 3255 C C . ARG A 1 387 ? -34.796 -1.251 17.807 1.00 94.12 387 ARG A C 1
ATOM 3257 O O . ARG A 1 387 ? -35.678 -1.573 17.013 1.00 94.12 387 ARG A O 1
ATOM 3264 N N . LYS A 1 388 ? -34.089 -2.142 18.512 1.00 94.50 388 LYS A N 1
ATOM 3265 C CA . LYS A 1 388 ? -34.227 -3.602 18.386 1.00 94.50 388 LYS A CA 1
ATOM 3266 C C . LYS A 1 388 ? -34.097 -4.074 16.935 1.00 94.50 388 LYS A C 1
ATOM 3268 O O . LYS A 1 388 ? -34.828 -4.961 16.495 1.00 94.50 388 LYS A O 1
ATOM 3273 N N . ILE A 1 389 ? -33.198 -3.445 16.181 1.00 95.56 389 ILE A N 1
ATOM 3274 C CA . ILE A 1 389 ? -32.877 -3.880 14.822 1.00 95.56 389 ILE A CA 1
ATOM 3275 C C . ILE A 1 389 ? -32.280 -5.287 14.918 1.00 95.56 389 ILE A C 1
ATOM 3277 O O . ILE A 1 389 ? -31.457 -5.539 15.790 1.00 95.56 389 ILE A O 1
ATOM 3281 N N . SER A 1 390 ? -32.727 -6.208 14.063 1.00 96.62 390 SER A N 1
ATOM 3282 C CA . SER A 1 390 ? -32.245 -7.593 14.071 1.00 96.62 390 SER A CA 1
ATOM 3283 C C . SER A 1 390 ? -30.794 -7.687 13.587 1.00 96.62 390 SER A C 1
ATOM 3285 O O . SER A 1 390 ? -30.347 -6.845 12.804 1.00 96.62 390 SER A O 1
ATOM 3287 N N . SER A 1 391 ? -30.068 -8.748 13.954 1.00 96.62 391 SER A N 1
ATOM 3288 C CA . SER A 1 391 ? -28.720 -9.000 13.409 1.00 96.62 391 SER A CA 1
ATOM 3289 C C . SER A 1 391 ? -28.694 -9.057 11.871 1.00 96.62 391 SER A C 1
ATOM 3291 O O . SER A 1 391 ? -27.746 -8.588 11.239 1.00 96.62 391 SER A O 1
ATOM 3293 N N . ILE A 1 392 ? -29.760 -9.570 11.252 1.00 96.75 392 ILE A N 1
ATOM 3294 C CA . ILE A 1 392 ? -29.930 -9.648 9.794 1.00 96.75 392 ILE A CA 1
ATOM 3295 C C . ILE A 1 392 ? -30.048 -8.254 9.168 1.00 96.75 392 ILE A C 1
ATOM 3297 O O . ILE A 1 392 ? -29.438 -7.988 8.128 1.00 96.75 392 ILE A O 1
ATOM 3301 N N . ASP A 1 393 ? -30.841 -7.374 9.777 1.00 94.25 393 ASP A N 1
ATOM 3302 C CA . ASP A 1 393 ? -31.058 -6.013 9.285 1.00 94.25 393 ASP A CA 1
ATOM 3303 C C . ASP A 1 393 ? -29.863 -5.109 9.573 1.00 94.25 393 ASP A C 1
ATOM 3305 O O . ASP A 1 393 ? -29.510 -4.278 8.742 1.00 94.25 393 ASP A O 1
ATOM 3309 N N . ALA A 1 394 ? -29.176 -5.324 10.695 1.00 94.31 394 ALA A N 1
ATOM 3310 C CA . ALA A 1 394 ? -27.943 -4.625 11.029 1.00 94.31 394 ALA A CA 1
ATOM 3311 C C . ALA A 1 394 ? -26.848 -4.843 9.968 1.00 94.31 394 ALA A C 1
ATOM 3313 O O . ALA A 1 394 ? -26.086 -3.929 9.662 1.00 94.31 394 ALA A O 1
ATOM 3314 N N . ALA A 1 395 ? -26.819 -6.022 9.336 1.00 94.31 395 ALA A N 1
ATOM 3315 C CA . ALA A 1 395 ? -25.905 -6.336 8.237 1.00 94.31 395 ALA A CA 1
ATOM 3316 C C . ALA A 1 395 ? -26.171 -5.541 6.944 1.00 94.31 395 ALA A C 1
ATOM 3318 O O . ALA A 1 395 ? -25.349 -5.571 6.028 1.00 94.31 395 ALA A O 1
ATOM 3319 N N . LYS A 1 396 ? -27.309 -4.839 6.854 1.00 92.06 396 LYS A N 1
ATOM 3320 C CA . LYS A 1 396 ? -27.656 -3.962 5.728 1.00 92.06 396 LYS A CA 1
ATOM 3321 C C . LYS A 1 396 ? -27.091 -2.551 5.886 1.00 92.06 396 LYS A C 1
ATOM 3323 O O . LYS A 1 396 ? -27.287 -1.747 4.983 1.00 92.06 396 LYS A O 1
ATOM 3328 N N . PHE A 1 397 ? -26.421 -2.234 6.994 1.00 92.50 397 PHE A N 1
ATOM 3329 C CA . PHE A 1 397 ? -25.759 -0.945 7.166 1.00 92.50 397 PHE A CA 1
ATOM 3330 C C . PHE A 1 397 ? -24.319 -0.973 6.649 1.00 92.50 397 PHE A C 1
ATOM 3332 O O . PHE A 1 397 ? -23.574 -1.930 6.874 1.00 92.50 397 PHE A O 1
ATOM 3339 N N . ALA A 1 398 ? -23.927 0.113 5.987 1.00 92.19 398 ALA A N 1
ATOM 3340 C CA . ALA A 1 398 ? -22.550 0.375 5.584 1.00 92.19 398 ALA A CA 1
ATOM 3341 C C . ALA A 1 398 ? -21.893 1.446 6.472 1.00 92.19 398 ALA A C 1
ATOM 3343 O O . ALA A 1 398 ? -22.535 2.024 7.350 1.00 92.19 398 ALA A O 1
ATOM 3344 N N . ASP A 1 399 ? -20.613 1.733 6.245 1.00 91.56 399 ASP A N 1
ATOM 3345 C CA . ASP A 1 399 ? -20.017 2.993 6.702 1.00 91.56 399 ASP A CA 1
ATOM 3346 C C . ASP A 1 399 ? -20.387 4.162 5.764 1.00 91.56 399 ASP A C 1
ATOM 3348 O O . ASP A 1 399 ? -21.093 3.999 4.762 1.00 91.56 399 ASP A O 1
ATOM 3352 N N . SER A 1 400 ? -19.905 5.366 6.076 1.00 87.31 400 SER A N 1
ATOM 3353 C CA . SER A 1 400 ? -20.125 6.562 5.249 1.00 87.31 400 SER A CA 1
ATOM 3354 C C . SER A 1 400 ? -19.542 6.452 3.834 1.00 87.31 400 SER A C 1
ATOM 3356 O O . SER A 1 400 ? -20.014 7.128 2.922 1.00 87.31 400 SER A O 1
ATOM 3358 N N . GLU A 1 401 ? -18.552 5.581 3.634 1.00 87.19 401 GLU A N 1
ATOM 3359 C CA . GLU A 1 401 ? -17.933 5.283 2.339 1.00 87.19 401 GLU A CA 1
ATOM 3360 C C . GLU A 1 401 ? -18.667 4.158 1.592 1.00 87.19 401 GLU A C 1
ATOM 3362 O O . GLU A 1 401 ? -18.219 3.713 0.536 1.00 87.19 401 GLU A O 1
ATOM 3367 N N . SER A 1 402 ? -19.820 3.707 2.101 1.00 89.94 402 SER A N 1
ATOM 3368 C CA . SER A 1 402 ? -20.610 2.607 1.542 1.00 89.94 402 SER A CA 1
ATOM 3369 C C . SER A 1 402 ? -19.910 1.241 1.565 1.00 89.94 402 SER A C 1
ATOM 3371 O O . SER A 1 402 ? -20.250 0.354 0.778 1.00 89.94 402 SER A O 1
ATOM 3373 N N . SER A 1 403 ? -18.946 1.046 2.462 1.00 91.38 403 SER A N 1
ATOM 3374 C CA . SER A 1 403 ? -18.294 -0.238 2.701 1.00 91.38 403 SER A CA 1
ATOM 3375 C C . SER A 1 403 ? -19.132 -1.123 3.617 1.00 91.38 403 SER A C 1
ATOM 3377 O O . SER A 1 403 ? -19.613 -0.697 4.666 1.00 91.38 403 SER A O 1
ATOM 3379 N N . SER A 1 404 ? -19.288 -2.384 3.225 1.00 92.56 404 SER A N 1
ATOM 3380 C CA . SER A 1 404 ? -19.995 -3.393 4.014 1.00 92.56 404 SER A CA 1
ATOM 3381 C C . SER A 1 404 ? -19.107 -4.009 5.091 1.00 92.56 404 SER A C 1
ATOM 3383 O O . SER A 1 404 ? -17.885 -4.098 4.946 1.00 92.56 404 SER A O 1
ATOM 3385 N N . LEU A 1 405 ? -19.753 -4.505 6.151 1.00 92.94 405 LEU A N 1
ATOM 3386 C CA . LEU A 1 405 ? -19.133 -5.324 7.196 1.00 92.94 405 LEU A CA 1
ATOM 3387 C C . LEU A 1 405 ? -17.915 -4.670 7.878 1.00 92.94 405 LEU A C 1
ATOM 3389 O O . LEU A 1 405 ? -17.059 -5.374 8.402 1.00 92.94 405 LEU A O 1
ATOM 3393 N N . VAL A 1 406 ? -17.823 -3.337 7.887 1.00 92.69 406 VAL A N 1
ATOM 3394 C CA . VAL A 1 406 ? -16.721 -2.583 8.518 1.00 92.69 406 VAL A CA 1
ATOM 3395 C C . VAL A 1 406 ? -16.698 -2.825 10.029 1.00 92.69 406 VAL A C 1
ATOM 3397 O O . VAL A 1 406 ? -15.656 -3.105 10.621 1.00 92.69 406 VAL A O 1
ATOM 3400 N N . PHE A 1 407 ? -17.877 -2.804 10.644 1.00 93.19 407 PHE A N 1
ATOM 3401 C CA . PHE A 1 407 ? -18.066 -2.866 12.087 1.00 93.19 407 PHE A CA 1
ATOM 3402 C C . PHE A 1 407 ? -18.471 -4.270 12.549 1.00 93.19 407 PHE A C 1
ATOM 3404 O O . PHE A 1 407 ? -19.631 -4.519 12.863 1.00 93.19 407 PHE A O 1
ATOM 3411 N N . THR A 1 408 ? -17.537 -5.223 12.595 1.00 94.31 408 THR A N 1
ATOM 3412 C CA . THR A 1 408 ? -17.851 -6.579 13.103 1.00 94.31 408 THR A CA 1
ATOM 3413 C C . THR A 1 408 ? -18.272 -6.578 14.575 1.00 94.31 408 THR A C 1
ATOM 3415 O O . THR A 1 408 ? -18.996 -7.474 15.000 1.00 94.31 408 THR A O 1
ATOM 3418 N N . GLU A 1 409 ? -17.848 -5.564 15.331 1.00 93.56 409 GLU A N 1
ATOM 3419 C CA . GLU A 1 409 ? -18.204 -5.304 16.727 1.00 93.56 409 GLU A CA 1
ATOM 3420 C C . GLU A 1 409 ? -19.713 -5.095 16.910 1.00 93.56 409 GLU A C 1
ATOM 3422 O O . GLU A 1 409 ? -20.256 -5.427 17.959 1.00 93.56 409 GLU A O 1
ATOM 3427 N N . LEU A 1 410 ? -20.411 -4.615 15.872 1.00 95.06 410 LEU A N 1
ATOM 3428 C CA . LEU A 1 410 ? -21.867 -4.465 15.870 1.00 95.06 410 LEU A CA 1
ATOM 3429 C C . LEU A 1 410 ? -22.570 -5.788 16.199 1.00 95.06 410 LEU A C 1
ATOM 3431 O O . LEU A 1 410 ? -23.568 -5.811 16.914 1.00 95.06 410 LEU A O 1
ATOM 3435 N N . PHE A 1 411 ? -22.037 -6.906 15.701 1.00 96.50 411 PHE A N 1
ATOM 3436 C CA . PHE A 1 411 ? -22.636 -8.224 15.907 1.00 96.50 411 PHE A CA 1
ATOM 3437 C C . PHE A 1 411 ? -22.402 -8.776 17.317 1.00 96.50 411 PHE A C 1
ATOM 3439 O O . PHE A 1 411 ? -23.084 -9.709 17.723 1.00 96.50 411 PHE A O 1
ATOM 3446 N N . GLU A 1 412 ? -21.476 -8.197 18.082 1.00 94.56 412 GLU A N 1
ATOM 3447 C CA . GLU A 1 412 ? -21.190 -8.607 19.464 1.00 94.56 412 GLU A CA 1
ATOM 3448 C C . GLU A 1 412 ? -22.262 -8.149 20.452 1.00 94.56 412 GLU A C 1
ATOM 3450 O O . GLU A 1 412 ? -22.293 -8.595 21.594 1.00 94.56 412 GLU A O 1
ATOM 3455 N N . MET A 1 413 ? -23.140 -7.252 20.010 1.00 94.75 413 MET A N 1
ATOM 3456 C CA . MET A 1 413 ? -24.281 -6.772 20.778 1.00 94.75 413 MET A CA 1
ATOM 3457 C C . MET A 1 413 ? -25.429 -7.788 20.845 1.00 94.75 413 MET A C 1
ATOM 3459 O O . MET A 1 413 ? -26.342 -7.606 21.651 1.00 94.75 413 MET A O 1
ATOM 3463 N N . TYR A 1 414 ? -25.406 -8.800 19.972 1.00 96.56 414 TYR A N 1
ATOM 3464 C CA . TYR A 1 414 ? -26.430 -9.833 19.843 1.00 96.56 414 TYR A CA 1
ATOM 3465 C C . TYR A 1 414 ? -25.985 -11.122 20.530 1.00 96.56 414 TYR A C 1
ATOM 3467 O O . TYR A 1 414 ? -24.789 -11.391 20.669 1.00 96.56 414 TYR A O 1
ATOM 3475 N N . GLU A 1 415 ? -26.956 -11.953 20.904 1.00 96.12 415 GLU A N 1
ATOM 3476 C CA . GLU A 1 415 ? -26.668 -13.291 21.416 1.00 96.12 415 GLU A CA 1
ATOM 3477 C C . GLU A 1 415 ? -25.929 -14.120 20.360 1.00 96.12 415 GLU A C 1
ATOM 3479 O O . GLU A 1 415 ? -26.240 -14.081 19.161 1.00 96.12 415 GLU A O 1
ATOM 3484 N N . LYS A 1 416 ? -24.943 -14.903 20.805 1.00 96.62 416 LYS A N 1
ATOM 3485 C CA . LYS A 1 416 ? -24.074 -15.669 19.905 1.00 96.62 416 LYS A CA 1
ATOM 3486 C C . LYS A 1 416 ? -24.881 -16.625 19.026 1.00 96.62 416 LYS A C 1
ATOM 3488 O O . LYS A 1 416 ? -24.576 -16.784 17.841 1.00 96.62 416 LYS A O 1
ATOM 3493 N N . GLU A 1 417 ? -25.908 -17.251 19.590 1.00 97.00 417 GLU A N 1
ATOM 3494 C CA . GLU A 1 417 ? -26.815 -18.169 18.907 1.00 97.00 417 GLU A CA 1
ATOM 3495 C C . GLU A 1 417 ? -27.583 -17.473 17.777 1.00 97.00 417 GLU A C 1
ATOM 3497 O O . GLU A 1 417 ? -27.704 -18.048 16.695 1.00 97.00 417 GLU A O 1
ATOM 3502 N N . GLU A 1 418 ? -28.036 -16.229 17.979 1.00 96.81 418 GLU A N 1
ATOM 3503 C CA . GLU A 1 418 ? -28.751 -15.453 16.957 1.00 96.81 418 GLU A CA 1
ATOM 3504 C C . GLU A 1 418 ? -27.863 -15.236 15.726 1.00 96.81 418 GLU A C 1
ATOM 3506 O O . GLU A 1 418 ? -28.237 -15.590 14.604 1.00 96.81 418 GLU A O 1
ATOM 3511 N N . VAL A 1 419 ? -26.644 -14.732 15.941 1.00 97.94 419 VAL A N 1
ATOM 3512 C CA . VAL A 1 419 ? -25.673 -14.491 14.862 1.00 97.94 419 VAL A CA 1
ATOM 3513 C C . VAL A 1 419 ? -25.280 -15.801 14.178 1.00 97.94 419 VAL A C 1
ATOM 3515 O O . VAL A 1 419 ? -25.120 -15.850 12.958 1.00 97.94 419 VAL A 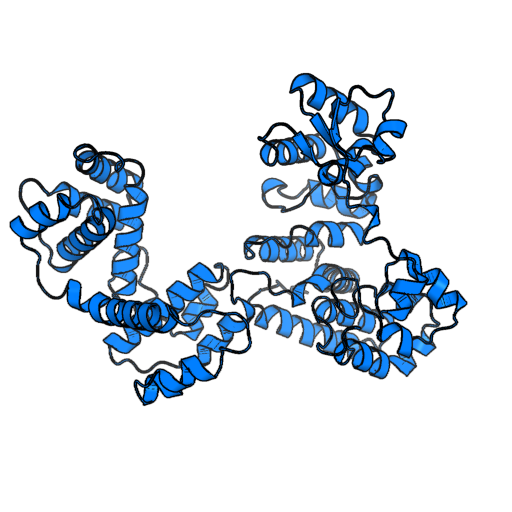O 1
ATOM 3518 N N . THR A 1 420 ? -25.156 -16.887 14.943 1.00 97.75 420 THR A N 1
ATOM 3519 C CA . THR A 1 420 ? -24.794 -18.212 14.421 1.00 97.75 420 THR A CA 1
ATOM 3520 C C . THR A 1 420 ? -25.876 -18.773 13.499 1.00 97.75 420 THR A C 1
ATOM 3522 O O . THR A 1 420 ? -25.553 -19.267 12.413 1.00 97.75 420 THR A O 1
ATOM 3525 N N . VAL A 1 421 ? -27.148 -18.694 13.904 1.00 97.81 421 VAL A N 1
ATOM 3526 C CA . VAL A 1 421 ? -28.298 -19.167 13.114 1.00 97.81 421 VAL A CA 1
ATOM 3527 C C . VAL A 1 421 ? -28.466 -18.324 11.848 1.00 97.81 421 VAL A C 1
ATOM 3529 O O . VAL A 1 421 ? -28.620 -18.878 10.758 1.00 97.81 421 VAL A O 1
ATOM 3532 N N . ASN A 1 422 ? -28.329 -17.002 11.967 1.00 98.06 422 ASN A N 1
ATOM 3533 C CA . ASN A 1 422 ? -28.559 -16.055 10.874 1.00 98.06 422 ASN A CA 1
ATOM 3534 C C . ASN A 1 422 ? -27.322 -15.779 10.007 1.00 98.06 422 ASN A C 1
ATOM 3536 O O . ASN A 1 422 ? -27.384 -14.981 9.071 1.00 98.06 422 ASN A O 1
ATOM 3540 N N . PHE A 1 423 ? -26.192 -16.441 10.271 1.00 97.75 423 PHE A N 1
ATOM 3541 C CA . PHE A 1 423 ? -24.890 -16.100 9.691 1.00 97.75 423 PHE A CA 1
ATOM 3542 C C . PHE A 1 423 ? -24.896 -15.981 8.161 1.00 97.75 423 PHE A C 1
ATOM 3544 O O . PHE A 1 423 ? -24.322 -15.054 7.595 1.00 97.75 423 PHE A O 1
ATOM 3551 N N . LYS A 1 424 ? -25.568 -16.908 7.468 1.00 96.38 424 LYS A N 1
ATOM 3552 C CA . LYS A 1 424 ? -25.659 -16.884 5.998 1.00 96.38 424 LYS A CA 1
ATOM 3553 C C . LYS A 1 424 ? -26.420 -15.665 5.486 1.00 96.38 424 LYS A C 1
ATOM 3555 O O . LYS A 1 424 ? -26.026 -15.093 4.476 1.00 96.38 424 LYS A O 1
ATOM 3560 N N . GLU A 1 425 ? -27.495 -15.284 6.167 1.00 97.44 425 GLU A N 1
ATOM 3561 C CA . GLU A 1 425 ? -28.329 -14.149 5.778 1.00 97.44 425 GLU A CA 1
ATOM 3562 C C . GLU A 1 425 ? -27.633 -12.819 6.080 1.00 97.44 425 GLU A C 1
ATOM 3564 O O . GLU A 1 425 ? -27.666 -11.907 5.258 1.00 97.44 425 GLU A O 1
ATOM 3569 N N . ILE A 1 426 ? -26.893 -12.754 7.192 1.00 97.38 426 ILE A N 1
ATOM 3570 C CA . ILE A 1 426 ? -25.982 -11.649 7.512 1.00 97.38 426 ILE A CA 1
ATOM 3571 C C . ILE A 1 426 ? -24.964 -11.451 6.380 1.00 97.38 426 ILE A C 1
ATOM 3573 O O . ILE A 1 426 ? -24.830 -10.346 5.856 1.00 97.38 426 ILE A O 1
ATOM 3577 N N . LEU A 1 427 ? -24.282 -12.520 5.950 1.00 95.19 427 LEU A N 1
ATOM 3578 C CA . LEU A 1 427 ? -23.316 -12.434 4.849 1.00 95.19 427 LEU A CA 1
ATOM 3579 C C . LEU A 1 427 ? -23.972 -12.051 3.522 1.00 95.19 427 LEU A C 1
ATOM 3581 O O . LEU A 1 427 ? -23.414 -11.252 2.774 1.00 95.19 427 LEU A O 1
ATOM 3585 N N . TYR A 1 428 ? -25.147 -12.609 3.230 1.00 94.62 428 TYR A N 1
ATOM 3586 C CA . TYR A 1 428 ? -25.905 -12.261 2.036 1.00 94.62 428 TYR A CA 1
ATOM 3587 C C . TYR A 1 428 ? -26.209 -10.760 2.010 1.00 94.62 428 TYR A C 1
ATOM 3589 O O . TYR A 1 428 ? -25.819 -10.087 1.059 1.00 94.62 428 TYR A O 1
ATOM 3597 N N . ASN A 1 429 ? -26.798 -10.218 3.080 1.00 93.62 429 ASN A N 1
ATOM 3598 C CA . ASN A 1 429 ? -27.143 -8.799 3.182 1.00 93.62 429 ASN A CA 1
ATOM 3599 C C . ASN A 1 429 ? -25.919 -7.879 3.123 1.00 93.62 429 ASN A C 1
ATOM 3601 O O . ASN A 1 429 ? -25.984 -6.841 2.467 1.00 93.62 429 ASN A O 1
ATOM 3605 N N . ALA A 1 430 ? -24.796 -8.276 3.725 1.00 92.69 430 ALA A N 1
ATOM 3606 C CA . ALA A 1 430 ? -23.555 -7.513 3.637 1.00 92.69 430 ALA A CA 1
ATOM 3607 C C . ALA A 1 430 ? -23.012 -7.443 2.196 1.00 92.69 430 ALA A C 1
ATOM 3609 O O . ALA A 1 430 ? -22.495 -6.409 1.783 1.00 92.69 430 ALA A O 1
ATOM 3610 N N . VAL A 1 431 ? -23.144 -8.518 1.408 1.00 90.88 431 VAL A N 1
ATOM 3611 C CA . VAL A 1 431 ? -22.622 -8.581 0.030 1.00 90.88 431 VAL A CA 1
ATOM 3612 C C . VAL A 1 431 ? -23.557 -7.918 -0.983 1.00 90.88 431 VAL A C 1
ATOM 3614 O O . VAL A 1 431 ? -23.093 -7.241 -1.899 1.00 90.88 431 VAL A O 1
ATOM 3617 N N . ILE A 1 432 ? -24.868 -8.130 -0.851 1.00 89.31 432 ILE A N 1
ATOM 3618 C CA . ILE A 1 432 ? -25.871 -7.649 -1.816 1.00 89.31 432 ILE A CA 1
ATOM 3619 C C . ILE A 1 432 ? -26.496 -6.306 -1.430 1.00 89.31 432 ILE A C 1
ATOM 3621 O O . ILE A 1 432 ? -27.317 -5.774 -2.184 1.00 89.31 432 ILE A O 1
ATOM 3625 N N . GLY A 1 433 ? -26.130 -5.771 -0.265 1.00 84.69 433 GLY A N 1
ATOM 3626 C CA . GLY A 1 433 ? -26.607 -4.488 0.221 1.00 84.69 433 GLY A CA 1
ATOM 3627 C C . GLY A 1 433 ? -26.321 -3.358 -0.766 1.00 84.69 433 GLY A C 1
ATOM 3628 O O . GLY A 1 433 ? -25.366 -3.396 -1.551 1.00 84.69 433 GLY A O 1
ATOM 3629 N N . LYS A 1 434 ? -27.207 -2.364 -0.764 1.00 82.44 434 LYS A N 1
ATOM 3630 C CA . LYS A 1 434 ? -27.163 -1.227 -1.681 1.00 82.44 434 LYS A CA 1
ATOM 3631 C C . LYS A 1 434 ? -26.963 0.056 -0.907 1.00 82.44 434 LYS A C 1
ATOM 3633 O O . LYS A 1 434 ? -27.527 0.231 0.170 1.00 82.44 434 LYS A O 1
ATOM 3638 N N . THR A 1 435 ? -26.211 0.973 -1.503 1.00 79.81 435 THR A N 1
ATOM 3639 C CA . THR A 1 435 ? -26.092 2.332 -0.978 1.00 79.81 435 THR A CA 1
ATOM 3640 C C . THR A 1 435 ? -27.464 2.996 -0.949 1.00 79.81 435 THR A C 1
ATOM 3642 O O . THR A 1 435 ? -28.356 2.647 -1.724 1.00 79.81 435 THR A O 1
ATOM 3645 N N . TRP A 1 436 ? -27.648 3.991 -0.086 1.00 71.88 436 TRP A N 1
ATOM 3646 C CA . TRP A 1 436 ? -28.918 4.719 0.008 1.00 71.88 436 TRP A CA 1
ATOM 3647 C C . TRP A 1 436 ? -29.328 5.433 -1.276 1.00 71.88 436 TRP A C 1
ATOM 3649 O O . TRP A 1 436 ? -30.503 5.725 -1.472 1.00 71.88 436 TRP A O 1
ATOM 3659 N N . ARG A 1 437 ? -28.367 5.690 -2.170 1.00 66.62 437 ARG A N 1
ATOM 3660 C CA . ARG A 1 437 ? -28.634 6.218 -3.510 1.00 66.62 437 ARG A CA 1
ATOM 3661 C C . ARG A 1 437 ? -29.181 5.154 -4.467 1.00 66.62 437 ARG A C 1
ATOM 3663 O O . ARG A 1 437 ? -29.533 5.488 -5.586 1.00 66.62 437 ARG A O 1
ATOM 3670 N N . GLY A 1 438 ? -29.258 3.884 -4.058 1.00 61.69 438 GLY A N 1
ATOM 3671 C CA . GLY A 1 438 ? -29.911 2.774 -4.766 1.00 61.69 438 GLY A CA 1
ATOM 3672 C C . GLY A 1 438 ? -29.200 2.267 -6.027 1.00 61.69 438 GLY A C 1
ATOM 3673 O O . GLY A 1 438 ? -29.488 1.159 -6.486 1.00 61.69 438 GLY A O 1
ATOM 3674 N N . GLU A 1 439 ? -28.264 3.045 -6.567 1.00 67.62 439 GLU A N 1
ATOM 3675 C CA . GLU A 1 439 ? -27.587 2.793 -7.844 1.00 67.62 439 GLU A CA 1
ATOM 3676 C C . GLU A 1 439 ? -26.383 1.845 -7.734 1.00 67.62 439 GLU A C 1
ATOM 3678 O O . GLU A 1 439 ? -26.007 1.223 -8.726 1.00 67.62 439 GLU A O 1
ATOM 3683 N N . TYR A 1 440 ? -25.805 1.681 -6.539 1.00 75.44 440 TYR A N 1
ATOM 3684 C CA . TYR A 1 440 ? -24.564 0.925 -6.339 1.00 75.44 440 TYR A CA 1
ATOM 3685 C C . TYR A 1 440 ? -24.689 -0.096 -5.204 1.00 75.44 440 TYR A C 1
ATOM 3687 O O . TYR A 1 440 ? -25.321 0.169 -4.179 1.00 75.44 440 TYR A O 1
ATOM 3695 N N . SER A 1 441 ? -24.063 -1.260 -5.385 1.00 85.88 441 SER A N 1
ATOM 3696 C CA . SER A 1 441 ? -23.818 -2.220 -4.303 1.00 85.88 441 SER A CA 1
ATOM 3697 C C . SER A 1 441 ? -22.755 -1.697 -3.337 1.00 85.88 441 SER A C 1
ATOM 3699 O O . SER A 1 441 ? -21.947 -0.840 -3.702 1.00 85.88 441 SER A O 1
ATOM 3701 N N . PHE A 1 442 ? -22.741 -2.228 -2.116 1.00 89.12 442 PHE A N 1
ATOM 3702 C CA . PHE A 1 442 ? -21.696 -1.924 -1.146 1.00 89.12 442 PHE A CA 1
ATOM 3703 C C . PHE A 1 442 ? -20.294 -2.276 -1.642 1.00 89.12 442 PHE A C 1
ATOM 3705 O O . PHE A 1 442 ? -20.080 -3.223 -2.403 1.00 89.12 442 PHE A O 1
ATOM 3712 N N . LEU A 1 443 ? -19.317 -1.518 -1.150 1.00 89.62 443 LEU A N 1
ATOM 3713 C CA . LEU A 1 443 ? -17.905 -1.821 -1.317 1.00 89.62 443 LEU A CA 1
ATOM 3714 C C . LEU A 1 443 ? -17.535 -2.979 -0.379 1.00 89.62 443 LEU A C 1
ATOM 3716 O O . LEU A 1 443 ? -17.854 -2.975 0.811 1.00 89.62 443 LEU A O 1
ATOM 3720 N N . LEU A 1 444 ? -16.847 -3.993 -0.906 1.00 90.31 444 LEU A N 1
ATOM 3721 C CA . LEU A 1 444 ? -16.490 -5.214 -0.163 1.00 90.31 444 LEU A CA 1
ATOM 3722 C C . LEU A 1 444 ? -15.066 -5.163 0.412 1.00 90.31 444 LEU A C 1
ATOM 3724 O O . LEU A 1 444 ? -14.361 -6.167 0.500 1.00 90.31 444 LEU A O 1
ATOM 3728 N N . TYR A 1 445 ? -14.612 -3.961 0.754 1.00 89.00 445 TYR A N 1
ATOM 3729 C CA . TYR A 1 445 ? -13.222 -3.673 1.101 1.00 89.00 445 TYR A CA 1
ATOM 3730 C C . TYR A 1 445 ? -12.749 -4.370 2.384 1.00 89.00 445 TYR A C 1
ATOM 3732 O O . TYR A 1 445 ? -11.625 -4.862 2.458 1.00 89.00 445 TYR A O 1
ATOM 3740 N N . TYR A 1 446 ? -13.622 -4.479 3.382 1.00 91.38 446 TYR A N 1
ATOM 3741 C CA . TYR A 1 446 ? -13.302 -5.111 4.665 1.00 91.38 446 TYR A CA 1
ATOM 3742 C C . TYR A 1 446 ? -13.694 -6.592 4.722 1.00 91.38 446 TYR A C 1
ATOM 3744 O O . TYR A 1 446 ? -13.220 -7.349 5.572 1.00 91.38 446 TYR A O 1
ATOM 3752 N N . THR A 1 447 ? -14.545 -7.021 3.790 1.00 90.31 447 THR A N 1
ATOM 3753 C CA . THR A 1 447 ? -15.287 -8.279 3.842 1.00 90.31 447 THR A CA 1
ATOM 3754 C C . THR A 1 447 ? -14.377 -9.504 3.938 1.00 90.31 447 THR A C 1
ATOM 3756 O O . THR A 1 447 ? -14.629 -10.375 4.764 1.00 90.31 447 THR A O 1
ATOM 3759 N N . SER A 1 448 ? -13.297 -9.576 3.153 1.00 87.81 448 SER A N 1
ATOM 3760 C CA . SER A 1 448 ? -12.417 -10.758 3.088 1.00 87.81 448 SER A CA 1
ATOM 3761 C C . SER A 1 448 ? -11.838 -11.144 4.460 1.00 87.81 448 SER A C 1
ATOM 3763 O O . SER A 1 448 ? -11.900 -12.305 4.868 1.00 87.81 448 SER A O 1
ATOM 3765 N N . GLY A 1 449 ? -11.314 -10.161 5.194 1.00 92.44 449 GLY A N 1
ATOM 3766 C CA . GLY A 1 449 ? -10.692 -10.365 6.493 1.00 92.44 449 GLY A CA 1
ATOM 3767 C C . GLY A 1 449 ? -11.687 -10.391 7.648 1.00 92.44 449 GLY A C 1
ATOM 3768 O O . GLY A 1 449 ? -11.532 -11.175 8.584 1.00 92.44 449 GLY A O 1
ATOM 3769 N N . HIS A 1 450 ? -12.748 -9.591 7.564 1.00 95.62 450 HIS A N 1
ATOM 3770 C CA . HIS A 1 450 ? -13.778 -9.541 8.600 1.00 95.62 450 HIS A CA 1
ATOM 3771 C C . HIS A 1 450 ? -14.652 -10.800 8.608 1.00 95.62 450 HIS A C 1
ATOM 3773 O O . HIS A 1 450 ? -15.022 -11.268 9.681 1.00 95.62 450 HIS A O 1
ATOM 3779 N N . ILE A 1 451 ? -14.904 -11.421 7.449 1.00 95.50 451 ILE A N 1
ATOM 3780 C CA . ILE A 1 451 ? -15.556 -12.736 7.391 1.00 95.50 451 ILE A CA 1
ATOM 3781 C C . ILE A 1 451 ? -14.713 -13.791 8.109 1.00 95.50 451 ILE A C 1
ATOM 3783 O O . ILE A 1 451 ? -15.277 -14.594 8.847 1.00 95.50 451 ILE A O 1
ATOM 3787 N N . LEU A 1 452 ? -13.385 -13.797 7.940 1.00 96.50 452 LEU A N 1
ATOM 3788 C CA . LEU A 1 452 ? -12.525 -14.757 8.640 1.00 96.50 452 LEU A CA 1
ATOM 3789 C C . LEU A 1 452 ? -12.660 -14.619 10.163 1.00 96.50 452 LEU A C 1
ATOM 3791 O O . LEU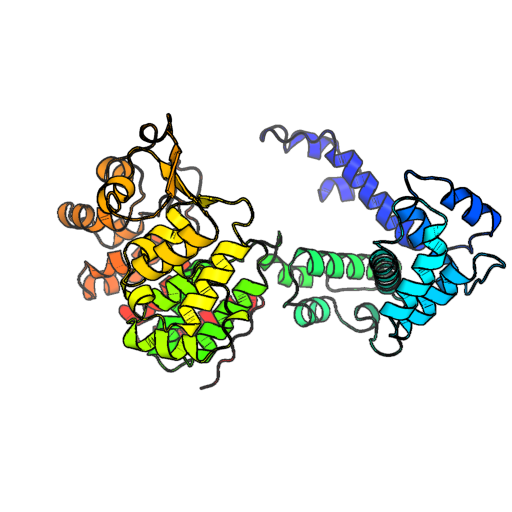 A 1 452 ? -12.851 -15.622 10.848 1.00 96.50 452 LEU A O 1
ATOM 3795 N N . TYR A 1 453 ? -12.625 -13.382 10.663 1.00 96.44 453 TYR A N 1
ATOM 3796 C CA . TYR A 1 453 ? -12.871 -13.068 12.072 1.00 96.44 453 TYR A CA 1
ATOM 3797 C C . TYR A 1 453 ? -14.258 -13.542 12.538 1.00 96.44 453 TYR A C 1
ATOM 3799 O O . TYR A 1 453 ? -14.388 -14.219 13.555 1.00 96.44 453 TYR A O 1
ATOM 3807 N N . MET A 1 454 ? -15.311 -13.242 11.775 1.00 97.06 454 MET A N 1
ATOM 3808 C CA . MET A 1 454 ? -16.674 -13.638 12.136 1.00 97.06 454 MET A CA 1
ATOM 3809 C C . MET A 1 454 ? -16.880 -15.159 12.111 1.00 97.06 454 MET A C 1
ATOM 3811 O O . MET A 1 454 ? -17.608 -15.685 12.951 1.00 97.06 454 MET A O 1
ATOM 3815 N N . ILE A 1 455 ? -16.247 -15.880 11.181 1.00 97.56 455 ILE A N 1
ATOM 3816 C CA . ILE A 1 455 ? -16.290 -17.348 11.148 1.00 97.56 455 ILE A CA 1
ATOM 3817 C C . ILE A 1 455 ? -15.619 -17.920 12.398 1.00 97.56 455 ILE A C 1
ATOM 3819 O O . ILE A 1 455 ? -16.181 -18.814 13.020 1.00 97.56 455 ILE A O 1
ATOM 3823 N N . GLU A 1 456 ? -14.465 -17.394 12.805 1.00 97.00 456 GLU A N 1
ATOM 3824 C CA . GLU A 1 456 ? -13.800 -17.837 14.035 1.00 97.00 456 GLU A CA 1
ATOM 3825 C C . GLU A 1 456 ? -14.692 -17.662 15.272 1.00 97.00 456 GLU A C 1
ATOM 3827 O O . GLU A 1 456 ? -14.830 -18.579 16.082 1.00 97.00 456 GLU A O 1
ATOM 3832 N N . LYS A 1 457 ? -15.384 -16.522 15.361 1.00 96.25 457 LYS A N 1
ATOM 3833 C CA . LYS A 1 457 ? -16.212 -16.176 16.518 1.00 96.25 457 LYS A CA 1
ATOM 3834 C C . LYS A 1 457 ? -17.538 -16.938 16.583 1.00 96.25 457 LYS A C 1
ATOM 3836 O O . LYS A 1 457 ? -17.945 -17.364 17.669 1.00 96.25 457 LYS A O 1
ATOM 3841 N N . TYR A 1 458 ? -18.225 -17.097 15.449 1.00 97.75 458 TYR A N 1
ATOM 3842 C CA . TYR A 1 458 ? -19.625 -17.552 15.393 1.00 97.75 458 TYR A CA 1
ATOM 3843 C C . TYR A 1 458 ? -19.829 -18.916 14.723 1.00 97.75 458 TYR A C 1
ATOM 3845 O O . TYR A 1 458 ? -20.946 -19.427 14.721 1.00 97.75 458 TYR A O 1
ATOM 3853 N N . ARG A 1 459 ? -18.800 -19.517 14.119 1.00 97.25 459 ARG A N 1
ATOM 3854 C CA . ARG A 1 459 ? -18.927 -20.776 13.369 1.00 97.25 459 ARG A CA 1
ATOM 3855 C C . ARG A 1 459 ? -18.076 -21.886 13.977 1.00 97.25 459 ARG A C 1
ATOM 3857 O O . ARG A 1 459 ? -17.432 -21.725 15.009 1.00 97.25 459 ARG A O 1
ATOM 3864 N N . THR A 1 460 ? -18.150 -23.066 13.369 1.00 96.31 460 THR A N 1
ATOM 3865 C CA . THR A 1 460 ? -17.414 -24.245 13.839 1.00 96.31 460 THR A CA 1
ATOM 3866 C C . THR A 1 460 ? -15.924 -24.156 13.501 1.00 96.31 460 THR A C 1
ATOM 3868 O O . THR A 1 460 ? -15.527 -23.502 12.533 1.00 96.31 460 THR A O 1
ATOM 3871 N N . LYS A 1 461 ? -15.092 -24.885 14.254 1.00 95.75 461 LYS A N 1
ATOM 3872 C CA . LYS A 1 461 ? -13.651 -25.003 13.981 1.00 95.75 461 LYS A CA 1
ATOM 3873 C C . LYS A 1 461 ? -13.366 -25.487 12.550 1.00 95.75 461 LYS A C 1
ATOM 3875 O O . LYS A 1 461 ? -12.515 -24.921 11.873 1.00 95.75 461 LYS A O 1
ATOM 3880 N N . ASP A 1 462 ? -14.124 -26.467 12.061 1.00 97.25 462 ASP A N 1
ATOM 3881 C CA . ASP A 1 462 ? -13.985 -26.996 10.697 1.00 97.25 462 ASP A CA 1
ATOM 3882 C C . ASP A 1 462 ? -14.282 -25.939 9.622 1.00 97.25 462 ASP A C 1
ATOM 3884 O O . ASP A 1 462 ? -13.638 -25.898 8.570 1.00 97.25 462 ASP A O 1
ATOM 3888 N N . GLU A 1 463 ? -15.277 -25.077 9.857 1.00 97.31 463 GLU A N 1
ATOM 3889 C CA . GLU A 1 463 ? -15.578 -23.948 8.974 1.00 97.31 463 GLU A CA 1
ATOM 3890 C C . GLU A 1 463 ? -14.466 -22.896 9.020 1.00 97.31 463 GLU A C 1
ATOM 3892 O O . GLU A 1 463 ? -14.081 -22.383 7.968 1.00 97.31 463 GLU A O 1
ATOM 3897 N N . PHE A 1 464 ? -13.896 -22.627 10.198 1.00 97.62 464 PHE A N 1
ATOM 3898 C CA . PHE A 1 464 ? -12.755 -21.726 10.348 1.00 97.62 464 PHE A CA 1
ATOM 3899 C C . PHE A 1 464 ? -11.512 -22.229 9.601 1.00 97.62 464 PHE A C 1
ATOM 3901 O O . PHE A 1 464 ? -10.926 -21.482 8.820 1.00 97.62 464 PHE A O 1
ATOM 3908 N N . GLU A 1 465 ? -11.146 -23.505 9.728 1.00 96.06 465 GLU A N 1
ATOM 3909 C CA . GLU A 1 465 ? -10.006 -24.080 8.998 1.00 96.06 465 GLU A CA 1
ATOM 3910 C C . GLU A 1 465 ? -10.186 -23.996 7.471 1.00 96.06 465 GLU A C 1
ATOM 3912 O O . GLU A 1 465 ? -9.234 -23.728 6.726 1.00 96.06 465 GLU A O 1
ATOM 3917 N N . LYS A 1 466 ? -11.419 -24.176 6.979 1.00 96.56 466 LYS A N 1
ATOM 3918 C CA . LYS A 1 466 ? -11.758 -23.961 5.562 1.00 96.56 466 LYS A CA 1
ATOM 3919 C C . LYS A 1 466 ? -11.654 -22.485 5.178 1.00 96.56 466 LYS A C 1
ATOM 3921 O O . LYS A 1 466 ? -11.104 -22.178 4.121 1.00 96.56 466 LYS A O 1
ATOM 3926 N N . ALA A 1 467 ? -12.130 -21.578 6.028 1.00 96.19 467 ALA A N 1
ATOM 3927 C CA . ALA A 1 467 ? -12.034 -20.140 5.804 1.00 96.19 467 ALA A CA 1
ATOM 3928 C C . ALA A 1 467 ? -10.577 -19.664 5.750 1.00 96.19 467 ALA A C 1
ATOM 3930 O O . ALA A 1 467 ? -10.232 -18.888 4.864 1.00 96.19 467 ALA A O 1
ATOM 3931 N N . VAL A 1 468 ? -9.699 -20.200 6.603 1.00 95.50 468 VAL A N 1
ATOM 3932 C CA . VAL A 1 468 ? -8.253 -19.941 6.554 1.00 95.50 468 VAL A CA 1
ATOM 3933 C C . VAL A 1 468 ? -7.675 -20.355 5.198 1.00 95.50 468 VAL A C 1
ATOM 3935 O O . VAL A 1 468 ? -6.940 -19.581 4.590 1.00 95.50 468 VAL A O 1
ATOM 3938 N N . LYS A 1 469 ? -8.023 -21.539 4.671 1.00 93.69 469 LYS A N 1
ATOM 3939 C CA . LYS A 1 469 ? -7.573 -21.977 3.332 1.00 93.69 469 LYS A CA 1
ATOM 3940 C C . LYS A 1 469 ? -8.067 -21.042 2.223 1.00 93.69 469 LYS A C 1
ATOM 3942 O O . LYS A 1 469 ? -7.302 -20.711 1.318 1.00 93.69 469 LYS A O 1
ATOM 3947 N N . SER A 1 470 ? -9.315 -20.585 2.303 1.00 93.44 470 SER A N 1
ATOM 3948 C CA . SER A 1 470 ? -9.864 -19.603 1.361 1.00 93.44 470 SER A CA 1
ATOM 3949 C C . SER A 1 470 ? -9.152 -18.253 1.459 1.00 93.44 470 SER A C 1
ATOM 3951 O O . SER A 1 470 ? -8.796 -17.678 0.432 1.00 93.44 470 SER A O 1
ATOM 3953 N N . PHE A 1 471 ? -8.870 -17.777 2.673 1.00 92.81 471 PHE A N 1
ATOM 3954 C CA . PHE A 1 471 ? -8.144 -16.531 2.910 1.00 92.81 471 PHE A CA 1
ATOM 3955 C C . PHE A 1 471 ? -6.701 -16.602 2.391 1.00 92.81 471 PHE A C 1
ATOM 3957 O O . PHE A 1 471 ? -6.240 -15.676 1.730 1.00 92.81 471 PHE A O 1
ATOM 3964 N N . LYS A 1 472 ? -6.012 -17.739 2.583 1.00 91.06 472 LYS A N 1
ATOM 3965 C CA . LYS A 1 472 ? -4.693 -18.014 1.980 1.00 91.06 472 LYS A CA 1
ATOM 3966 C C . LYS A 1 472 ? -4.717 -17.821 0.466 1.00 91.06 472 LYS A C 1
ATOM 3968 O O . LYS A 1 472 ? -3.873 -17.115 -0.078 1.00 91.06 472 LYS A O 1
ATOM 3973 N N . LYS A 1 473 ? -5.706 -18.421 -0.203 1.00 89.06 473 LYS A N 1
ATOM 3974 C CA . LYS A 1 473 ? -5.871 -18.308 -1.655 1.00 89.06 473 LYS A CA 1
ATOM 3975 C C . LYS A 1 473 ? -6.181 -16.874 -2.084 1.00 89.06 473 LYS A C 1
ATOM 3977 O O . LYS A 1 473 ? -5.640 -16.414 -3.079 1.00 89.06 473 LYS A O 1
ATOM 3982 N N . PHE A 1 474 ? -7.020 -16.167 -1.332 1.00 88.75 474 PHE A N 1
ATOM 3983 C CA . PHE A 1 474 ? -7.321 -14.757 -1.572 1.00 88.75 474 PHE A CA 1
ATOM 3984 C C . PHE A 1 474 ? -6.052 -13.888 -1.532 1.00 88.75 474 PHE A C 1
ATOM 3986 O O . PHE A 1 474 ? -5.772 -13.188 -2.498 1.00 88.75 474 PHE A O 1
ATOM 3993 N N . ILE A 1 475 ? -5.223 -14.021 -0.494 1.00 87.06 475 ILE A N 1
ATOM 3994 C CA . ILE A 1 475 ? -3.956 -13.283 -0.377 1.00 87.06 475 ILE A CA 1
ATOM 3995 C C . ILE A 1 475 ? -2.997 -13.589 -1.545 1.00 87.06 475 ILE A C 1
ATOM 3997 O O . ILE A 1 475 ? -2.364 -12.682 -2.088 1.00 87.06 475 ILE A O 1
ATOM 4001 N N . GLN A 1 476 ? -2.932 -14.851 -1.983 1.00 85.25 476 GLN A N 1
ATOM 4002 C CA . GLN A 1 476 ? -2.140 -15.250 -3.152 1.00 85.25 476 GLN A CA 1
ATOM 4003 C C . GLN A 1 476 ? -2.653 -14.617 -4.455 1.00 85.25 476 GLN A C 1
ATOM 4005 O O . GLN A 1 476 ? -1.846 -14.223 -5.296 1.00 85.25 476 GLN A O 1
ATOM 4010 N N . LEU A 1 477 ? -3.974 -14.479 -4.624 1.00 84.44 477 LEU A N 1
ATOM 4011 C CA . LEU A 1 477 ? -4.574 -13.789 -5.776 1.00 84.44 477 LEU A CA 1
ATOM 4012 C C . LEU A 1 477 ? -4.241 -12.290 -5.786 1.00 84.44 477 LEU A C 1
ATOM 4014 O O . LEU A 1 477 ? -4.061 -11.702 -6.852 1.00 84.44 477 LEU A O 1
ATOM 4018 N N . SER A 1 478 ? -4.080 -11.684 -4.611 1.00 81.88 478 SER A N 1
ATOM 4019 C CA . SER A 1 478 ? -3.560 -10.320 -4.447 1.00 81.88 478 SER A CA 1
ATOM 4020 C C . SER A 1 478 ? -2.042 -10.219 -4.669 1.00 81.88 478 SER A C 1
ATOM 4022 O O . SER A 1 478 ? -1.456 -9.151 -4.475 1.00 81.88 478 SER A O 1
ATOM 4024 N N . LEU A 1 479 ? -1.398 -11.315 -5.098 1.00 83.00 479 LEU A N 1
ATOM 4025 C CA . LEU A 1 479 ? 0.034 -11.420 -5.370 1.00 83.00 479 LEU A CA 1
ATOM 4026 C C . LEU A 1 479 ? 0.908 -11.104 -4.146 1.00 83.00 479 LEU A C 1
ATOM 4028 O O . LEU A 1 479 ? 1.999 -10.543 -4.269 1.00 83.00 479 LEU A O 1
ATOM 4032 N N . ILE A 1 480 ? 0.421 -11.478 -2.964 1.00 83.88 480 ILE A N 1
ATOM 4033 C CA . ILE A 1 480 ? 1.127 -11.349 -1.693 1.00 83.88 480 ILE A CA 1
ATOM 4034 C C . ILE A 1 480 ? 1.467 -12.750 -1.186 1.00 83.88 480 ILE A C 1
ATOM 4036 O O . ILE A 1 480 ? 0.610 -13.626 -1.100 1.00 83.88 480 ILE A O 1
ATOM 4040 N N . ASP A 1 481 ? 2.723 -12.945 -0.799 1.00 80.12 481 ASP A N 1
ATOM 4041 C CA . ASP A 1 481 ? 3.128 -14.141 -0.062 1.00 80.12 481 ASP A CA 1
ATOM 4042 C C . ASP A 1 481 ? 3.101 -13.865 1.434 1.00 80.12 481 ASP A C 1
ATOM 4044 O O . ASP A 1 481 ? 3.741 -12.920 1.903 1.00 80.12 481 ASP A O 1
ATOM 4048 N N . ILE A 1 482 ? 2.418 -14.741 2.164 1.00 79.25 482 ILE A N 1
ATOM 4049 C CA . ILE A 1 482 ? 2.520 -14.858 3.616 1.00 79.25 482 ILE A CA 1
ATOM 4050 C C . ILE A 1 482 ? 3.270 -16.148 3.912 1.00 79.25 482 ILE A C 1
ATOM 4052 O O . ILE A 1 482 ? 3.003 -17.192 3.309 1.00 79.25 482 ILE A O 1
ATOM 4056 N N . ASN A 1 483 ? 4.210 -16.065 4.844 1.00 74.69 483 ASN A N 1
ATOM 4057 C CA . ASN A 1 483 ? 4.985 -17.208 5.275 1.00 74.69 483 ASN A CA 1
ATOM 4058 C C . ASN A 1 483 ? 4.180 -18.023 6.290 1.00 74.69 483 ASN A C 1
ATOM 4060 O O . ASN A 1 483 ? 4.197 -17.748 7.482 1.00 74.69 483 ASN A O 1
ATOM 4064 N N . TRP A 1 484 ? 3.395 -18.978 5.807 1.00 70.81 484 TRP A N 1
ATOM 4065 C CA . TRP A 1 484 ? 2.553 -19.811 6.661 1.00 70.81 484 TRP A CA 1
ATOM 4066 C C . TRP A 1 484 ? 3.374 -20.951 7.269 1.00 70.81 484 TRP A C 1
ATOM 4068 O O . TRP A 1 484 ? 3.232 -22.093 6.836 1.00 70.81 484 TRP A O 1
ATOM 4078 N N . TYR A 1 485 ? 4.238 -20.659 8.243 1.00 58.03 485 TYR A N 1
ATOM 4079 C CA . TYR A 1 485 ? 4.928 -21.701 9.003 1.00 58.03 485 TYR A CA 1
ATOM 4080 C C . TYR A 1 485 ? 4.271 -21.918 10.363 1.00 58.03 485 TYR A C 1
ATOM 4082 O O . TYR A 1 485 ? 4.547 -21.208 11.327 1.00 58.03 485 TYR A O 1
ATOM 4090 N N . ARG A 1 486 ? 3.423 -22.949 10.411 1.00 48.94 486 ARG A N 1
ATOM 4091 C CA . ARG A 1 486 ? 3.206 -23.887 11.521 1.00 48.94 486 ARG A CA 1
ATOM 4092 C C . ARG A 1 486 ? 2.270 -24.993 11.057 1.00 48.94 486 ARG A C 1
ATOM 4094 O O . ARG A 1 486 ? 1.166 -24.662 10.567 1.00 48.94 486 ARG A O 1
#

Solvent-accessible surface area (backbone atoms only — not comparable to full-atom values): 27219 Å² total; per-residue (Å²): 106,76,62,31,77,73,63,78,46,62,69,68,62,58,71,72,39,70,84,70,87,54,83,58,85,57,50,61,60,48,51,54,50,49,53,52,47,62,64,39,63,64,58,73,56,72,57,75,77,49,71,70,57,51,63,57,45,67,68,37,78,91,50,31,71,63,43,52,37,53,48,41,47,29,28,60,77,58,75,49,80,49,96,96,50,45,46,56,47,53,16,47,53,39,28,40,74,70,40,47,71,61,11,22,53,44,33,22,69,60,28,70,81,42,90,98,44,46,95,43,29,57,56,49,49,50,52,32,52,49,51,42,40,44,74,64,38,75,67,33,97,85,54,75,44,60,77,77,77,47,54,67,50,53,49,50,64,74,44,43,78,48,38,29,63,64,41,48,48,52,55,48,36,44,51,54,40,30,59,76,69,69,51,91,74,69,70,72,47,58,62,68,52,60,51,33,62,90,28,39,61,53,57,49,53,66,13,39,37,53,27,44,50,48,38,34,78,68,64,46,35,54,72,65,57,45,53,50,45,50,38,54,56,29,72,41,18,77,77,47,54,46,56,50,53,48,58,37,53,69,77,46,56,49,88,68,47,49,72,55,56,70,74,47,69,64,88,70,55,62,61,63,63,34,63,41,58,29,76,48,55,54,65,51,51,73,71,52,46,55,51,44,53,53,52,54,50,66,74,35,70,88,49,50,41,56,41,81,62,40,47,32,37,62,72,21,80,48,28,67,60,52,33,50,53,32,57,74,77,63,42,28,35,34,41,53,69,87,46,64,64,62,66,76,46,63,87,51,74,67,45,72,45,70,43,81,72,92,59,72,73,80,76,70,73,54,64,69,58,33,52,79,46,40,20,55,56,83,88,37,50,63,58,43,58,75,68,62,61,47,72,53,60,56,26,45,36,20,34,92,85,33,29,14,50,72,62,64,70,65,61,70,79,49,60,67,65,59,53,39,75,42,41,68,54,24,52,46,29,27,61,71,22,55,37,70,83,68,82,43,64,34,40,60,28,20,36,66,15,38,50,48,36,48,31,58,75,50,48,52,69,71,57,29,58,51,43,50,55,51,48,54,52,50,42,46,58,62,54,44,86,73,84,78,73,112

Foldseek 3Di:
DVVCVVPVDCVVVCVPCPVPPDDCVCVNVVVVVVVVCLVCLVVLLPDADDPVNLVVQCVPPVCNLVSLLSNLLNCVVVVDADPPCNLSPVLLLCCLAVVLVSSLVSVLVVCVVDPPGSVCSSVSSVSSVVSCLLLVDDSHPVDHNCLPPDALLRLCLVCLLAQLVVSVVVSVSSVSNCVVVVHDHDPVSCLLSVCRPPLAQSLLCLQLLLLLVLCVVVVQDPPVLSQVQQLSSQSRHPVGPLCSNLSNCVVDQLVPPVVVCVVDDVVSHRYLLQLRAQNNVQSDDPVRVVVNVVVQCVVVVVQEHECNSHVRVCVHPNVVVVLVVCVVSVGAYEDEPPDCVCVVCVVTSHHYDYDHDPCVPVPDDDLVRQVVQQEHDPVNLVVCVVVVPALLRVQLHHHPQQAGPPCLVSCVVDDLVRCLVCVVSSLVNRQQHDGSVRPDHGDPSSVLSSVLSSCSRRHDPVSNVVSVVVSCVVCVSSSGDRDRDD

pLDDT: mean 88.21, std 11.14, range [47.62, 98.06]

=== Feature glossary ===
The features interleaved in this record are:

— What the protein is —

Sequence gives the chain of amino acids in standard one-letter code (A=alanine, C=cysteine, …, Y=tyrosine), read N→C. It is the only feature that is directly encoded by the gene; all structural features are derived from the folded form of this sequence.

Database cross-references. InterPro integrates a dozen domain/family signature databases into unified entries with residue-range hits. GO terms attach function/process/location labels with evidence codes. CATH codes position the fold in a four-level structural taxonomy. Organism is the NCBI-taxonomy species name.

— Where its atoms are —

Atomic coordinates in PDBx/mmCIF format — the same representation the Protein Data Bank distributes. Each line of the _atom_site loop places one backbone atom in Cartesian space (units: ångströms, origin: arbitrary).

The six renders are orthographic views along the three Cartesian axes in both directions. Representation (cartoon, sticks, or surface) and color scheme (sequence-rainbow or by-chain) vary across proteins so the training set covers all the common visualization conventions.

— Local backbone conformation —

Eight-state secondary structure (DSSP): H is the canonical α-helix, G the tighter 3₁₀-helix, I the wider π-helix; E/B are β-structure, T and S are turns and bends, and '-' is everything else. DSSP derives these from the pattern of main-chain N–H···O=C hydrogen bonds, not from the sequence.

P-SEA three-state annotation labels each residue as helix, strand, or coil based purely on the geometry of the Cα trace. It serves as a fallback when the full backbone (and thus DSSP) is unavailable.

The φ/ψ torsion pair specifies the backbone conformation at each residue. φ rotates about the N–Cα bond, ψ about the Cα–C bond. Steric clashes forbid most of the (φ, ψ) plane — the allowed regions (α-helix basin, β-sheet basin, left-handed helix) are the Ramachandran-allowed regions.

— Global shape and packing —

The geometric summary reports three shape descriptors. Rg (radius of gyration) measures how spread out the Cα atoms are about their centre of mass; compact globular proteins have small Rg, elongated or unfolded ones large. Cα contacts (<8 Å, |i−j|>4) count long-range residue pairs in spatial proximity — high for tightly packed folds, near zero for rods or random coil. The bounding-box extents give the protein's footprint along x, y, z in Å.

Solvent-accessible surface area (SASA) is the area in Å² traced out by the centre of a 1.4 Å probe sphere (a water molecule) rolled over the protein's van der Waals surface (Shrake–Rupley / Lee–Richards construction). Buried residues have near-zero SASA; fully exposed residues can exceed 200 Å². The total SASA scales roughly with the number of surface residues.

The contact map is a binary N×N matrix image: pixel (i, j) is dark where Cα_i and Cα_j are within 8 Å and |i−j|>4. Because the |i−j|>4 filter removes local helical contacts, off-diagonal stripes parallel to the main diagonal indicate parallel β-sheets; stripes perpendicular to it indicate antiparallel β-sheets. The Ramachandran plot scatters every residue's (φ, ψ) pair against the sterically allowed regions. The PAE heatmap renders the predicted-aligned-error matrix.

— Structural neighborhood —

3Di is Foldseek's structural alphabet. Each residue is assigned one of twenty discrete states based on how its Cα sits relative to its spatial (not sequential) neighbors. Aligning 3Di strings finds structural homologs roughly as well as full 3D superposition, but orders of magnitude faster.

Nearest PDB neighbors are the top structural matches found by Foldseek when searching this structure against the entire Protein Data Bank. Each hit reports a TM-score (0 to 1; >0.5 almost always implies the same fold) and an E-value. These are *structural* homologs — they may share no detectable sequence similarity.

— Confidence and disorder —

For AlphaFold models, the B-factor field carries pLDDT — the model's own estimate of local accuracy on a 0–100 scale. Regions with pLDDT<50 should be treated as essentially unmodeled; they often correspond to intrinsically disordered segments.

Crystallographic B-factors measure how much each atom's electron density is smeared out, in Å². They rise in mobile loops and surface residues and fall in the buried interior. In AlphaFold models this column is repurposed to hold pLDDT instead.

Predicted aligned error is AlphaFold's pairwise confidence. Unlike pLDDT (per-residue), PAE is per-residue-pair and captures whether two parts of the structure are correctly placed relative to each other. Units are ångströms of expected positional error.